Protein AF-A0A4R6CRA6-F1 (afdb_monomer_lite)

Secondary structure (DSSP, 8-state):
----EEEEEE-TTS-EEEEEE-S--SIIIIIHHHHHH--SHHHHHHHHTT-SEEE--SBSSPPHHHHHH-TTGGG-HHHHTS-HHHHHHHHHHHTTB-EEHHHHH------EEESSHHHHHHHHHHH--SEEEEEEE-TTS-EEEEEE-SS-EEEEE--GGGTT-STTSSEEGGGGG-HHHHHHHHHHHHHHHHHHHHHHHHHTT-SSTT-TT----EEETTTTEEEEEEEETTTTEEEEEEEEPPTT---S-HHHHHHHHHHHHHHHHHHTTS-SS-GGGHHHHHHHHHHHHHHHTTS-STT---GGGHHHHHHHHHHHHHHHHHHHHHHT----GGG-SHHHHHHHS-HHHHHHHHHHHHHHHTT-STT----HHHHHHHS----SS---TT-TTSHHHHHHHHHHTT--TT-GGGGS-TTTT-HHHHHHHHHHHHHHHHHHHHHHHHHHHHH---

Foldseek 3Di:
DWFKEKEWEQDPVLKIKMAIETHDLDCLFPVVLCQPQVFARVSSVLVSQLHYFPGAASAADAAPQCVPQAPPNVPGPVLVPDDPVVNVVRVVRRRRYIGGCCVRVVDDHDMDIGRAPVRVVVCCVPVGTPWYWYWFQFPVRGTFIFTQDLQATATEAADLVCQPPCQQNHDHSVVVVPPVSLVVVLVVLLVVLQVVQLCVQQVLQFDDDVRSNDWGWDADPVQQWIWTWGQFPLLRDIQIATGHDDSRDPHPPCLLVRLVRSLVSVCVVLVVLAQPDDLVLVLVLVLLVVVLQVLLCLDPDPVSHDVVSLLVLLLLLVLVQVVVVVVCVVVVHDDDPVVGCNVLSCVPDDPSSSVVSVVVSVCQCVVNDPPNPDHSVSSCQQVVDRPSDPPDPQPPPGSNSSVVVCVVVVHDSNDVVSNPRSCVSGPSSVVSVVSSVVSSVNSVVSHVVVSVNRSDSD

Radius of gyration: 30.3 Å; chains: 1; bounding box: 70×64×88 Å

Sequence (458 aa):
MTTGFTIATILKNGKIGMIYGYADGYLAYTGRILVNHYQTFDKARKLINLGELEVIGQSLDPSELVLRYGWNATLNDSFKKLPQDEQKRLYDDNRLHVSAYHRDRGEELRINTFKNIPQYLNFLKDNGSEFNYFQGYNSNNKPQWNLVLNDGFHPLIDDINSIGKFNGQALNLAELDNDEFWDKQFEQKKSLIIEFLKTLGQEYHLGDEGQTDEVEPFYDNTYGEVKVNFYDPVSFEEFPISIQMSSDDVTLNFVHSVLLQIRHSVSKQLSHKLPLYKHDDLPKLEQMNEIKDEISNFYRTKLKEDPRNVGFNYLVALCQDQKAQENADKNGLVLQDWELDAKNASQLVKPYIKKKVDKLYSDLKKQKLKNISLTINDISELNDEVSCGKTGYYDTHTKFSDYMSRLVRGQNPADPAQFADPYLNSKLYCIINKFYEQVVMKDAEHKLEQAVVLASDK

Organism: NCBI:txid47770

pLDDT: mean 88.83, std 10.83, range [34.22, 98.5]

Structure (mmCIF, N/CA/C/O backbone):
data_AF-A0A4R6CRA6-F1
#
_entry.id   AF-A0A4R6CRA6-F1
#
loop_
_atom_site.group_PDB
_atom_site.id
_atom_site.type_symbol
_atom_site.label_atom_id
_atom_site.label_alt_id
_atom_site.label_comp_id
_atom_site.label_asym_id
_atom_site.label_entity_id
_atom_site.label_seq_id
_atom_site.pdbx_PDB_ins_code
_atom_site.Cartn_x
_atom_site.Cartn_y
_atom_site.Cartn_z
_atom_site.occupancy
_atom_site.B_iso_or_equiv
_atom_site.auth_seq_id
_atom_site.auth_comp_id
_atom_site.auth_asym_id
_atom_site.auth_atom_id
_atom_site.pdbx_PDB_model_num
ATOM 1 N N . MET A 1 1 ? 16.721 -5.838 2.456 1.00 47.00 1 MET A N 1
ATOM 2 C CA . MET A 1 1 ? 15.336 -5.471 2.105 1.00 47.00 1 MET A CA 1
ATOM 3 C C . MET A 1 1 ? 15.110 -5.941 0.685 1.00 47.00 1 MET A C 1
ATOM 5 O O . MET A 1 1 ? 15.957 -5.665 -0.150 1.00 47.00 1 MET A O 1
ATOM 9 N N . THR A 1 2 ? 14.067 -6.727 0.444 1.00 79.94 2 THR A N 1
ATOM 10 C CA . THR A 1 2 ? 13.639 -7.130 -0.902 1.00 79.94 2 THR A CA 1
ATOM 11 C C . THR A 1 2 ? 12.593 -6.125 -1.352 1.00 79.94 2 THR A C 1
ATOM 13 O O . THR A 1 2 ? 11.550 -6.027 -0.713 1.00 79.94 2 THR A O 1
ATOM 16 N N . THR A 1 3 ? 12.900 -5.350 -2.385 1.00 88.12 3 THR A N 1
ATOM 17 C CA . THR A 1 3 ? 11.958 -4.392 -2.971 1.00 88.12 3 THR A CA 1
ATOM 18 C C . THR A 1 3 ? 11.503 -4.955 -4.293 1.00 88.12 3 THR A C 1
ATOM 20 O O . THR A 1 3 ? 12.304 -5.045 -5.230 1.00 88.12 3 THR A O 1
ATOM 23 N N . GLY A 1 4 ? 10.245 -5.379 -4.328 1.00 93.12 4 GLY A N 1
ATOM 24 C CA . GLY A 1 4 ? 9.664 -6.013 -5.492 1.00 93.12 4 GLY A CA 1
ATOM 25 C C . GLY A 1 4 ? 9.432 -5.026 -6.629 1.00 93.12 4 GLY A C 1
ATOM 26 O O . GLY A 1 4 ? 9.362 -3.804 -6.450 1.00 93.12 4 GLY A O 1
ATOM 27 N N . PHE A 1 5 ? 9.312 -5.569 -7.833 1.00 96.38 5 PHE A N 1
ATOM 28 C CA . PHE A 1 5 ? 8.954 -4.798 -9.010 1.00 96.38 5 PHE A CA 1
ATOM 29 C C . PHE A 1 5 ? 8.192 -5.638 -10.033 1.00 96.38 5 PHE A C 1
ATOM 31 O O . PHE A 1 5 ? 8.302 -6.861 -10.075 1.00 96.38 5 PHE A O 1
ATOM 38 N N . THR A 1 6 ? 7.447 -4.978 -10.916 1.00 98.19 6 THR A N 1
ATOM 39 C CA . THR A 1 6 ? 6.921 -5.604 -12.135 1.00 98.19 6 THR A CA 1
ATOM 40 C C . THR A 1 6 ? 7.560 -4.989 -13.370 1.00 98.19 6 THR A C 1
ATOM 42 O O . THR A 1 6 ? 7.850 -3.794 -13.408 1.00 98.19 6 THR A O 1
ATOM 45 N N . ILE A 1 7 ? 7.774 -5.806 -14.400 1.00 98.44 7 ILE A N 1
ATOM 46 C CA . ILE A 1 7 ? 8.179 -5.346 -15.733 1.00 98.44 7 ILE A CA 1
ATOM 47 C C . ILE A 1 7 ? 7.125 -5.817 -16.714 1.00 98.44 7 ILE A C 1
ATOM 49 O O . ILE A 1 7 ? 6.842 -7.012 -16.783 1.00 98.44 7 ILE A O 1
ATOM 53 N N . ALA A 1 8 ? 6.577 -4.893 -17.497 1.00 98.50 8 ALA A N 1
ATOM 54 C CA . ALA A 1 8 ? 5.604 -5.170 -18.539 1.00 98.50 8 ALA A CA 1
ATOM 55 C C . ALA A 1 8 ? 5.994 -4.530 -19.879 1.00 98.50 8 ALA A C 1
ATOM 57 O O . ALA A 1 8 ? 6.605 -3.463 -19.933 1.00 98.50 8 ALA A O 1
ATOM 58 N N . THR A 1 9 ? 5.623 -5.174 -20.986 1.00 98.12 9 THR A N 1
ATOM 59 C CA . THR A 1 9 ? 5.798 -4.624 -22.341 1.00 98.12 9 THR A CA 1
ATOM 60 C C . THR A 1 9 ? 4.756 -5.171 -23.317 1.00 98.12 9 THR A C 1
ATOM 62 O O . THR A 1 9 ? 4.098 -6.185 -23.060 1.00 98.12 9 THR A O 1
ATOM 65 N N . ILE A 1 10 ? 4.635 -4.516 -24.470 1.00 95.56 10 ILE A N 1
ATOM 66 C CA . ILE A 1 10 ? 3.779 -4.941 -25.578 1.00 95.56 10 ILE A CA 1
ATOM 67 C C . ILE A 1 10 ? 4.444 -6.098 -26.336 1.00 95.56 10 ILE A C 1
ATOM 69 O O . ILE A 1 10 ? 5.524 -5.978 -26.926 1.00 95.56 10 ILE A O 1
ATOM 73 N N . LEU A 1 11 ? 3.774 -7.246 -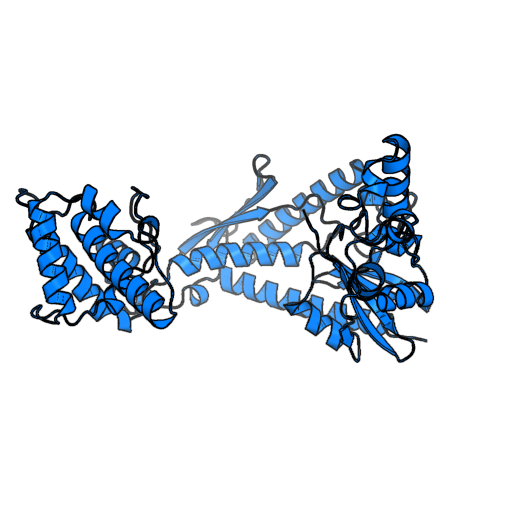26.362 1.00 94.69 11 LEU A N 1
ATOM 74 C CA . LEU A 1 11 ? 4.177 -8.440 -27.100 1.00 94.69 11 LEU A CA 1
ATOM 75 C C . LEU A 1 11 ? 3.903 -8.287 -28.602 1.00 94.69 11 LEU A C 1
ATOM 77 O O . LEU A 1 11 ? 3.107 -7.462 -29.037 1.00 94.69 11 LEU A O 1
ATOM 81 N N . LYS A 1 12 ? 4.530 -9.143 -29.420 1.00 91.75 12 LYS A N 1
ATOM 82 C CA . LYS A 1 12 ? 4.375 -9.130 -30.892 1.00 91.75 12 LYS A CA 1
ATOM 83 C C . LYS A 1 12 ? 2.930 -9.312 -31.375 1.00 91.75 12 LYS A C 1
ATOM 85 O O . LYS A 1 12 ? 2.617 -8.942 -32.496 1.00 91.75 12 LYS A O 1
ATOM 90 N N . ASN A 1 13 ? 2.069 -9.905 -30.553 1.00 90.38 13 ASN A N 1
ATOM 91 C CA . ASN A 1 13 ? 0.652 -10.120 -30.848 1.00 90.38 13 ASN A CA 1
ATOM 92 C C . ASN A 1 13 ? -0.257 -8.999 -30.301 1.00 90.38 13 ASN A C 1
ATOM 94 O O . ASN A 1 13 ? -1.468 -9.198 -30.223 1.00 90.38 13 ASN A O 1
ATOM 98 N N . GLY A 1 14 ? 0.312 -7.875 -29.852 1.00 90.38 14 GLY A N 1
ATOM 99 C CA . GLY A 1 14 ? -0.419 -6.743 -29.274 1.00 90.38 14 GLY A CA 1
ATOM 100 C C . GLY A 1 14 ? -0.912 -6.952 -27.836 1.00 90.38 14 GLY A C 1
ATOM 101 O O . GLY A 1 14 ? -1.465 -6.027 -27.247 1.00 90.38 14 GLY A O 1
ATOM 102 N N . LYS A 1 15 ? -0.715 -8.140 -27.245 1.00 95.94 15 LYS A N 1
ATOM 103 C CA . LYS A 1 15 ? -0.988 -8.386 -25.820 1.00 95.94 15 LYS A CA 1
ATOM 104 C C . LYS A 1 15 ? 0.087 -7.743 -24.945 1.00 95.94 15 LYS A C 1
ATOM 106 O O . LYS A 1 15 ? 1.180 -7.445 -25.417 1.00 95.94 15 LYS A O 1
ATOM 111 N N . ILE A 1 16 ? -0.192 -7.598 -23.656 1.00 98.06 16 ILE A N 1
ATOM 112 C CA . ILE A 1 16 ? 0.797 -7.173 -22.661 1.00 98.06 16 ILE A CA 1
ATOM 113 C C . ILE A 1 16 ? 1.357 -8.411 -21.970 1.00 98.06 16 ILE A C 1
ATOM 115 O O . ILE A 1 16 ? 0.579 -9.238 -21.498 1.00 98.06 16 ILE A O 1
ATOM 119 N N . GLY A 1 17 ? 2.679 -8.542 -21.922 1.00 98.19 17 GLY A N 1
ATOM 120 C CA . GLY A 1 17 ? 3.371 -9.553 -21.122 1.00 98.19 17 GLY A CA 1
ATOM 121 C C . GLY A 1 17 ? 4.018 -8.893 -19.914 1.00 98.19 17 GLY A C 1
ATOM 122 O O . GLY A 1 17 ? 4.599 -7.820 -20.064 1.00 98.19 17 GLY A O 1
ATOM 123 N N . MET A 1 18 ? 3.904 -9.520 -18.747 1.00 98.44 18 MET A N 1
ATOM 124 C CA . MET A 1 18 ? 4.420 -9.014 -17.479 1.00 98.44 18 MET A CA 1
ATOM 125 C C . MET A 1 18 ? 5.090 -10.125 -16.670 1.00 98.44 18 MET A C 1
ATOM 127 O O . MET A 1 18 ? 4.577 -11.243 -16.598 1.00 98.44 18 MET A O 1
ATOM 131 N N . ILE A 1 19 ? 6.193 -9.783 -16.013 1.00 98.25 19 ILE A N 1
ATOM 132 C CA . ILE A 1 19 ? 6.890 -10.623 -15.034 1.00 98.25 19 ILE A CA 1
ATOM 133 C C . ILE A 1 19 ? 7.039 -9.876 -13.709 1.00 98.25 19 ILE A C 1
ATOM 135 O O . ILE A 1 19 ? 7.018 -8.642 -13.680 1.00 98.25 19 ILE A O 1
ATOM 139 N N . TYR A 1 20 ? 7.194 -10.640 -12.630 1.00 97.69 20 TYR A N 1
ATOM 140 C CA . TYR A 1 20 ? 7.505 -10.127 -11.301 1.00 97.69 20 TYR A CA 1
ATOM 141 C C . TYR A 1 20 ? 8.999 -10.290 -10.998 1.00 97.69 20 TYR A C 1
ATOM 143 O O . TYR A 1 20 ? 9.626 -11.265 -11.423 1.00 97.69 20 TYR A O 1
ATOM 151 N N . GLY A 1 21 ? 9.558 -9.331 -10.269 1.00 96.69 21 GLY A N 1
ATOM 152 C CA . GLY A 1 21 ? 10.918 -9.341 -9.763 1.00 96.69 21 GLY A CA 1
ATOM 153 C C . GLY A 1 21 ? 10.960 -9.089 -8.258 1.00 96.69 21 GLY A C 1
ATOM 154 O O . GLY A 1 21 ? 10.151 -8.323 -7.742 1.00 96.69 21 GLY A O 1
ATOM 155 N N . TYR A 1 22 ? 11.883 -9.739 -7.546 1.00 94.44 22 TYR A N 1
ATOM 156 C CA . TYR A 1 22 ? 11.846 -9.805 -6.077 1.00 94.44 22 TYR A CA 1
ATOM 157 C C . TYR A 1 22 ? 12.773 -8.810 -5.358 1.00 94.44 22 TYR A C 1
ATOM 159 O O . TYR A 1 22 ? 12.532 -8.506 -4.188 1.00 94.44 22 TYR A O 1
ATOM 167 N N . ALA A 1 23 ? 13.837 -8.316 -5.998 1.00 93.38 23 ALA A N 1
ATOM 168 C CA . ALA A 1 23 ? 14.824 -7.450 -5.350 1.00 93.38 23 ALA A CA 1
ATOM 169 C C . ALA A 1 23 ? 15.277 -6.270 -6.223 1.00 93.38 23 ALA A C 1
ATOM 171 O O . ALA A 1 23 ? 15.275 -6.337 -7.446 1.00 93.38 23 ALA A O 1
ATOM 172 N N . ASP A 1 24 ? 15.720 -5.194 -5.571 1.00 92.56 24 ASP A N 1
ATOM 173 C CA . ASP A 1 24 ? 16.284 -3.994 -6.202 1.00 92.56 24 ASP A CA 1
ATOM 174 C C . ASP A 1 24 ? 15.360 -3.287 -7.214 1.00 92.56 24 ASP A C 1
ATOM 176 O O . ASP A 1 24 ? 15.805 -2.668 -8.184 1.00 92.56 24 ASP A O 1
ATOM 180 N N . GLY A 1 25 ? 14.049 -3.309 -6.958 1.00 92.75 25 GLY A N 1
ATOM 181 C CA . GLY A 1 25 ? 13.034 -2.674 -7.801 1.00 92.75 25 GLY A CA 1
ATOM 182 C C . GLY A 1 25 ? 13.142 -1.153 -7.974 1.00 92.75 25 GLY A C 1
ATOM 183 O O . GLY A 1 25 ? 12.481 -0.604 -8.849 1.00 92.75 25 GLY A O 1
ATOM 184 N N . TYR A 1 26 ? 13.975 -0.468 -7.188 1.00 92.31 26 TYR A N 1
ATOM 185 C CA . TYR A 1 26 ? 14.101 0.992 -7.149 1.00 92.31 26 TYR A CA 1
ATOM 186 C C . TYR A 1 26 ? 14.479 1.638 -8.493 1.00 92.31 26 TYR A C 1
ATOM 188 O O . TYR A 1 26 ? 15.151 1.036 -9.335 1.00 92.31 26 TYR A O 1
ATOM 196 N N . LEU A 1 27 ? 14.139 2.923 -8.647 1.00 92.75 27 LEU A N 1
ATOM 197 C CA . LEU A 1 27 ? 14.476 3.726 -9.829 1.00 92.75 27 LEU A CA 1
ATOM 198 C C . LEU A 1 27 ? 15.986 3.794 -10.106 1.00 92.75 27 LEU A C 1
ATOM 200 O O . LEU A 1 27 ? 16.404 3.620 -11.253 1.00 92.75 27 LEU A O 1
ATOM 204 N N . ALA A 1 28 ? 16.798 3.970 -9.058 1.00 90.88 28 ALA A N 1
ATOM 205 C CA . ALA A 1 28 ? 18.258 4.059 -9.156 1.00 90.88 28 ALA A CA 1
ATOM 206 C C . ALA A 1 28 ? 18.920 2.768 -9.674 1.00 90.88 28 ALA A C 1
ATOM 208 O O . ALA A 1 28 ? 20.056 2.810 -10.148 1.00 90.88 28 ALA A O 1
ATOM 209 N N . TYR A 1 29 ? 18.214 1.633 -9.605 1.00 92.94 29 TYR A N 1
ATOM 210 C CA . TYR A 1 29 ? 18.716 0.334 -10.040 1.00 92.94 29 TYR A CA 1
ATOM 211 C C . TYR A 1 29 ? 17.916 -0.219 -11.223 1.00 92.94 29 TYR A C 1
ATOM 213 O O . TYR A 1 29 ? 18.333 -0.059 -12.373 1.00 92.94 29 TYR A O 1
ATOM 221 N N . THR A 1 30 ? 16.749 -0.823 -10.975 1.00 96.06 30 THR A N 1
ATOM 222 C CA . THR A 1 30 ? 15.929 -1.444 -12.026 1.00 96.06 30 THR A CA 1
ATOM 223 C C . THR A 1 30 ? 15.512 -0.429 -13.087 1.00 96.06 30 THR A C 1
ATOM 225 O O . THR A 1 30 ? 15.688 -0.691 -14.278 1.00 96.06 30 THR A O 1
ATOM 228 N N . GLY A 1 31 ? 15.039 0.757 -12.684 1.00 95.94 31 GLY A N 1
ATOM 229 C CA . GLY A 1 31 ? 14.666 1.820 -13.625 1.00 95.94 31 GLY A CA 1
ATOM 230 C C . GLY A 1 31 ? 15.820 2.204 -14.558 1.00 95.94 31 GLY A C 1
ATOM 231 O O . GLY A 1 31 ? 15.660 2.219 -15.782 1.00 95.94 31 GLY A O 1
ATOM 232 N N . ARG A 1 32 ? 17.011 2.425 -13.990 1.00 95.81 32 ARG A N 1
ATOM 233 C CA . ARG A 1 32 ? 18.223 2.807 -14.732 1.00 95.81 32 ARG A CA 1
ATOM 234 C C . ARG A 1 32 ? 18.702 1.705 -15.674 1.00 95.81 32 ARG A C 1
ATOM 236 O O . ARG A 1 32 ? 19.035 1.977 -16.828 1.00 95.81 32 ARG A O 1
ATOM 243 N N . ILE A 1 33 ? 18.665 0.447 -15.231 1.00 97.88 33 ILE A N 1
ATOM 244 C CA . ILE A 1 33 ? 19.011 -0.707 -16.072 1.00 97.88 33 ILE A CA 1
ATOM 245 C C . ILE A 1 33 ? 18.056 -0.812 -17.269 1.00 97.88 33 ILE A C 1
ATOM 247 O O . ILE A 1 33 ? 18.509 -1.009 -18.400 1.00 97.88 33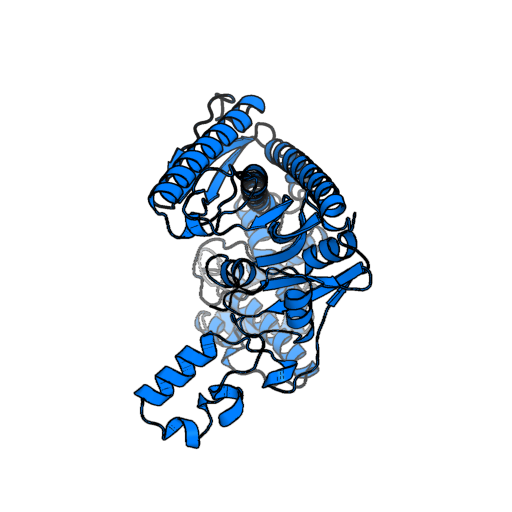 ILE A O 1
ATOM 251 N N . LEU A 1 34 ? 16.750 -0.645 -17.053 1.00 98.38 34 LEU A N 1
ATOM 252 C CA . LEU A 1 34 ? 15.748 -0.705 -18.119 1.00 98.38 34 LEU A CA 1
ATOM 253 C C . LEU A 1 34 ? 15.967 0.385 -19.173 1.00 98.38 34 LEU A C 1
ATOM 255 O O . LEU A 1 34 ? 16.040 0.074 -20.369 1.00 98.38 34 LEU A O 1
ATOM 259 N N . VAL A 1 35 ? 16.134 1.635 -18.732 1.00 97.50 35 VAL A N 1
ATOM 260 C CA . VAL A 1 35 ? 16.379 2.793 -19.607 1.00 97.50 35 VAL A CA 1
ATOM 261 C C . VAL A 1 35 ? 17.685 2.639 -20.388 1.00 97.50 35 VAL A C 1
ATOM 263 O O . VAL A 1 35 ? 17.708 2.890 -21.592 1.00 97.50 35 VAL A O 1
ATOM 266 N N . ASN A 1 36 ? 18.757 2.156 -19.759 1.00 97.19 36 ASN A N 1
ATOM 267 C CA . ASN A 1 36 ? 20.077 2.136 -20.392 1.00 97.19 36 ASN A CA 1
ATOM 268 C C . ASN A 1 36 ? 20.343 0.874 -21.225 1.00 97.19 36 ASN A C 1
ATOM 270 O O . ASN A 1 36 ? 21.028 0.950 -22.245 1.00 97.19 36 ASN A O 1
ATOM 274 N N . HIS A 1 37 ? 19.764 -0.276 -20.865 1.00 97.94 37 HIS A N 1
ATOM 275 C CA . HIS A 1 37 ? 20.121 -1.560 -21.482 1.00 97.94 37 HIS A CA 1
ATOM 276 C C . HIS A 1 37 ? 18.971 -2.240 -22.232 1.00 97.94 37 HIS A C 1
ATOM 278 O O . HIS A 1 37 ? 19.247 -2.996 -23.171 1.00 97.94 37 HIS A O 1
ATOM 284 N N . TYR A 1 38 ? 17.706 -1.917 -21.929 1.00 98.00 38 TYR A N 1
ATOM 285 C CA . TYR A 1 38 ? 16.505 -2.567 -22.484 1.00 98.00 38 TYR A CA 1
ATOM 286 C C . TYR A 1 38 ? 15.625 -1.618 -23.318 1.00 98.00 38 TYR A C 1
ATOM 288 O O . TYR A 1 38 ? 14.400 -1.692 -23.290 1.00 98.00 38 TYR A O 1
ATOM 296 N N . GLN A 1 39 ? 16.245 -0.742 -24.110 1.00 96.25 39 GLN A N 1
ATOM 297 C CA . GLN A 1 39 ? 15.580 0.338 -24.863 1.00 96.25 39 GLN A CA 1
ATOM 298 C C . GLN A 1 39 ? 14.638 -0.107 -25.992 1.00 96.25 39 GLN A C 1
ATOM 300 O O . GLN A 1 39 ? 13.907 0.711 -26.538 1.00 96.25 39 GLN A O 1
ATOM 305 N N . THR A 1 40 ? 14.673 -1.376 -26.403 1.00 97.25 40 THR A N 1
ATOM 306 C CA . THR A 1 40 ? 13.884 -1.869 -27.539 1.00 97.25 40 THR A CA 1
ATOM 307 C C . THR A 1 40 ? 12.873 -2.914 -27.096 1.00 97.25 40 THR A C 1
ATOM 309 O O . THR A 1 40 ? 13.158 -3.716 -26.202 1.00 97.25 40 THR A O 1
ATOM 312 N N . PHE A 1 41 ? 11.733 -2.982 -27.795 1.00 96.88 41 PHE A N 1
ATOM 313 C CA . PHE A 1 41 ? 10.729 -4.023 -27.559 1.00 96.88 41 PHE A CA 1
ATOM 314 C C . PHE A 1 41 ? 11.311 -5.433 -27.650 1.00 96.88 41 PHE A C 1
ATOM 316 O O . PHE A 1 41 ? 10.914 -6.307 -26.891 1.00 96.88 41 PHE A O 1
ATOM 323 N N . ASP A 1 42 ? 12.269 -5.686 -28.544 1.00 97.25 42 ASP A N 1
ATOM 324 C CA . ASP A 1 42 ? 12.878 -7.014 -28.653 1.00 97.25 42 ASP A CA 1
ATOM 325 C C . ASP A 1 42 ? 13.707 -7.384 -27.421 1.00 97.25 42 ASP A C 1
ATOM 327 O O . ASP A 1 42 ? 13.642 -8.529 -26.971 1.00 97.25 42 ASP A O 1
ATOM 331 N N . LYS A 1 43 ? 14.449 -6.436 -26.835 1.00 97.75 43 LYS A N 1
ATOM 332 C CA . LYS A 1 43 ? 15.168 -6.683 -25.578 1.00 97.75 43 LYS A CA 1
ATOM 333 C C . LYS A 1 43 ? 14.203 -6.856 -24.407 1.00 97.75 43 LYS A C 1
ATOM 335 O O . LYS A 1 43 ? 14.365 -7.804 -23.644 1.00 97.75 43 LYS A O 1
ATOM 340 N N . ALA A 1 44 ? 13.180 -6.008 -24.304 1.00 97.88 44 ALA A N 1
ATOM 341 C CA . ALA A 1 44 ? 12.166 -6.125 -23.259 1.00 97.88 44 ALA A CA 1
ATOM 342 C C . ALA A 1 44 ? 11.402 -7.455 -23.352 1.00 97.88 44 ALA A C 1
ATOM 344 O O . ALA A 1 44 ? 11.241 -8.146 -22.356 1.00 97.88 44 ALA A O 1
ATOM 345 N N . ARG A 1 45 ? 11.000 -7.885 -24.553 1.00 98.06 45 ARG A N 1
ATOM 346 C CA . ARG A 1 45 ? 10.331 -9.182 -24.762 1.00 98.06 45 ARG A CA 1
ATOM 347 C C . ARG A 1 45 ? 11.230 -10.362 -24.407 1.00 98.06 45 ARG A C 1
ATOM 349 O O . ARG A 1 45 ? 10.743 -11.330 -23.837 1.00 98.06 45 ARG A O 1
ATOM 356 N N . LYS A 1 46 ? 12.529 -10.300 -24.725 1.00 98.06 46 LYS A N 1
ATOM 357 C CA . LYS A 1 46 ? 13.483 -11.330 -24.285 1.00 98.06 46 LYS A CA 1
ATOM 358 C C . LYS A 1 46 ? 13.589 -11.382 -22.761 1.00 98.06 46 LYS A C 1
ATOM 360 O O . LYS A 1 46 ? 13.633 -12.482 -22.231 1.00 98.06 46 LYS A O 1
ATOM 365 N N . LEU A 1 47 ? 13.571 -10.229 -22.089 1.00 98.25 47 LEU A N 1
ATOM 366 C CA . LEU A 1 47 ? 13.539 -10.148 -20.628 1.00 98.25 47 LEU A CA 1
ATOM 367 C C . LEU A 1 47 ? 12.256 -10.774 -20.057 1.00 98.25 47 LEU A C 1
ATOM 369 O O . LEU A 1 47 ? 12.352 -11.655 -19.215 1.00 98.25 47 LEU A O 1
ATOM 373 N N . ILE A 1 48 ? 11.076 -10.413 -20.582 1.00 98.12 48 ILE A N 1
ATOM 374 C CA . ILE A 1 48 ? 9.785 -11.027 -20.206 1.00 98.12 48 ILE A CA 1
ATOM 375 C C . ILE A 1 48 ? 9.807 -12.552 -20.373 1.00 98.12 48 ILE A C 1
ATOM 377 O O . ILE A 1 48 ? 9.304 -13.280 -19.524 1.00 98.12 48 ILE A O 1
ATOM 381 N N . ASN A 1 49 ? 10.412 -13.055 -21.449 1.00 97.75 49 ASN A N 1
ATOM 382 C CA . ASN A 1 49 ? 10.463 -14.490 -21.728 1.00 97.75 49 ASN A CA 1
ATOM 383 C C . ASN A 1 49 ? 11.349 -15.289 -20.754 1.00 97.75 49 ASN A C 1
ATOM 385 O O . ASN A 1 49 ? 11.309 -16.517 -20.801 1.00 97.75 49 ASN A O 1
ATOM 389 N N . LEU A 1 50 ? 12.136 -14.631 -19.893 1.00 97.62 50 LEU A N 1
ATOM 390 C CA . LEU A 1 50 ? 12.881 -15.303 -18.824 1.00 97.62 50 LEU A CA 1
ATOM 391 C C . LEU A 1 50 ? 11.985 -15.709 -17.640 1.00 97.62 50 LEU A C 1
ATOM 393 O O . LEU A 1 50 ? 12.399 -16.552 -16.846 1.00 97.62 50 LEU A O 1
ATOM 397 N N . GLY A 1 51 ? 10.767 -15.165 -17.545 1.00 97.88 51 GLY A N 1
ATOM 398 C CA . GLY A 1 51 ? 9.865 -15.383 -16.415 1.00 97.88 51 GLY A CA 1
ATOM 399 C C . GLY A 1 51 ? 10.208 -14.508 -15.213 1.00 97.88 51 GLY A C 1
ATOM 400 O O . GLY A 1 51 ? 10.783 -13.433 -15.360 1.00 97.88 51 GLY A O 1
ATOM 401 N N . GLU A 1 52 ? 9.831 -14.961 -14.022 1.00 97.19 52 GLU A N 1
ATOM 402 C CA . GLU A 1 52 ? 10.118 -14.257 -12.771 1.00 97.19 52 GLU A CA 1
ATOM 403 C C . GLU A 1 52 ? 11.628 -14.100 -12.530 1.00 97.19 52 GLU A C 1
ATOM 405 O O . GLU A 1 52 ? 12.429 -14.998 -12.826 1.00 97.19 52 GLU A O 1
ATOM 410 N N . LEU A 1 53 ? 12.015 -12.952 -11.970 1.00 96.94 53 LEU A N 1
ATOM 411 C CA . LEU A 1 53 ? 13.413 -12.568 -11.757 1.00 96.94 53 LEU A CA 1
ATOM 412 C C . LEU A 1 53 ? 13.722 -12.432 -10.276 1.00 96.94 53 LEU A C 1
ATOM 414 O O . LEU A 1 53 ? 12.966 -11.821 -9.534 1.00 96.94 53 LEU A O 1
ATOM 418 N N . GLU A 1 54 ? 14.876 -12.903 -9.834 1.00 93.62 54 GLU A N 1
ATOM 419 C CA . GLU A 1 54 ? 15.371 -12.515 -8.514 1.00 93.62 54 GLU A CA 1
ATOM 420 C C . GLU A 1 54 ? 15.802 -11.045 -8.540 1.00 93.62 54 GLU A C 1
ATOM 422 O O . GLU A 1 54 ? 15.325 -10.240 -7.743 1.00 93.62 54 GLU A O 1
ATOM 427 N N . VAL A 1 55 ? 16.633 -10.692 -9.523 1.00 92.88 55 VAL A N 1
ATOM 428 C CA . VAL A 1 55 ? 17.157 -9.344 -9.754 1.00 92.88 55 VAL A CA 1
ATOM 429 C C . VAL A 1 55 ? 17.429 -9.146 -11.248 1.00 92.88 55 VAL A C 1
ATOM 431 O O . VAL A 1 55 ? 17.726 -10.100 -11.977 1.00 92.88 55 VAL A O 1
ATOM 434 N N . ILE A 1 56 ? 17.312 -7.908 -11.725 1.00 95.94 56 ILE A N 1
ATOM 435 C CA . ILE A 1 56 ? 17.634 -7.541 -13.107 1.00 95.94 56 ILE A CA 1
ATOM 436 C C . ILE A 1 56 ? 19.125 -7.205 -13.253 1.00 95.94 56 ILE A C 1
ATOM 438 O O . ILE A 1 56 ? 19.709 -6.546 -12.403 1.00 95.94 56 ILE A O 1
ATOM 442 N N . GLY A 1 57 ? 19.725 -7.607 -14.373 1.00 96.38 57 GLY A N 1
ATOM 443 C CA . GLY A 1 57 ? 21.061 -7.181 -14.784 1.00 96.38 57 GLY A CA 1
ATOM 444 C C . GLY A 1 57 ? 21.045 -6.549 -16.172 1.00 96.38 57 GLY A C 1
ATOM 445 O O . GLY A 1 57 ? 20.040 -6.577 -16.883 1.00 96.38 57 GLY A O 1
ATOM 446 N N . GLN A 1 58 ? 22.174 -5.988 -16.586 1.00 97.00 58 GLN A N 1
ATOM 447 C CA . GLN A 1 58 ? 22.357 -5.364 -17.899 1.00 97.00 58 GLN A CA 1
ATOM 448 C C . GLN A 1 58 ? 22.381 -6.388 -19.049 1.00 97.00 58 GLN A C 1
ATOM 450 O O . GLN A 1 58 ? 22.051 -6.046 -20.188 1.00 97.00 58 GLN A O 1
ATOM 455 N N . SER A 1 59 ? 22.771 -7.633 -18.754 1.00 96.56 59 SER A N 1
ATOM 456 C CA . SER A 1 59 ? 22.849 -8.746 -19.700 1.00 96.56 59 SER A CA 1
ATOM 457 C C . SER A 1 59 ? 21.755 -9.784 -19.455 1.00 96.56 59 SER A C 1
ATOM 459 O O . SER A 1 59 ? 21.471 -10.153 -18.318 1.00 96.56 59 SER A O 1
ATOM 461 N N . LEU A 1 60 ? 21.167 -10.286 -20.543 1.00 96.38 60 LEU A N 1
ATOM 462 C CA . LEU A 1 60 ? 20.139 -11.328 -20.507 1.00 96.38 60 LEU A CA 1
ATOM 463 C C . LEU A 1 60 ? 20.708 -12.727 -20.272 1.00 96.38 60 LEU A C 1
ATOM 465 O O . LEU A 1 60 ? 19.949 -13.606 -19.883 1.00 96.38 60 LEU A O 1
ATOM 469 N N . ASP A 1 61 ? 21.987 -12.955 -20.551 1.00 95.69 61 ASP A N 1
ATOM 470 C CA . ASP A 1 61 ? 22.609 -14.273 -20.418 1.00 95.69 61 ASP A CA 1
ATOM 471 C C . ASP A 1 61 ? 22.893 -14.595 -18.941 1.00 95.69 61 ASP A C 1
ATOM 473 O O . ASP A 1 61 ? 23.059 -13.666 -18.151 1.00 95.69 61 ASP A O 1
ATOM 477 N N . PRO A 1 62 ? 22.964 -15.873 -18.527 1.00 95.00 62 PRO A N 1
ATOM 478 C CA . PRO A 1 62 ? 23.442 -16.223 -17.190 1.00 95.00 62 PRO A CA 1
ATOM 479 C C . PRO A 1 62 ? 24.911 -15.808 -17.007 1.00 95.00 62 PRO A C 1
ATOM 481 O O . PRO A 1 62 ? 25.687 -15.799 -17.964 1.00 95.00 62 PRO A O 1
ATOM 484 N N . SER A 1 63 ? 25.290 -15.478 -15.773 1.00 95.88 63 SER A N 1
ATOM 485 C CA . SER A 1 63 ? 26.664 -15.096 -15.427 1.00 95.88 63 SER A CA 1
ATOM 486 C C . SER A 1 63 ? 27.634 -16.276 -15.472 1.00 95.88 63 SER A C 1
ATOM 488 O O . SER A 1 63 ? 27.234 -17.447 -15.430 1.00 95.88 63 SER A O 1
ATOM 490 N N . GLU A 1 64 ? 28.937 -15.979 -15.463 1.00 96.00 64 GLU A N 1
ATOM 491 C CA . GLU A 1 64 ? 29.969 -17.015 -15.357 1.00 96.00 64 GLU A CA 1
ATOM 492 C C . GLU A 1 64 ? 29.818 -17.829 -14.056 1.00 96.00 64 GLU A C 1
ATOM 494 O O . GLU A 1 64 ? 29.999 -19.051 -14.045 1.00 96.00 64 GLU A O 1
ATOM 499 N N . LEU A 1 65 ? 29.434 -17.157 -12.965 1.00 95.94 65 LEU A N 1
ATOM 500 C CA . LEU A 1 65 ? 29.188 -17.765 -11.658 1.00 95.94 65 LEU A CA 1
ATOM 501 C C . LEU A 1 65 ? 28.091 -18.834 -11.738 1.00 95.94 65 LEU A C 1
ATOM 503 O O . LEU A 1 65 ? 28.312 -19.972 -11.317 1.00 95.94 65 LEU A O 1
ATOM 507 N N . VAL A 1 66 ? 26.940 -18.483 -12.319 1.00 95.38 66 VAL A N 1
ATOM 508 C CA . VAL A 1 66 ? 25.785 -19.384 -12.449 1.00 95.38 66 VAL A CA 1
ATOM 509 C C . VAL A 1 66 ? 26.114 -20.555 -13.373 1.00 95.38 66 VAL A C 1
ATOM 511 O O . VAL A 1 66 ? 25.824 -21.702 -13.032 1.00 95.38 66 VAL A O 1
ATOM 514 N N . LEU A 1 67 ? 26.781 -20.302 -14.502 1.00 95.38 67 LEU A N 1
ATOM 515 C CA . LEU A 1 67 ? 27.160 -21.350 -15.455 1.00 95.38 67 LEU A CA 1
ATOM 516 C C . LEU A 1 67 ? 28.140 -22.372 -14.862 1.00 95.38 67 LEU A C 1
ATOM 518 O O . LEU A 1 67 ? 28.040 -23.563 -15.157 1.00 95.38 67 LEU A O 1
ATOM 522 N N . ARG A 1 68 ? 29.098 -21.926 -14.040 1.00 96.19 68 ARG A N 1
ATOM 523 C CA . ARG A 1 68 ? 30.140 -22.798 -13.469 1.00 96.19 68 ARG A CA 1
ATOM 524 C C . ARG A 1 68 ? 29.705 -23.496 -12.186 1.00 96.19 68 ARG A C 1
ATOM 526 O O . ARG A 1 68 ? 30.129 -24.625 -11.942 1.00 96.19 68 ARG A O 1
ATOM 533 N N . TYR A 1 69 ? 28.918 -22.822 -11.351 1.00 96.00 69 TYR A N 1
ATOM 534 C CA . TYR A 1 69 ? 28.681 -23.249 -9.969 1.00 96.00 69 TYR A CA 1
ATOM 535 C C . TYR A 1 69 ? 27.201 -23.401 -9.603 1.00 96.00 69 TYR A C 1
ATOM 537 O O . TYR A 1 69 ? 26.908 -23.886 -8.507 1.00 96.00 69 TYR A O 1
ATOM 545 N N . GLY A 1 70 ? 26.291 -23.070 -10.525 1.00 92.62 70 GLY A N 1
ATOM 546 C CA . GLY A 1 70 ? 24.844 -23.056 -10.317 1.00 92.62 70 GLY A CA 1
ATOM 547 C C . GLY A 1 70 ? 24.355 -21.768 -9.652 1.00 92.62 70 GLY A C 1
ATOM 548 O O . GLY A 1 70 ? 25.150 -20.968 -9.159 1.00 92.62 70 GLY A O 1
ATOM 549 N N . TRP A 1 71 ? 23.029 -21.583 -9.611 1.00 88.88 71 TRP A N 1
ATOM 550 C CA . TRP A 1 71 ? 22.392 -20.401 -9.011 1.00 88.88 71 TRP A CA 1
ATOM 551 C C . TRP A 1 71 ? 22.848 -20.152 -7.564 1.00 88.88 71 TRP A C 1
ATOM 553 O O . TRP A 1 71 ? 23.171 -19.025 -7.200 1.00 88.88 71 TRP A O 1
ATOM 563 N N . ASN A 1 72 ? 22.966 -21.208 -6.750 1.00 88.62 72 ASN A N 1
ATOM 564 C CA . ASN A 1 72 ? 23.450 -21.085 -5.376 1.00 88.62 72 ASN A CA 1
ATOM 565 C C . ASN A 1 72 ? 24.949 -21.392 -5.247 1.00 88.62 72 ASN A C 1
ATOM 567 O O . ASN A 1 72 ? 25.359 -22.339 -4.568 1.00 88.62 72 ASN A O 1
ATOM 571 N N . ALA A 1 73 ? 25.778 -20.570 -5.889 1.00 88.31 73 ALA A N 1
ATOM 572 C CA . ALA A 1 73 ? 27.228 -20.739 -5.862 1.00 88.31 73 ALA A CA 1
ATOM 573 C C . ALA A 1 73 ? 27.820 -20.698 -4.438 1.00 88.31 73 ALA A C 1
ATOM 575 O O . ALA A 1 73 ? 28.809 -21.380 -4.173 1.00 88.31 73 ALA A O 1
ATOM 576 N N . THR A 1 74 ? 27.189 -19.991 -3.487 1.00 86.12 74 THR A N 1
ATOM 577 C CA . THR A 1 74 ? 27.639 -19.959 -2.078 1.00 86.12 74 THR A CA 1
ATOM 578 C C . THR A 1 74 ? 27.635 -21.338 -1.415 1.00 86.12 74 THR A C 1
ATOM 580 O O . THR A 1 74 ? 28.429 -21.583 -0.507 1.00 86.12 74 THR A O 1
ATOM 583 N N . LEU A 1 75 ? 26.769 -22.255 -1.863 1.00 90.19 75 LEU A N 1
ATOM 584 C CA . LEU A 1 75 ? 26.695 -23.624 -1.353 1.00 90.19 75 LEU A CA 1
ATOM 585 C C . LEU A 1 75 ? 27.624 -24.587 -2.100 1.00 90.19 75 LEU A C 1
ATOM 587 O O . LEU A 1 75 ? 27.847 -25.696 -1.620 1.00 90.19 75 LEU A O 1
ATOM 591 N N . ASN A 1 76 ? 28.211 -24.165 -3.221 1.00 95.00 76 ASN A N 1
ATOM 592 C CA . ASN A 1 76 ? 29.081 -24.990 -4.046 1.00 95.00 76 ASN A CA 1
ATOM 593 C C . ASN A 1 76 ? 30.499 -25.088 -3.450 1.00 95.00 76 ASN A C 1
ATOM 595 O O . ASN A 1 76 ? 31.204 -24.091 -3.289 1.00 95.00 76 ASN A O 1
ATOM 599 N N . ASP A 1 77 ? 30.957 -26.305 -3.156 1.00 95.56 77 ASP A N 1
ATOM 600 C CA . ASP A 1 77 ? 32.262 -26.525 -2.519 1.00 95.56 77 ASP A CA 1
ATOM 601 C C . ASP A 1 77 ? 33.457 -26.163 -3.408 1.00 95.56 77 ASP A C 1
ATOM 603 O O . ASP A 1 77 ? 34.520 -25.814 -2.891 1.00 95.56 77 ASP A O 1
ATOM 607 N N . SER A 1 78 ? 33.305 -26.220 -4.732 1.00 95.38 78 SER A N 1
ATOM 608 C CA . SER A 1 78 ? 34.346 -25.776 -5.665 1.00 95.38 78 SER A CA 1
ATOM 609 C C . SER A 1 78 ? 34.465 -24.256 -5.677 1.00 95.38 78 SER A C 1
ATOM 611 O O . SER A 1 78 ? 35.580 -23.743 -5.706 1.00 95.38 78 SER A O 1
ATOM 613 N N . PHE A 1 79 ? 33.342 -23.539 -5.576 1.00 95.50 79 PHE A N 1
ATOM 614 C CA . PHE A 1 79 ? 33.342 -22.080 -5.466 1.00 95.50 79 PHE A CA 1
ATOM 615 C C . PHE A 1 79 ? 34.008 -21.610 -4.164 1.00 95.50 79 PHE A C 1
ATOM 617 O O . PHE A 1 79 ? 34.892 -20.758 -4.196 1.00 95.50 79 PHE A O 1
ATOM 624 N N . LYS A 1 80 ? 33.671 -22.229 -3.022 1.00 94.88 80 LYS A N 1
ATOM 625 C CA . LYS A 1 80 ? 34.242 -21.880 -1.702 1.00 94.88 80 LYS A CA 1
ATOM 626 C C . LYS A 1 80 ? 35.766 -22.024 -1.623 1.00 94.88 80 LYS A C 1
ATOM 628 O O . LYS A 1 80 ? 36.395 -21.388 -0.782 1.00 94.88 80 LYS A O 1
ATOM 633 N N . LYS A 1 81 ? 36.354 -22.885 -2.459 1.00 96.81 81 LYS A N 1
ATOM 634 C CA . LYS A 1 81 ? 37.806 -23.130 -2.518 1.00 96.81 81 LYS A CA 1
ATOM 635 C C . LYS A 1 81 ? 38.556 -22.117 -3.383 1.00 96.81 81 LYS A C 1
ATOM 637 O O . LYS A 1 81 ? 39.786 -22.144 -3.389 1.00 96.81 81 LYS A O 1
ATOM 642 N N . LEU A 1 82 ? 37.852 -21.260 -4.123 1.00 96.81 82 LEU A N 1
ATOM 643 C CA . LEU A 1 82 ? 38.488 -20.224 -4.928 1.00 96.81 82 LEU A CA 1
ATOM 644 C C . LEU A 1 82 ? 39.147 -19.157 -4.041 1.00 96.81 82 LEU A C 1
ATOM 646 O O . LEU A 1 82 ? 38.639 -18.864 -2.954 1.00 96.81 82 LEU A O 1
ATOM 650 N N . PRO A 1 83 ? 40.230 -18.521 -4.516 1.00 97.69 83 PRO A N 1
ATOM 651 C CA . PRO A 1 83 ? 40.749 -17.290 -3.926 1.00 97.69 83 PRO A CA 1
ATOM 652 C C . PRO A 1 83 ? 39.658 -16.214 -3.764 1.00 97.69 83 PRO A C 1
ATOM 654 O O . PRO A 1 83 ? 38.730 -16.132 -4.570 1.00 97.69 83 PRO A O 1
ATOM 657 N N . GLN A 1 84 ? 39.744 -15.392 -2.711 1.00 96.12 84 GLN A N 1
ATOM 658 C CA . GLN A 1 84 ? 38.705 -14.400 -2.378 1.00 96.12 84 GLN A CA 1
ATOM 659 C C . GLN A 1 84 ? 38.509 -13.336 -3.468 1.00 96.12 84 GLN A C 1
ATOM 661 O O . GLN A 1 84 ? 37.390 -12.883 -3.694 1.00 96.12 84 GLN A O 1
ATOM 666 N N . ASP A 1 85 ? 39.583 -12.944 -4.145 1.00 97.31 85 ASP A N 1
ATOM 667 C CA . ASP A 1 85 ? 39.577 -12.027 -5.285 1.00 97.31 85 ASP A CA 1
ATOM 668 C C . ASP A 1 85 ? 38.822 -12.609 -6.486 1.00 97.31 85 ASP A C 1
ATOM 670 O O . ASP A 1 85 ? 38.013 -11.908 -7.092 1.00 97.31 85 ASP A O 1
ATOM 674 N N . GLU A 1 86 ? 38.996 -13.901 -6.772 1.00 97.19 86 GLU A N 1
ATOM 675 C CA . GLU A 1 86 ? 38.249 -14.589 -7.830 1.00 97.19 86 GLU A CA 1
ATOM 676 C C . GLU A 1 86 ? 36.769 -14.766 -7.460 1.00 97.19 86 GLU A C 1
ATOM 678 O O . GLU A 1 86 ? 35.892 -14.549 -8.298 1.00 97.19 86 GLU A O 1
ATOM 683 N N . GLN A 1 87 ? 36.460 -15.087 -6.196 1.00 96.31 87 GLN A N 1
ATOM 684 C CA . GLN A 1 87 ? 35.071 -15.104 -5.716 1.00 96.31 87 GLN A CA 1
ATOM 685 C C . GLN A 1 87 ? 34.419 -13.728 -5.886 1.00 96.31 87 GLN A C 1
ATOM 687 O O . GLN A 1 87 ? 33.306 -13.631 -6.400 1.00 96.31 87 GLN A O 1
ATOM 692 N N . LYS A 1 88 ? 35.122 -12.658 -5.491 1.00 96.25 88 LYS A N 1
ATOM 693 C CA . LYS A 1 88 ? 34.638 -11.283 -5.635 1.00 96.25 88 LYS A CA 1
ATOM 694 C C . LYS A 1 88 ? 34.420 -10.916 -7.104 1.00 96.25 88 LYS A C 1
ATOM 696 O O . LYS A 1 88 ? 33.361 -10.387 -7.421 1.00 96.25 88 LYS A O 1
ATOM 701 N N . ARG A 1 89 ? 35.366 -11.236 -7.996 1.00 97.38 89 ARG A N 1
ATOM 702 C CA . ARG A 1 89 ? 35.233 -11.002 -9.444 1.00 97.38 89 ARG A CA 1
ATOM 703 C C . ARG A 1 89 ? 33.973 -11.663 -10.003 1.00 97.38 89 ARG A C 1
ATOM 705 O O . ARG A 1 89 ? 33.227 -11.015 -10.727 1.00 97.38 89 ARG A O 1
ATOM 712 N N . LEU A 1 90 ? 33.728 -12.927 -9.652 1.00 96.56 90 LEU A N 1
ATOM 713 C CA . LEU A 1 90 ? 32.549 -13.669 -10.105 1.00 96.56 90 LEU A CA 1
ATOM 714 C C . LEU A 1 90 ? 31.239 -13.102 -9.535 1.00 96.56 90 LEU A C 1
ATOM 716 O O . LEU A 1 90 ? 30.228 -13.104 -10.230 1.00 96.56 90 LEU A O 1
ATOM 720 N N . TYR A 1 91 ? 31.235 -12.601 -8.295 1.00 94.06 91 TYR A N 1
ATOM 721 C CA . TYR A 1 91 ? 30.069 -11.902 -7.740 1.00 94.06 91 TYR A CA 1
ATOM 722 C C . TYR A 1 91 ? 29.807 -10.557 -8.418 1.00 94.06 91 TYR A C 1
ATOM 724 O O . TYR A 1 91 ? 28.650 -10.223 -8.670 1.00 94.06 91 TYR A O 1
ATOM 732 N N . ASP A 1 92 ? 30.860 -9.790 -8.700 1.00 94.62 92 ASP A N 1
ATOM 733 C CA . ASP A 1 92 ? 30.746 -8.513 -9.401 1.00 94.62 92 ASP A CA 1
ATOM 734 C C . ASP A 1 92 ? 30.237 -8.729 -10.837 1.00 94.62 92 ASP A C 1
ATOM 736 O O . ASP A 1 92 ? 29.338 -8.010 -11.267 1.00 94.62 92 ASP A O 1
ATOM 740 N N . ASP A 1 93 ? 30.727 -9.764 -11.532 1.00 95.56 93 ASP A N 1
ATOM 741 C CA . ASP A 1 93 ? 30.191 -10.224 -12.823 1.00 95.56 93 ASP A CA 1
ATOM 742 C C . ASP A 1 93 ? 28.715 -10.617 -12.701 1.00 95.56 93 ASP A C 1
ATOM 744 O O . ASP A 1 93 ? 27.878 -10.110 -13.440 1.00 95.56 93 ASP A O 1
ATOM 748 N N . ASN A 1 94 ? 28.354 -11.433 -11.704 1.00 94.56 94 ASN A N 1
ATOM 749 C CA . ASN A 1 94 ? 26.981 -11.900 -11.516 1.00 94.56 94 ASN A CA 1
ATOM 750 C C . ASN A 1 94 ? 25.954 -10.762 -11.416 1.00 94.56 94 ASN A C 1
ATOM 752 O O . ASN A 1 94 ? 24.844 -10.901 -11.917 1.00 94.56 94 ASN A O 1
ATOM 756 N N . ARG A 1 95 ? 26.330 -9.619 -10.830 1.00 92.00 95 ARG A N 1
ATOM 757 C CA . ARG A 1 95 ? 25.469 -8.425 -10.720 1.00 92.00 95 ARG A CA 1
ATOM 758 C C . ARG A 1 95 ? 25.175 -7.740 -12.058 1.00 92.00 95 ARG A C 1
ATOM 760 O O . ARG A 1 95 ? 24.267 -6.917 -12.127 1.00 92.00 95 ARG A O 1
ATOM 767 N N . LEU A 1 96 ? 25.933 -8.039 -13.112 1.00 95.81 96 LEU A N 1
ATOM 768 C CA . LEU A 1 96 ? 25.704 -7.510 -14.460 1.00 95.81 96 LEU A CA 1
ATOM 769 C C . LEU A 1 96 ? 24.691 -8.345 -15.251 1.00 95.81 96 LEU A C 1
ATOM 771 O O . LEU A 1 96 ? 24.223 -7.896 -16.298 1.00 95.81 96 LEU A O 1
ATOM 775 N N . HIS A 1 97 ? 24.334 -9.533 -14.767 1.00 97.25 97 HIS A N 1
ATOM 776 C CA . HIS A 1 97 ? 23.488 -10.496 -15.460 1.00 97.25 97 HIS A CA 1
ATOM 777 C C . HIS A 1 97 ? 22.127 -10.632 -14.773 1.00 97.25 97 HIS A C 1
ATOM 779 O O . HIS A 1 97 ? 22.009 -10.527 -13.556 1.00 97.25 97 HIS A O 1
ATOM 785 N N . VAL A 1 98 ? 21.074 -10.850 -15.560 1.00 97.06 98 VAL A N 1
ATOM 786 C CA . VAL A 1 98 ? 19.737 -11.137 -15.026 1.00 97.06 98 VAL A CA 1
ATOM 787 C C . VAL A 1 98 ? 19.771 -12.474 -14.289 1.00 97.06 98 VAL A C 1
ATOM 789 O O . VAL A 1 98 ? 20.180 -13.465 -14.888 1.00 97.06 98 VAL A O 1
ATOM 792 N N . SER A 1 99 ? 19.283 -12.518 -13.046 1.00 95.50 99 SER A N 1
ATOM 793 C CA . SER A 1 99 ? 19.032 -13.768 -12.311 1.00 95.50 99 SER A CA 1
ATOM 794 C C . SER A 1 99 ? 17.564 -14.156 -12.488 1.00 95.50 99 SER A C 1
ATOM 796 O O . SER A 1 99 ? 16.673 -13.461 -11.993 1.00 95.50 99 SER A O 1
ATOM 798 N N . ALA A 1 100 ? 17.296 -15.227 -13.237 1.00 97.00 100 ALA A N 1
ATOM 799 C CA . ALA A 1 100 ? 15.945 -15.657 -13.600 1.00 97.00 100 ALA A CA 1
ATOM 800 C C . ALA A 1 100 ? 15.601 -17.002 -12.954 1.00 97.00 100 ALA A C 1
ATOM 802 O O . ALA A 1 100 ? 16.307 -17.992 -13.158 1.00 97.00 100 ALA A O 1
ATOM 803 N N . TYR A 1 101 ? 14.473 -17.074 -12.241 1.00 95.50 101 TYR A N 1
ATOM 804 C CA . TYR A 1 101 ? 14.073 -18.281 -11.509 1.00 95.50 101 TYR A CA 1
ATOM 805 C C . TYR A 1 101 ? 13.891 -19.485 -12.435 1.00 95.50 101 TYR A C 1
ATOM 807 O O . TYR A 1 101 ? 14.440 -20.560 -12.189 1.00 95.50 101 TYR A O 1
ATOM 815 N N . HIS A 1 102 ? 13.176 -19.304 -13.546 1.00 96.25 102 HIS A N 1
ATOM 816 C CA . HIS A 1 102 ? 12.938 -20.395 -14.485 1.00 96.25 102 HIS A CA 1
ATOM 817 C C . HIS A 1 102 ? 14.248 -20.926 -15.089 1.00 96.25 102 HIS A C 1
ATOM 819 O O . HIS A 1 102 ? 14.525 -22.122 -15.026 1.00 96.25 102 HIS A O 1
ATOM 825 N N . ARG A 1 103 ? 15.076 -20.033 -15.648 1.00 95.88 103 ARG A N 1
ATOM 826 C CA . ARG A 1 103 ? 16.304 -20.415 -16.360 1.00 95.88 103 ARG A CA 1
ATOM 827 C C . ARG A 1 103 ? 17.390 -20.947 -15.422 1.00 95.88 103 ARG A C 1
ATOM 829 O O . ARG A 1 103 ? 18.010 -21.956 -15.742 1.00 95.88 103 ARG A O 1
ATOM 836 N N . ASP A 1 104 ? 17.628 -20.274 -14.297 1.00 94.94 104 ASP A N 1
ATOM 837 C CA . ASP A 1 104 ? 18.808 -20.524 -13.457 1.00 94.94 104 ASP A CA 1
ATOM 838 C C . ASP A 1 104 ? 18.530 -21.527 -12.328 1.00 94.94 104 ASP A C 1
ATOM 840 O O . ASP A 1 104 ? 19.455 -22.191 -11.854 1.00 94.94 104 ASP A O 1
ATOM 844 N N . ARG A 1 105 ? 17.263 -21.667 -11.908 1.00 92.25 105 ARG A N 1
ATOM 845 C CA . ARG A 1 105 ? 16.836 -22.578 -10.827 1.00 92.25 105 ARG A CA 1
ATOM 846 C C . ARG A 1 105 ? 15.963 -23.737 -11.313 1.00 92.25 105 ARG A C 1
ATOM 848 O O . ARG A 1 105 ? 15.717 -24.661 -10.543 1.00 92.25 105 ARG A O 1
ATOM 855 N N . GLY A 1 106 ? 15.521 -23.719 -12.574 1.00 91.69 106 GLY A N 1
ATOM 856 C CA . GLY A 1 106 ? 14.651 -24.754 -13.142 1.00 91.69 106 GLY A CA 1
ATOM 857 C C . GLY A 1 106 ? 13.211 -24.698 -12.625 1.00 91.69 106 GLY A C 1
ATOM 858 O O . GLY A 1 106 ? 12.505 -25.705 -12.678 1.00 91.69 106 GLY A O 1
ATOM 859 N N . GLU A 1 107 ? 12.782 -23.551 -12.095 1.00 94.94 107 GLU A N 1
ATOM 860 C CA . GLU A 1 107 ? 11.414 -23.349 -11.604 1.00 94.94 107 GLU A CA 1
ATOM 861 C C . GLU A 1 107 ? 10.405 -23.226 -12.755 1.00 94.94 107 GLU A C 1
ATOM 863 O O . GLU A 1 107 ? 10.777 -23.186 -13.925 1.00 94.94 107 GLU A O 1
ATOM 868 N N . GLU A 1 108 ? 9.108 -23.192 -12.454 1.00 96.75 108 GLU A N 1
ATOM 869 C CA . GLU A 1 108 ? 8.072 -23.052 -13.481 1.00 96.75 108 GLU A CA 1
ATOM 870 C C . GLU A 1 108 ? 8.160 -21.687 -14.187 1.00 96.75 108 GLU A C 1
ATOM 872 O O . GLU A 1 108 ? 8.330 -20.649 -13.547 1.00 96.75 108 GLU A O 1
ATOM 877 N N . LEU A 1 109 ? 8.019 -21.671 -15.517 1.00 97.31 109 LEU A N 1
ATOM 878 C CA . LEU A 1 109 ? 7.979 -20.422 -16.273 1.00 97.31 109 LEU A CA 1
ATOM 879 C C . LEU A 1 109 ? 6.672 -19.675 -15.987 1.00 97.31 109 LEU A C 1
ATOM 881 O O . LEU A 1 109 ? 5.598 -20.103 -16.410 1.00 97.31 109 LEU A O 1
ATOM 885 N N . ARG A 1 110 ? 6.778 -18.520 -15.330 1.00 96.69 110 ARG A N 1
ATOM 886 C CA . ARG A 1 110 ? 5.636 -17.671 -14.973 1.00 96.69 110 ARG A CA 1
ATOM 887 C C . ARG A 1 110 ? 5.685 -16.341 -15.707 1.00 96.69 110 ARG A C 1
ATOM 889 O O . ARG A 1 110 ? 6.602 -15.547 -15.521 1.00 96.69 110 ARG A O 1
ATOM 896 N N . ILE A 1 111 ? 4.684 -16.116 -16.557 1.00 97.81 111 ILE A N 1
ATOM 897 C CA . ILE A 1 111 ? 4.489 -14.870 -17.305 1.00 97.81 111 ILE A CA 1
ATOM 898 C C . ILE A 1 111 ? 3.000 -14.534 -17.287 1.00 97.81 111 ILE A C 1
ATOM 900 O O . ILE A 1 111 ? 2.172 -15.286 -17.807 1.00 97.81 111 ILE A O 1
ATOM 904 N N . ASN A 1 112 ? 2.658 -13.369 -16.748 1.00 97.88 112 ASN A N 1
ATOM 905 C CA . ASN A 1 112 ? 1.296 -12.855 -16.794 1.00 97.88 112 ASN A CA 1
ATOM 906 C C . ASN A 1 112 ? 1.030 -12.217 -18.160 1.00 97.88 112 ASN A C 1
ATOM 908 O O . ASN A 1 112 ? 1.844 -11.446 -18.666 1.00 97.88 112 ASN A O 1
ATOM 912 N N . THR A 1 113 ? -0.108 -12.543 -18.778 1.00 97.94 113 THR A N 1
ATOM 913 C CA . THR A 1 113 ? -0.477 -12.014 -20.099 1.00 97.94 113 THR A CA 1
ATOM 914 C C . THR A 1 113 ? -1.855 -11.367 -20.068 1.00 97.94 113 THR A C 1
ATOM 916 O O . THR A 1 113 ? -2.828 -11.981 -19.635 1.00 97.94 113 THR A O 1
ATOM 919 N N . PHE A 1 114 ? -1.961 -10.162 -20.623 1.00 97.69 114 PHE A N 1
ATOM 920 C CA . PHE A 1 114 ? -3.197 -9.382 -20.671 1.00 97.69 114 PHE A CA 1
ATOM 921 C C . PHE A 1 114 ? -3.560 -9.016 -22.107 1.00 97.69 114 PHE A C 1
ATOM 923 O O . PHE A 1 114 ? -2.695 -8.805 -22.955 1.00 97.69 114 PHE A O 1
ATOM 930 N N . LYS A 1 115 ? -4.856 -8.924 -22.402 1.00 96.19 115 LYS A N 1
ATOM 931 C CA . LYS A 1 115 ? -5.364 -8.588 -23.737 1.00 96.19 115 LYS A CA 1
ATOM 932 C C . LYS A 1 115 ? -4.992 -7.165 -24.159 1.00 96.19 115 LYS A C 1
ATOM 934 O O . LYS A 1 115 ? -4.796 -6.931 -25.344 1.00 96.19 115 LYS A O 1
ATOM 939 N N . ASN A 1 116 ? -4.956 -6.230 -23.214 1.00 93.94 116 ASN A N 1
ATOM 940 C CA . ASN A 1 116 ? -4.716 -4.809 -23.448 1.00 93.94 116 ASN A CA 1
ATOM 941 C C . ASN A 1 116 ? -4.249 -4.115 -22.155 1.00 93.94 116 ASN A C 1
ATOM 943 O O . ASN A 1 116 ? -4.270 -4.715 -21.077 1.00 93.94 116 ASN A O 1
ATOM 947 N N . ILE A 1 117 ? -3.842 -2.847 -22.272 1.00 95.81 117 ILE A N 1
ATOM 948 C CA . ILE A 1 117 ? -3.373 -2.037 -21.137 1.00 95.81 117 ILE A CA 1
ATOM 949 C C . ILE A 1 117 ? -4.447 -1.885 -20.039 1.00 95.81 117 ILE A C 1
ATOM 951 O O . ILE A 1 117 ? -4.096 -2.083 -18.880 1.00 95.81 117 ILE A O 1
ATOM 955 N N . PRO A 1 118 ? -5.745 -1.637 -20.330 1.00 94.50 118 PRO A N 1
ATOM 956 C CA . PRO A 1 118 ? -6.771 -1.581 -19.282 1.00 94.50 118 PRO A CA 1
ATOM 957 C C . PRO A 1 118 ? -6.873 -2.849 -18.422 1.00 94.50 118 PRO A C 1
ATOM 959 O O . PRO A 1 118 ? -7.002 -2.755 -17.203 1.00 94.50 118 PRO A O 1
ATOM 962 N N . GLN A 1 119 ? -6.774 -4.041 -19.025 1.00 95.94 119 GLN A N 1
ATOM 963 C CA . GLN A 1 119 ? -6.785 -5.295 -18.265 1.00 95.94 119 GLN A CA 1
ATOM 964 C C . GLN A 1 119 ? -5.535 -5.436 -17.380 1.00 95.94 119 GLN A C 1
ATOM 966 O O . GLN A 1 119 ? -5.648 -5.883 -16.241 1.00 95.94 119 GLN A O 1
ATOM 971 N N . TYR A 1 120 ? -4.367 -5.029 -17.884 1.00 96.38 120 TYR A N 1
ATOM 972 C CA . TYR A 1 120 ? -3.126 -4.968 -17.108 1.00 96.38 120 TYR A CA 1
ATOM 973 C C . TYR A 1 120 ? -3.239 -3.998 -15.919 1.00 96.38 120 TYR A C 1
ATOM 975 O O . TYR A 1 120 ? -2.948 -4.377 -14.788 1.00 96.38 120 TYR A O 1
ATOM 983 N N . LEU A 1 121 ? -3.740 -2.780 -16.141 1.00 95.00 121 LEU A N 1
ATOM 984 C CA . LEU A 1 121 ? -3.936 -1.790 -15.078 1.00 95.00 121 LEU A CA 1
ATOM 985 C C . LEU A 1 121 ? -4.919 -2.275 -14.011 1.00 95.00 121 LEU A C 1
ATOM 987 O O . LEU A 1 121 ? -4.717 -2.015 -12.830 1.00 95.00 121 LEU A O 1
ATOM 991 N N . ASN A 1 122 ? -5.973 -2.994 -14.406 1.00 94.50 122 ASN A N 1
ATOM 992 C CA . ASN A 1 122 ? -6.895 -3.577 -13.438 1.00 94.50 122 ASN A CA 1
ATOM 993 C C . ASN A 1 122 ? -6.226 -4.665 -12.590 1.00 94.50 122 ASN A C 1
ATOM 995 O O . ASN A 1 122 ? -6.494 -4.740 -11.400 1.00 94.50 122 ASN A O 1
ATOM 999 N N . PHE A 1 123 ? -5.347 -5.477 -13.184 1.00 95.62 123 PHE A N 1
ATOM 1000 C CA . PHE A 1 123 ? -4.579 -6.485 -12.452 1.00 95.62 123 PHE A CA 1
ATOM 1001 C C . PHE A 1 123 ? -3.631 -5.855 -11.420 1.00 95.62 123 PHE A C 1
ATOM 1003 O O . PHE A 1 123 ? -3.547 -6.346 -10.294 1.00 95.62 123 PHE A O 1
ATOM 1010 N N . LEU A 1 124 ? -2.967 -4.747 -11.772 1.00 94.44 124 LEU A N 1
ATOM 1011 C CA . LEU A 1 124 ? -2.054 -4.037 -10.870 1.00 94.44 124 LEU A CA 1
ATOM 1012 C C . LEU A 1 124 ? -2.722 -3.483 -9.606 1.00 94.44 124 LEU A C 1
ATOM 1014 O O . LEU A 1 124 ? -2.024 -3.280 -8.619 1.00 94.44 124 LEU A O 1
ATOM 1018 N N . LYS A 1 125 ? -4.040 -3.244 -9.604 1.00 90.25 125 LYS A N 1
ATOM 1019 C CA . LYS A 1 125 ? -4.741 -2.739 -8.409 1.00 90.25 125 LYS A CA 1
ATOM 1020 C C . LYS A 1 125 ? -4.576 -3.663 -7.203 1.00 90.25 125 LYS A C 1
ATOM 1022 O O . LYS A 1 125 ? -4.407 -3.172 -6.096 1.00 90.25 125 LYS A O 1
ATOM 1027 N N . ASP A 1 126 ? -4.579 -4.972 -7.450 1.00 91.62 126 ASP A N 1
ATOM 1028 C CA . ASP A 1 126 ? -4.506 -5.994 -6.401 1.00 91.62 126 ASP A CA 1
ATOM 1029 C C . ASP A 1 126 ? -3.156 -6.733 -6.380 1.00 91.62 126 ASP A C 1
ATOM 1031 O O . ASP A 1 126 ? -2.859 -7.454 -5.434 1.00 91.62 126 ASP A O 1
ATOM 1035 N N . ASN A 1 127 ? -2.345 -6.590 -7.436 1.00 92.19 127 ASN A N 1
ATOM 1036 C CA . ASN A 1 127 ? -1.125 -7.382 -7.652 1.00 92.19 127 ASN A CA 1
ATOM 1037 C C . ASN A 1 127 ? 0.082 -6.532 -8.083 1.00 92.19 127 ASN A C 1
ATOM 1039 O O . ASN A 1 127 ? 1.059 -7.061 -8.618 1.00 92.19 127 ASN A O 1
ATOM 1043 N N . GLY A 1 128 ? -0.006 -5.209 -7.946 1.00 86.62 128 GLY A N 1
ATOM 1044 C CA . GLY A 1 128 ? 1.122 -4.318 -8.180 1.00 86.62 128 GLY A CA 1
ATOM 1045 C C . GLY A 1 128 ? 2.222 -4.534 -7.144 1.00 86.62 128 GLY A C 1
ATOM 1046 O O . GLY A 1 128 ? 1.965 -4.999 -6.035 1.00 86.62 128 GLY A O 1
ATOM 1047 N N . SER A 1 129 ? 3.449 -4.182 -7.516 1.00 91.12 129 SER A N 1
ATOM 1048 C CA . SER A 1 129 ? 4.562 -4.082 -6.568 1.00 91.12 129 SER A CA 1
ATOM 1049 C C . SER A 1 129 ? 4.828 -2.621 -6.213 1.00 91.12 129 SER A C 1
ATOM 1051 O O . SER A 1 129 ? 4.174 -1.712 -6.726 1.00 91.12 129 SER A O 1
ATOM 1053 N N . GLU A 1 130 ? 5.833 -2.396 -5.380 1.00 88.25 130 GLU A N 1
ATOM 1054 C CA . GLU A 1 130 ? 6.374 -1.089 -5.022 1.00 88.25 130 GLU A CA 1
ATOM 1055 C C . GLU A 1 130 ? 6.780 -0.283 -6.265 1.00 88.25 130 GLU A C 1
ATOM 1057 O O . GLU A 1 130 ? 6.512 0.914 -6.338 1.00 88.25 130 GLU A O 1
ATOM 1062 N N . PHE A 1 131 ? 7.360 -0.946 -7.273 1.00 93.94 131 PHE A N 1
ATOM 1063 C CA . PHE A 1 131 ? 7.706 -0.335 -8.556 1.00 93.94 131 PHE A CA 1
ATOM 1064 C C . PHE A 1 131 ? 7.095 -1.117 -9.717 1.00 93.94 131 PHE A C 1
ATOM 1066 O O . PHE A 1 131 ? 7.309 -2.318 -9.863 1.00 93.94 131 PHE A O 1
ATOM 1073 N N . ASN A 1 132 ? 6.348 -0.441 -10.586 1.00 96.50 132 ASN A N 1
ATOM 1074 C CA . ASN A 1 132 ? 5.719 -1.071 -11.745 1.00 96.50 132 ASN A CA 1
ATOM 1075 C C . ASN A 1 132 ? 6.221 -0.395 -13.016 1.00 96.50 132 ASN A C 1
ATOM 1077 O O . ASN A 1 132 ? 5.941 0.778 -13.249 1.00 96.50 132 ASN A O 1
ATOM 1081 N N . TYR A 1 133 ? 6.972 -1.126 -13.835 1.00 98.19 133 TYR A N 1
ATOM 1082 C CA . TYR A 1 133 ? 7.576 -0.613 -15.059 1.00 98.19 133 TYR A CA 1
ATOM 1083 C C . TYR A 1 133 ? 6.811 -1.093 -16.285 1.00 98.19 133 TYR A C 1
ATOM 1085 O O . TYR A 1 133 ? 6.531 -2.284 -16.435 1.00 98.19 133 TYR A O 1
ATOM 1093 N N . PHE A 1 134 ? 6.528 -0.179 -17.209 1.00 98.50 134 PHE A N 1
ATOM 1094 C CA . PHE A 1 134 ? 5.845 -0.491 -18.460 1.00 98.50 134 PHE A CA 1
ATOM 1095 C C . PHE A 1 134 ? 6.569 0.125 -19.658 1.00 98.50 134 PHE A C 1
ATOM 1097 O O . PHE A 1 134 ? 6.776 1.340 -19.714 1.00 98.50 134 PHE A O 1
ATOM 1104 N N . GLN A 1 135 ? 6.911 -0.701 -20.651 1.00 98.25 135 GLN A N 1
ATOM 1105 C CA . GLN A 1 135 ? 7.392 -0.228 -21.947 1.00 98.25 135 GLN A CA 1
ATOM 1106 C C . GLN A 1 135 ? 6.256 -0.197 -22.971 1.00 98.25 135 GLN A C 1
ATOM 1108 O O . GLN A 1 135 ? 5.709 -1.239 -23.342 1.00 98.25 135 GLN A O 1
ATOM 1113 N N . GLY A 1 136 ? 5.965 1.001 -23.472 1.00 96.25 136 GLY A N 1
ATOM 1114 C CA . GLY A 1 136 ? 5.021 1.246 -24.564 1.00 96.25 136 GLY A CA 1
ATOM 1115 C C . GLY A 1 136 ? 5.600 2.192 -25.611 1.00 96.25 136 GLY A C 1
ATOM 1116 O O . GLY A 1 136 ? 6.793 2.502 -25.587 1.00 96.25 136 GLY A O 1
ATOM 1117 N N . TYR A 1 137 ? 4.755 2.640 -26.535 1.00 94.88 137 TYR A N 1
ATOM 1118 C CA . TYR A 1 137 ? 5.121 3.623 -27.555 1.00 94.88 137 TYR A CA 1
ATOM 1119 C C . TYR A 1 137 ? 4.982 5.052 -27.017 1.00 94.88 137 TYR A C 1
ATOM 1121 O O . TYR A 1 137 ? 3.966 5.406 -26.428 1.00 94.88 137 TYR A O 1
ATOM 1129 N N . ASN A 1 138 ? 5.982 5.904 -27.236 1.00 92.38 138 ASN A N 1
ATOM 1130 C CA . ASN A 1 138 ? 5.824 7.341 -27.009 1.00 92.38 138 ASN A CA 1
ATOM 1131 C C . ASN A 1 138 ? 5.101 8.025 -28.185 1.00 92.38 138 ASN A C 1
ATOM 1133 O O . ASN A 1 138 ? 4.794 7.405 -29.202 1.00 92.38 138 ASN A O 1
ATOM 1137 N N . SER A 1 139 ? 4.883 9.337 -28.077 1.00 88.19 139 SER A N 1
ATOM 1138 C CA . SER A 1 139 ? 4.229 10.156 -29.111 1.00 88.19 139 SER A CA 1
ATOM 1139 C C . SER A 1 139 ? 4.929 10.152 -30.479 1.00 88.19 139 SER A C 1
ATOM 1141 O O . SER A 1 139 ? 4.309 10.516 -31.476 1.00 88.19 139 SER A O 1
ATOM 1143 N N . ASN A 1 140 ? 6.193 9.721 -30.537 1.00 90.44 140 ASN A N 1
ATOM 1144 C CA . ASN A 1 140 ? 6.992 9.579 -31.755 1.00 90.44 140 ASN A CA 1
ATOM 1145 C C . ASN A 1 140 ? 7.094 8.115 -32.233 1.00 90.44 140 ASN A C 1
ATOM 1147 O O . ASN A 1 140 ? 8.000 7.794 -33.003 1.00 90.44 140 ASN A O 1
ATOM 1151 N N . ASN A 1 141 ? 6.226 7.221 -31.746 1.00 90.38 141 ASN A N 1
ATOM 1152 C CA . ASN A 1 141 ? 6.216 5.777 -32.022 1.00 90.38 141 ASN A CA 1
ATOM 1153 C C . ASN A 1 141 ? 7.535 5.060 -31.681 1.00 90.38 141 ASN A C 1
ATOM 1155 O O . ASN A 1 141 ? 7.882 4.048 -32.293 1.00 90.38 141 ASN A O 1
ATOM 1159 N N . LYS A 1 142 ? 8.297 5.565 -30.706 1.00 93.44 142 LYS A N 1
ATOM 1160 C CA . LYS A 1 142 ? 9.509 4.896 -30.210 1.00 93.44 142 LYS A CA 1
ATOM 1161 C C . LYS A 1 142 ? 9.226 4.187 -28.884 1.00 93.44 142 LYS A C 1
ATOM 1163 O O . LYS A 1 142 ? 8.420 4.699 -28.106 1.00 93.44 142 LYS A O 1
ATOM 1168 N N . PRO A 1 143 ? 9.889 3.052 -28.593 1.00 95.69 143 PRO A N 1
ATOM 1169 C CA . PRO A 1 143 ? 9.764 2.407 -27.292 1.00 95.69 143 PRO A CA 1
ATOM 1170 C C . PRO A 1 143 ? 10.238 3.347 -26.176 1.00 95.69 143 PRO A C 1
ATOM 1172 O O . PRO A 1 143 ? 11.289 3.977 -26.296 1.00 95.69 143 PRO A O 1
ATOM 1175 N N . GLN A 1 144 ? 9.472 3.421 -25.093 1.00 96.44 144 GLN A N 1
ATOM 1176 C CA . GLN A 1 144 ? 9.752 4.252 -23.923 1.00 96.44 144 GLN A CA 1
ATOM 1177 C C . GLN A 1 144 ? 9.396 3.467 -22.664 1.00 96.44 144 GLN A C 1
ATOM 1179 O O . GLN A 1 144 ? 8.293 2.924 -22.566 1.00 96.44 144 GLN A O 1
ATOM 1184 N N . TRP A 1 145 ? 10.320 3.414 -21.706 1.00 98.19 145 TRP A N 1
ATOM 1185 C CA . TRP A 1 145 ? 10.029 2.921 -20.362 1.00 98.19 145 TRP A CA 1
ATOM 1186 C C . TRP A 1 145 ? 9.298 3.982 -19.556 1.00 98.19 145 TRP A C 1
ATOM 1188 O O . TRP A 1 145 ? 9.642 5.159 -19.632 1.00 98.19 145 TRP A O 1
ATOM 1198 N N . ASN A 1 146 ? 8.316 3.547 -18.777 1.00 97.00 146 ASN A N 1
ATOM 1199 C CA . ASN A 1 146 ? 7.543 4.389 -17.882 1.00 97.00 146 ASN A CA 1
ATOM 1200 C C . ASN A 1 146 ? 7.459 3.722 -16.510 1.00 97.00 146 ASN A C 1
ATOM 1202 O O . ASN A 1 146 ? 7.334 2.495 -16.434 1.00 97.00 146 ASN A O 1
ATOM 1206 N N . LEU A 1 147 ? 7.472 4.525 -15.451 1.00 95.12 147 LEU A N 1
ATOM 1207 C CA . LEU A 1 147 ? 6.991 4.109 -14.140 1.00 95.12 147 LEU A CA 1
ATOM 1208 C C . LEU A 1 147 ? 5.470 4.291 -14.102 1.00 95.12 147 LEU A C 1
ATOM 1210 O O . LEU A 1 147 ? 4.957 5.345 -14.472 1.00 95.12 147 LEU A O 1
ATOM 1214 N N . VAL A 1 148 ? 4.745 3.265 -13.672 1.00 94.12 148 VAL A N 1
ATOM 1215 C CA . VAL A 1 148 ? 3.289 3.308 -13.513 1.00 94.12 148 VAL A CA 1
ATOM 1216 C C . VAL A 1 148 ? 2.971 3.720 -12.079 1.00 94.12 148 VAL A C 1
ATOM 1218 O O . VAL A 1 148 ? 3.219 2.958 -11.145 1.00 94.12 148 VAL A O 1
ATOM 1221 N N . LEU A 1 149 ? 2.417 4.919 -11.917 1.00 89.62 149 LEU A N 1
ATOM 1222 C CA . LEU A 1 149 ? 1.986 5.494 -10.640 1.00 89.62 149 LEU A CA 1
ATOM 1223 C C . LEU A 1 149 ? 0.462 5.582 -10.564 1.00 89.62 149 LEU A C 1
ATOM 1225 O O . LEU A 1 149 ? -0.240 5.115 -11.460 1.00 89.62 149 LEU A O 1
ATOM 1229 N N . ASN A 1 150 ? -0.079 6.140 -9.478 1.00 84.81 150 ASN A N 1
ATOM 1230 C CA . ASN A 1 150 ? -1.524 6.278 -9.267 1.00 84.81 150 ASN A CA 1
ATOM 1231 C C . ASN A 1 150 ? -2.204 7.250 -10.231 1.00 84.81 150 ASN A C 1
ATOM 1233 O O . ASN A 1 150 ? -3.375 7.043 -10.543 1.00 84.81 150 ASN A O 1
ATOM 1237 N N . ASP A 1 151 ? -1.456 8.196 -10.773 1.00 85.56 151 ASP A N 1
ATOM 1238 C CA . ASP A 1 151 ? -1.922 9.260 -11.654 1.00 85.56 151 ASP A CA 1
ATOM 1239 C C . ASP A 1 151 ? -1.558 9.047 -13.127 1.00 85.56 151 ASP A C 1
ATOM 1241 O O . ASP A 1 151 ? -2.140 9.688 -13.993 1.00 85.56 151 ASP A O 1
ATOM 1245 N N . GLY A 1 152 ? -0.640 8.131 -13.448 1.00 91.06 152 GLY A N 1
ATOM 1246 C CA . GLY A 1 152 ? -0.213 7.980 -14.834 1.00 91.06 152 GLY A CA 1
ATOM 1247 C C . GLY A 1 152 ? 0.931 7.008 -15.080 1.00 91.06 152 GLY A C 1
ATOM 1248 O O . GLY A 1 152 ? 1.466 6.363 -14.180 1.00 91.06 152 GLY A O 1
ATOM 1249 N N . PHE A 1 153 ? 1.303 6.936 -16.350 1.00 93.81 153 PHE A N 1
ATOM 1250 C CA . PHE A 1 153 ? 2.568 6.429 -16.849 1.00 93.81 153 PHE A CA 1
ATOM 1251 C C . PHE A 1 153 ? 3.534 7.603 -16.956 1.00 93.81 153 PHE A C 1
ATOM 1253 O O . PHE A 1 153 ? 3.320 8.517 -17.751 1.00 93.81 153 PHE A O 1
ATOM 1260 N N . HIS A 1 154 ? 4.603 7.558 -16.174 1.00 93.38 154 HIS A N 1
ATOM 1261 C CA . HIS A 1 154 ? 5.626 8.592 -16.145 1.00 93.38 154 HIS A CA 1
ATOM 1262 C C . HIS A 1 154 ? 6.857 8.127 -16.922 1.00 93.38 154 HIS A C 1
ATOM 1264 O O . HIS A 1 154 ? 7.528 7.192 -16.472 1.00 93.38 154 HIS A O 1
ATOM 1270 N N . PRO A 1 155 ? 7.168 8.730 -18.083 1.00 95.12 155 PRO A N 1
ATOM 1271 C CA . PRO A 1 155 ? 8.341 8.389 -18.877 1.00 95.12 155 PRO A CA 1
ATOM 1272 C C . PRO A 1 155 ? 9.625 8.454 -18.057 1.00 95.12 155 PRO A C 1
ATOM 1274 O O . PRO A 1 155 ? 9.867 9.431 -17.358 1.00 95.12 155 PRO A O 1
ATOM 1277 N N . LEU A 1 156 ? 10.463 7.429 -18.181 1.00 95.25 156 LEU A N 1
ATOM 1278 C CA . LEU A 1 156 ? 11.784 7.378 -17.564 1.00 95.25 156 LEU A CA 1
ATOM 1279 C C . LEU A 1 156 ? 12.851 7.844 -18.553 1.00 95.25 156 LEU A C 1
ATOM 1281 O O . LEU A 1 156 ? 12.893 7.386 -19.699 1.00 95.25 156 LEU A O 1
ATOM 1285 N N . ILE A 1 157 ? 13.718 8.739 -18.094 1.00 93.94 157 ILE A N 1
ATOM 1286 C CA . ILE A 1 157 ? 14.846 9.314 -18.839 1.00 93.94 157 ILE A CA 1
ATOM 1287 C C . ILE A 1 157 ? 16.081 9.241 -17.932 1.00 93.94 157 ILE A C 1
ATOM 1289 O O . ILE A 1 157 ? 15.931 9.270 -16.724 1.00 93.94 157 ILE A O 1
ATOM 1293 N N . ASP A 1 158 ? 17.292 9.136 -18.473 1.00 94.06 158 ASP A N 1
ATOM 1294 C CA . ASP A 1 158 ? 18.542 9.238 -17.698 1.00 94.06 158 ASP A CA 1
ATOM 1295 C C . ASP A 1 158 ? 19.477 10.205 -18.439 1.00 94.06 158 ASP A C 1
ATOM 1297 O O . ASP A 1 158 ? 20.241 9.804 -19.317 1.00 94.06 158 ASP A O 1
ATOM 1301 N N . ASP A 1 159 ? 19.320 11.509 -18.183 1.00 93.62 159 ASP A N 1
ATOM 1302 C CA . ASP A 1 159 ? 20.104 12.573 -18.825 1.00 93.62 159 ASP A CA 1
ATOM 1303 C C . ASP A 1 159 ? 20.501 13.665 -17.826 1.00 93.62 159 ASP A C 1
ATOM 1305 O O . ASP A 1 159 ? 19.701 14.523 -17.437 1.00 93.62 159 ASP A O 1
ATOM 1309 N N . ILE A 1 160 ? 21.788 13.682 -17.478 1.00 92.12 160 ILE A N 1
ATOM 1310 C CA . ILE A 1 160 ? 22.387 14.657 -16.561 1.00 92.12 160 ILE A CA 1
ATOM 1311 C C . ILE A 1 160 ? 22.224 16.109 -17.032 1.00 92.12 160 ILE A C 1
ATOM 1313 O O . ILE A 1 160 ? 22.150 17.025 -16.218 1.00 92.12 160 ILE A O 1
ATOM 1317 N N . ASN A 1 161 ? 22.102 16.346 -18.342 1.00 93.75 161 ASN A N 1
ATOM 1318 C CA . ASN A 1 161 ? 21.948 17.697 -18.886 1.00 93.75 161 ASN A CA 1
ATOM 1319 C C . ASN A 1 161 ? 20.511 18.218 -18.785 1.00 93.75 161 ASN A C 1
ATOM 1321 O O . ASN A 1 161 ? 20.251 19.370 -19.149 1.00 93.75 161 ASN A O 1
ATOM 1325 N N . SER A 1 162 ? 19.572 17.385 -18.336 1.00 90.56 162 SER A N 1
ATOM 1326 C CA . SER A 1 162 ? 18.141 17.690 -18.296 1.00 90.56 162 SER A CA 1
ATOM 1327 C C . SER A 1 162 ? 17.533 17.654 -16.893 1.00 90.56 162 SER A C 1
ATOM 1329 O O . SER A 1 162 ? 16.311 17.630 -16.756 1.00 90.56 162 SER A O 1
ATOM 1331 N N . ILE A 1 163 ? 18.370 17.704 -15.853 1.00 89.12 163 ILE A N 1
ATOM 1332 C CA . ILE A 1 163 ? 17.943 17.854 -14.454 1.00 89.12 163 ILE A CA 1
ATOM 1333 C C . ILE A 1 163 ? 17.046 19.093 -14.304 1.00 89.12 163 ILE A C 1
ATOM 1335 O O . ILE A 1 163 ? 17.391 20.186 -14.765 1.00 89.12 163 ILE A O 1
ATOM 1339 N N . GLY A 1 164 ? 15.876 18.915 -13.688 1.00 83.44 164 GLY A N 1
ATOM 1340 C CA . GLY A 1 164 ? 14.909 19.974 -13.403 1.00 83.44 164 GLY A CA 1
ATOM 1341 C C . GLY A 1 164 ? 14.123 20.494 -14.607 1.00 83.44 164 GLY A C 1
ATOM 1342 O O . GLY A 1 164 ? 13.467 21.527 -14.489 1.00 83.44 164 GLY A O 1
ATOM 1343 N N . LYS A 1 165 ? 14.180 19.826 -15.769 1.00 85.12 165 LYS A N 1
ATOM 1344 C CA . LYS A 1 165 ? 13.502 20.297 -16.995 1.00 85.12 165 LYS A CA 1
ATOM 1345 C C . LYS A 1 165 ? 12.111 19.714 -17.224 1.00 85.12 165 LYS A C 1
ATOM 1347 O O . LYS A 1 165 ? 11.354 20.288 -18.003 1.00 85.12 165 LYS A O 1
ATOM 1352 N N . PHE A 1 166 ? 11.777 18.588 -16.595 1.00 76.62 166 PHE A N 1
ATOM 1353 C CA . PHE A 1 166 ? 10.576 17.825 -16.948 1.00 76.62 166 PHE A CA 1
ATOM 1354 C C . PHE A 1 166 ? 9.347 18.111 -16.072 1.00 76.62 166 PHE A C 1
ATOM 1356 O O . PHE A 1 166 ? 8.267 17.660 -16.434 1.00 76.62 166 PHE A O 1
ATOM 1363 N N . ASN A 1 167 ? 9.463 18.886 -14.981 1.00 69.25 167 ASN A N 1
ATOM 1364 C CA . ASN A 1 167 ? 8.346 19.365 -14.138 1.00 69.25 167 ASN A CA 1
ATOM 1365 C C . ASN A 1 167 ? 7.240 18.313 -13.863 1.00 69.25 167 ASN A C 1
ATOM 1367 O O . ASN A 1 167 ? 6.053 18.626 -13.940 1.00 69.25 167 ASN A O 1
ATOM 1371 N N . GLY A 1 168 ? 7.612 17.056 -13.592 1.00 68.00 168 GLY A N 1
ATOM 1372 C CA . GLY A 1 168 ? 6.666 15.965 -13.314 1.00 68.00 168 GLY A CA 1
ATOM 1373 C C . GLY A 1 168 ? 5.994 15.319 -14.536 1.00 68.00 168 GLY A C 1
ATOM 1374 O O . GLY A 1 168 ? 5.156 14.445 -14.358 1.00 68.00 168 GLY A O 1
ATOM 1375 N N . GLN A 1 169 ? 6.345 15.706 -15.768 1.00 76.12 169 GLN A N 1
ATOM 1376 C CA . GLN A 1 169 ? 5.884 15.043 -17.002 1.00 76.12 169 GLN A CA 1
ATOM 1377 C C . GLN A 1 169 ? 6.697 13.793 -17.353 1.00 76.12 169 GLN A C 1
ATOM 1379 O O . GLN A 1 169 ? 6.216 12.943 -18.095 1.00 76.12 169 GLN A O 1
ATOM 1384 N N . ALA A 1 170 ? 7.940 13.719 -16.880 1.00 88.69 170 ALA A N 1
ATOM 1385 C CA . ALA A 1 170 ? 8.851 12.589 -17.007 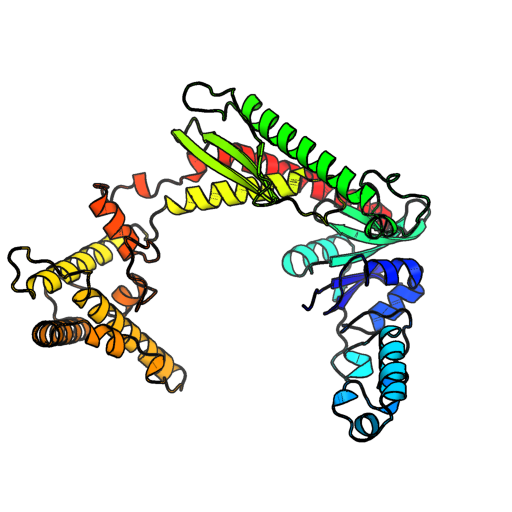1.00 88.69 170 ALA A CA 1
ATOM 1386 C C . ALA A 1 170 ? 9.756 12.556 -15.770 1.00 88.69 170 ALA A C 1
ATOM 1388 O O . ALA A 1 170 ? 10.038 13.605 -15.188 1.00 88.69 170 ALA A O 1
ATOM 1389 N N . LEU A 1 171 ? 10.217 11.365 -15.392 1.00 90.38 171 LEU A N 1
ATOM 1390 C CA . LEU A 1 171 ? 11.147 11.154 -14.285 1.00 90.38 171 LEU A CA 1
ATOM 1391 C C . LEU A 1 171 ? 12.548 10.993 -14.861 1.00 90.38 171 LEU A C 1
ATOM 1393 O O . LEU A 1 171 ? 12.830 10.026 -15.579 1.00 90.38 171 LEU A O 1
ATOM 1397 N N . ASN A 1 172 ? 13.425 11.944 -14.557 1.00 92.12 172 ASN A N 1
ATOM 1398 C CA . ASN A 1 172 ? 14.810 11.875 -14.983 1.00 92.12 172 ASN A CA 1
ATOM 1399 C C . ASN A 1 172 ? 15.651 11.223 -13.882 1.00 92.12 172 ASN A C 1
ATOM 1401 O O . ASN A 1 172 ? 15.912 11.807 -12.842 1.00 92.12 172 ASN A O 1
ATOM 1405 N N . LEU A 1 173 ? 16.109 10.003 -14.123 1.00 92.25 173 LEU A N 1
ATOM 1406 C CA . LEU A 1 173 ? 16.887 9.194 -13.193 1.00 92.25 173 LEU A CA 1
ATOM 1407 C C . LEU A 1 173 ? 18.230 9.836 -12.817 1.00 92.25 173 LEU A C 1
ATOM 1409 O O . LEU A 1 173 ? 18.755 9.532 -11.752 1.00 92.25 173 LEU A O 1
ATOM 1413 N N . ALA A 1 174 ? 18.759 10.753 -13.634 1.00 91.94 174 ALA A N 1
ATOM 1414 C CA . ALA A 1 174 ? 19.945 11.533 -13.279 1.00 91.94 174 ALA A CA 1
ATOM 1415 C C . ALA A 1 174 ? 19.688 12.528 -12.129 1.00 91.94 174 ALA A C 1
ATOM 1417 O O . ALA A 1 174 ? 20.633 13.005 -11.507 1.00 91.94 174 ALA A O 1
ATOM 1418 N N . GLU A 1 175 ? 18.423 12.843 -11.835 1.00 89.62 175 GLU A N 1
ATOM 1419 C CA . GLU A 1 175 ? 18.029 13.677 -10.694 1.00 89.62 175 GLU A CA 1
ATOM 1420 C C . GLU A 1 175 ? 18.199 12.937 -9.364 1.00 89.62 175 GLU A C 1
ATOM 1422 O O . GLU A 1 175 ? 18.442 13.575 -8.346 1.00 89.62 175 GLU A O 1
ATOM 1427 N N . LEU A 1 176 ? 18.161 11.596 -9.371 1.00 88.19 176 LEU A N 1
ATOM 1428 C CA . LEU A 1 176 ? 18.389 10.771 -8.177 1.00 88.19 176 LEU A CA 1
ATOM 1429 C C . LEU A 1 176 ? 19.788 10.981 -7.582 1.00 88.19 176 LEU A C 1
ATOM 1431 O O . LEU A 1 176 ? 19.973 10.784 -6.388 1.00 88.19 176 LEU A O 1
ATOM 1435 N N . ASP A 1 177 ? 20.748 11.387 -8.415 1.00 89.00 177 ASP A N 1
ATOM 1436 C CA . ASP A 1 177 ? 22.145 11.606 -8.040 1.00 89.00 177 ASP A CA 1
ATOM 1437 C C . ASP A 1 177 ? 22.433 13.086 -7.670 1.00 89.00 177 ASP A C 1
ATOM 1439 O O . ASP A 1 177 ? 23.597 13.468 -7.535 1.00 89.00 177 ASP A O 1
ATOM 1443 N N . ASN A 1 178 ? 21.408 13.950 -7.571 1.00 89.38 178 ASN A N 1
ATOM 1444 C CA . ASN A 1 178 ? 21.566 15.397 -7.380 1.00 89.38 178 ASN A CA 1
ATOM 1445 C C . ASN A 1 178 ? 20.865 15.910 -6.108 1.00 89.38 178 ASN A C 1
ATOM 1447 O O . ASN A 1 178 ? 19.673 16.214 -6.119 1.00 89.38 178 ASN A O 1
ATOM 1451 N N . ASP A 1 179 ? 21.637 16.080 -5.033 1.00 87.56 179 ASP A N 1
ATOM 1452 C CA . ASP A 1 179 ? 21.135 16.559 -3.737 1.00 87.56 179 ASP A CA 1
ATOM 1453 C C . ASP A 1 179 ? 20.481 17.955 -3.821 1.00 87.56 179 ASP A C 1
ATOM 1455 O O . ASP A 1 179 ? 19.421 18.178 -3.244 1.00 87.56 179 ASP A O 1
ATOM 1459 N N . GLU A 1 180 ? 21.047 18.889 -4.598 1.00 88.69 180 GLU A N 1
ATOM 1460 C CA . GLU A 1 180 ? 20.502 20.253 -4.743 1.00 88.69 180 GLU A CA 1
ATOM 1461 C C . GLU A 1 180 ? 19.109 20.246 -5.395 1.00 88.69 180 GLU A C 1
ATOM 1463 O O . GLU A 1 180 ? 18.220 21.025 -5.030 1.00 88.69 180 GLU A O 1
ATOM 1468 N N . PHE A 1 181 ? 18.898 19.354 -6.365 1.00 86.56 181 PHE A N 1
ATOM 1469 C CA . PHE A 1 181 ? 17.592 19.149 -6.974 1.00 86.56 181 PHE A CA 1
ATOM 1470 C C . PHE A 1 181 ? 16.582 18.661 -5.932 1.00 86.56 181 PHE A C 1
ATOM 1472 O O . PHE A 1 181 ? 15.485 19.222 -5.853 1.00 86.56 181 PHE A O 1
ATOM 1479 N N . TRP A 1 182 ? 16.958 17.673 -5.120 1.00 84.75 182 TRP A N 1
ATOM 1480 C CA . TRP A 1 182 ? 16.093 17.111 -4.086 1.00 84.75 182 TRP A CA 1
ATOM 1481 C C . TRP A 1 182 ? 15.753 18.106 -2.987 1.00 84.75 182 TRP A C 1
ATOM 1483 O O . TRP A 1 182 ? 14.576 18.241 -2.658 1.00 84.75 182 TRP A O 1
ATOM 1493 N N . ASP A 1 183 ? 16.725 18.878 -2.503 1.00 86.00 183 ASP A N 1
ATOM 1494 C CA . ASP A 1 183 ? 16.490 19.948 -1.529 1.00 86.00 183 ASP A CA 1
ATOM 1495 C C . ASP A 1 183 ? 15.466 20.958 -2.066 1.00 86.00 183 ASP A C 1
ATOM 1497 O O . ASP A 1 183 ? 14.511 21.345 -1.384 1.00 86.00 183 ASP A O 1
ATOM 1501 N N . LYS A 1 184 ? 15.599 21.344 -3.340 1.00 87.00 184 LYS A N 1
ATOM 1502 C CA . LYS A 1 184 ? 14.655 22.259 -3.987 1.00 87.00 184 LYS A CA 1
ATOM 1503 C C . LYS A 1 184 ? 13.267 21.639 -4.159 1.00 87.00 184 LYS A C 1
ATOM 1505 O O . LYS A 1 184 ? 12.275 22.331 -3.921 1.00 87.00 184 LYS A O 1
ATOM 1510 N N . GLN A 1 185 ? 13.176 20.378 -4.587 1.00 84.25 185 GLN A N 1
ATOM 1511 C CA . GLN A 1 185 ? 11.893 19.679 -4.724 1.00 84.25 185 GLN A CA 1
ATOM 1512 C C . GLN A 1 185 ? 11.199 19.525 -3.372 1.00 84.25 185 GLN A C 1
ATOM 1514 O O . GLN A 1 185 ? 9.997 19.772 -3.267 1.00 84.25 185 GLN A O 1
ATOM 1519 N N . PHE A 1 186 ? 11.958 19.195 -2.330 1.00 86.06 186 PHE A N 1
ATOM 1520 C CA . PHE A 1 186 ? 11.464 19.077 -0.969 1.00 86.06 186 PHE A CA 1
ATOM 1521 C C . PHE A 1 186 ? 10.846 20.394 -0.481 1.00 86.06 186 PHE A C 1
ATOM 1523 O O . PHE A 1 186 ? 9.688 20.417 -0.061 1.00 86.06 186 PHE A O 1
ATOM 1530 N N . GLU A 1 187 ? 11.564 21.512 -0.617 1.00 88.25 187 GLU A N 1
ATOM 1531 C CA . GLU A 1 187 ? 11.074 22.836 -0.209 1.00 88.25 187 GLU A CA 1
ATOM 1532 C C . GLU A 1 187 ? 9.839 23.287 -1.007 1.00 88.25 187 GLU A C 1
ATOM 1534 O O . GLU A 1 187 ? 8.893 23.855 -0.444 1.00 88.25 187 GLU A O 1
ATOM 1539 N N . GLN A 1 188 ? 9.807 23.002 -2.313 1.00 87.56 188 GLN A N 1
ATOM 1540 C CA . GLN A 1 188 ? 8.648 23.281 -3.165 1.00 87.56 188 GLN A CA 1
ATOM 1541 C C . GLN A 1 188 ? 7.429 22.459 -2.740 1.00 87.56 188 GLN A C 1
ATOM 1543 O O . GLN A 1 188 ? 6.352 23.020 -2.533 1.00 87.56 188 GLN A O 1
ATOM 1548 N N . LYS A 1 189 ? 7.597 21.148 -2.546 1.00 87.62 189 LYS A N 1
ATOM 1549 C CA . LYS A 1 189 ? 6.528 20.244 -2.110 1.00 87.62 189 LYS A CA 1
ATOM 1550 C C . LYS A 1 189 ? 6.002 20.631 -0.732 1.00 87.62 189 LYS A C 1
ATOM 1552 O O . LYS A 1 189 ? 4.791 20.712 -0.558 1.00 87.62 189 LYS A O 1
ATOM 1557 N N . LYS A 1 190 ? 6.887 20.960 0.214 1.00 91.06 190 LYS A N 1
ATOM 1558 C CA . LYS A 1 190 ? 6.515 21.472 1.543 1.00 91.06 190 LYS A CA 1
ATOM 1559 C C . LYS A 1 190 ? 5.602 22.691 1.430 1.00 91.06 190 LYS A C 1
ATOM 1561 O O . LYS A 1 190 ? 4.534 22.720 2.036 1.00 91.06 190 LYS A O 1
ATOM 1566 N N . SER A 1 191 ? 6.012 23.672 0.624 1.00 92.31 191 SER A N 1
ATOM 1567 C CA . SER A 1 191 ? 5.266 24.920 0.428 1.00 92.31 191 SER A CA 1
ATOM 1568 C C . SER A 1 191 ? 3.893 24.667 -0.196 1.00 92.31 191 SER A C 1
ATOM 1570 O O . SER A 1 191 ? 2.896 25.193 0.291 1.00 92.31 191 SER A O 1
ATOM 1572 N N . LEU A 1 192 ? 3.827 23.802 -1.213 1.00 92.06 192 LEU A N 1
ATOM 1573 C CA . LEU A 1 192 ? 2.577 23.439 -1.880 1.00 92.06 192 LEU A CA 1
ATOM 1574 C C . LEU A 1 192 ? 1.617 22.670 -0.962 1.00 92.06 192 LEU A C 1
ATOM 1576 O O . LEU A 1 192 ? 0.414 22.908 -1.013 1.00 92.06 192 LEU A O 1
ATOM 1580 N N . ILE A 1 193 ? 2.122 21.774 -0.107 1.00 93.69 193 ILE A N 1
ATOM 1581 C CA . ILE A 1 193 ? 1.296 21.057 0.877 1.00 93.69 193 ILE A CA 1
ATOM 1582 C C . ILE A 1 193 ? 0.729 22.038 1.908 1.00 93.69 193 ILE A C 1
ATOM 1584 O O . ILE A 1 193 ? -0.465 21.987 2.196 1.00 93.69 193 ILE A O 1
ATOM 1588 N N . ILE A 1 194 ? 1.557 22.942 2.443 1.00 95.38 194 ILE A N 1
ATOM 1589 C CA . ILE A 1 194 ? 1.114 23.969 3.399 1.00 95.38 194 ILE A CA 1
ATOM 1590 C C . ILE A 1 194 ? 0.031 24.852 2.771 1.00 95.38 194 ILE A C 1
ATOM 1592 O O . ILE A 1 194 ? -1.018 25.057 3.380 1.00 95.38 194 ILE A O 1
ATOM 1596 N N . GLU A 1 195 ? 0.258 25.343 1.551 1.00 95.81 195 GLU A N 1
ATOM 1597 C CA . GLU A 1 195 ? -0.715 26.165 0.830 1.00 95.81 195 GLU A CA 1
ATOM 1598 C C . GLU A 1 195 ? -2.014 25.393 0.571 1.00 95.81 195 GLU A C 1
ATOM 1600 O O . GLU A 1 195 ? -3.090 25.892 0.886 1.00 95.81 195 GLU A O 1
ATOM 1605 N N . PHE A 1 196 ? -1.921 24.144 0.105 1.00 95.19 196 PHE A N 1
ATOM 1606 C CA . PHE A 1 196 ? -3.080 23.286 -0.132 1.00 95.19 196 PHE A CA 1
ATOM 1607 C C . PHE A 1 196 ? -3.928 23.086 1.130 1.00 95.19 196 PHE A C 1
ATOM 1609 O O . PHE A 1 196 ? -5.140 23.291 1.087 1.00 95.19 196 PHE A O 1
ATOM 1616 N N . LEU A 1 197 ? -3.310 22.713 2.257 1.00 95.81 197 LEU A N 1
ATOM 1617 C CA . LEU A 1 197 ? -4.019 22.497 3.523 1.00 95.81 197 LEU A CA 1
ATOM 1618 C C . LEU A 1 197 ? -4.662 23.788 4.035 1.00 95.81 197 LEU A C 1
ATOM 1620 O O . LEU A 1 197 ? -5.787 23.757 4.535 1.00 95.81 197 LEU A O 1
ATOM 1624 N N . LYS A 1 198 ? -3.972 24.922 3.876 1.00 96.00 198 LYS A N 1
ATOM 1625 C CA . LYS A 1 198 ? -4.488 26.235 4.261 1.00 96.00 198 LYS A CA 1
ATOM 1626 C C . LYS A 1 198 ? -5.703 26.619 3.422 1.00 96.00 198 LYS A C 1
ATOM 1628 O O . LYS A 1 198 ? -6.741 26.945 3.987 1.00 96.00 198 LYS A O 1
ATOM 1633 N N . THR A 1 199 ? -5.603 26.536 2.095 1.00 95.31 199 THR A N 1
ATOM 1634 C CA . THR A 1 199 ? -6.715 26.842 1.183 1.00 95.31 199 THR A CA 1
ATOM 1635 C C . THR A 1 199 ? -7.906 25.926 1.434 1.00 95.31 199 THR A C 1
ATOM 1637 O O . THR A 1 199 ? -9.026 26.414 1.550 1.00 95.31 199 THR A O 1
ATOM 1640 N N . LEU A 1 200 ? -7.667 24.622 1.591 1.00 94.31 200 LEU A N 1
ATOM 1641 C CA . LEU A 1 200 ? -8.704 23.648 1.921 1.00 94.31 200 LEU A CA 1
ATOM 1642 C C . LEU A 1 200 ? -9.414 24.009 3.231 1.00 94.31 200 LEU A C 1
ATOM 1644 O O . LEU A 1 200 ? -10.639 24.004 3.297 1.00 94.31 200 LEU A O 1
ATOM 1648 N N . GLY A 1 201 ? -8.658 24.343 4.274 1.00 94.19 201 GLY A N 1
ATOM 1649 C CA . GLY A 1 201 ? -9.245 24.708 5.554 1.00 94.19 201 GLY A CA 1
ATOM 1650 C C . GLY A 1 201 ? -10.073 25.995 5.488 1.00 94.19 201 GLY A C 1
ATOM 1651 O O . GLY A 1 201 ? -11.188 26.035 6.003 1.00 94.19 201 GLY A O 1
ATOM 1652 N N . GLN A 1 202 ? -9.566 27.016 4.795 1.00 93.88 202 GLN A N 1
ATOM 1653 C CA . GLN A 1 202 ? -10.234 28.311 4.633 1.00 93.88 202 GLN A CA 1
ATOM 1654 C C . GLN A 1 202 ? -11.505 28.224 3.782 1.00 93.88 202 GLN A C 1
ATOM 1656 O O . GLN A 1 202 ? -12.542 28.754 4.167 1.00 93.88 202 GLN A O 1
ATOM 1661 N N . GLU A 1 203 ? -11.451 27.539 2.638 1.00 94.25 203 GLU A N 1
ATOM 1662 C CA . GLU A 1 203 ? -12.592 27.414 1.720 1.00 94.25 203 GLU A CA 1
ATOM 1663 C C . GLU A 1 203 ? -13.772 26.678 2.369 1.00 94.25 203 GLU A C 1
ATOM 1665 O O . GLU A 1 203 ? -14.935 26.973 2.087 1.00 94.25 203 GLU A O 1
ATOM 1670 N N . TYR A 1 204 ? -13.478 25.727 3.258 1.00 93.44 204 TYR A N 1
ATOM 1671 C CA . TYR A 1 204 ? -14.485 24.878 3.885 1.00 93.44 204 TYR A CA 1
ATOM 1672 C C . TYR A 1 204 ? -14.788 25.227 5.344 1.00 93.44 204 TYR A C 1
ATOM 1674 O O . TYR A 1 204 ? -15.604 24.529 5.964 1.00 93.44 204 TYR A O 1
ATOM 1682 N N . HIS A 1 205 ? -14.227 26.326 5.855 1.00 93.56 205 HIS A N 1
ATOM 1683 C CA . HIS A 1 205 ? -14.423 26.818 7.218 1.00 93.56 205 HIS A CA 1
ATOM 1684 C C . HIS A 1 205 ? -14.060 25.760 8.280 1.00 93.56 205 HIS A C 1
ATOM 1686 O O . HIS A 1 205 ? -14.908 25.373 9.088 1.00 93.56 205 HIS A O 1
ATOM 1692 N N . LEU A 1 206 ? -12.835 25.228 8.200 1.00 93.56 206 LEU A N 1
ATOM 1693 C CA . LEU A 1 206 ? -12.301 24.147 9.046 1.00 93.56 206 LEU A CA 1
ATOM 1694 C C . LEU A 1 206 ? -11.234 24.632 10.054 1.00 93.56 206 LEU A C 1
ATOM 1696 O O . LEU A 1 206 ? -10.453 23.820 10.548 1.00 93.56 206 LEU A O 1
ATOM 1700 N N . GLY A 1 207 ? -11.144 25.941 10.298 1.00 89.06 207 GLY A N 1
ATOM 1701 C CA . GLY A 1 207 ? -10.298 26.548 11.337 1.00 89.06 207 GLY A CA 1
ATOM 1702 C C . GLY A 1 207 ? -10.896 26.445 12.737 1.00 89.06 207 GLY A C 1
ATOM 1703 O O . GLY A 1 207 ? -11.980 25.897 12.895 1.00 89.06 207 GLY A O 1
ATOM 1704 N N . ASP A 1 208 ? -10.207 26.981 13.739 1.00 85.12 208 ASP A N 1
ATOM 1705 C CA . ASP A 1 208 ? -10.484 26.746 15.164 1.00 85.12 208 ASP A CA 1
ATOM 1706 C C . ASP A 1 208 ? -11.908 27.107 15.645 1.00 85.12 208 ASP A C 1
ATOM 1708 O O . ASP A 1 208 ? -12.669 27.846 15.005 1.00 85.12 208 ASP A O 1
ATOM 1712 N N . GLU A 1 209 ? -12.265 26.610 16.838 1.00 76.81 209 GLU A N 1
ATOM 1713 C CA . GLU A 1 209 ? -13.537 26.911 17.504 1.00 76.81 209 GLU A CA 1
ATOM 1714 C C . GLU A 1 209 ? -13.708 28.433 17.692 1.00 76.81 209 GLU A C 1
ATOM 1716 O O . GLU A 1 209 ? -13.063 29.071 18.522 1.00 76.81 209 GLU A O 1
ATOM 1721 N N . GLY A 1 210 ? -14.603 29.031 16.899 1.00 77.56 210 GLY A N 1
ATOM 1722 C CA . GLY A 1 210 ? -14.866 30.476 16.896 1.00 77.56 210 GLY A CA 1
ATOM 1723 C C . GLY A 1 210 ? -14.052 31.292 15.881 1.00 77.56 210 GLY A C 1
ATOM 1724 O O . GLY A 1 210 ? -14.384 32.457 15.662 1.00 77.56 210 GLY A O 1
ATOM 1725 N N . GLN A 1 211 ? -13.062 30.692 15.214 1.00 83.50 211 GLN A N 1
ATOM 1726 C CA . GLN A 1 211 ? -12.254 31.294 14.144 1.00 83.50 211 GLN A CA 1
ATOM 1727 C C . GLN A 1 211 ? -12.144 30.332 12.950 1.00 83.50 211 GLN A C 1
ATOM 1729 O O . GLN A 1 211 ? -11.064 29.918 12.542 1.00 83.50 211 GLN A O 1
ATOM 1734 N N . THR A 1 212 ? -13.287 30.003 12.343 1.00 78.19 212 THR A N 1
ATOM 1735 C CA . THR A 1 212 ? -13.397 28.944 11.322 1.00 78.19 212 THR A CA 1
ATOM 1736 C C . THR A 1 212 ? -12.577 29.172 10.046 1.00 78.19 212 THR A C 1
ATOM 1738 O O . THR A 1 212 ? -12.432 28.248 9.252 1.00 78.19 212 THR A O 1
ATOM 1741 N N . ASP A 1 213 ? -12.044 30.378 9.839 1.00 84.38 213 ASP A N 1
ATOM 1742 C CA . ASP A 1 213 ? -11.230 30.753 8.672 1.00 84.38 213 ASP A CA 1
ATOM 1743 C C . ASP A 1 213 ? -9.723 30.825 8.993 1.00 84.38 213 ASP A C 1
ATOM 1745 O O . ASP A 1 213 ? -8.894 31.009 8.096 1.00 84.38 213 ASP A O 1
ATOM 1749 N N . GLU A 1 214 ? -9.345 30.695 10.266 1.00 88.81 214 GLU A N 1
ATOM 1750 C CA . GLU A 1 214 ? -7.952 30.705 10.707 1.00 88.81 214 GLU A CA 1
ATOM 1751 C C . GLU A 1 214 ? -7.421 29.271 10.725 1.00 88.81 214 GLU A C 1
ATOM 1753 O O . GLU A 1 214 ? -7.754 28.460 11.582 1.00 88.81 214 GLU A O 1
ATOM 1758 N N . VAL A 1 215 ? -6.620 28.949 9.707 1.00 92.12 215 VAL A N 1
ATOM 1759 C CA . VAL A 1 215 ? -5.991 27.638 9.531 1.00 92.12 215 VAL A CA 1
ATOM 1760 C C . VAL A 1 215 ? -4.504 27.860 9.308 1.00 92.12 215 VAL A C 1
ATOM 1762 O O . VAL A 1 215 ? -4.100 28.507 8.334 1.00 92.12 215 VAL A O 1
ATOM 1765 N N . GLU A 1 216 ? -3.689 27.305 10.203 1.00 93.94 216 GLU A N 1
ATOM 1766 C CA . GLU A 1 216 ? -2.235 27.481 10.204 1.00 93.94 216 GLU A CA 1
ATOM 1767 C C . GLU A 1 216 ? -1.499 26.136 10.101 1.00 93.94 216 GLU A C 1
ATOM 1769 O O . GLU A 1 216 ? -1.057 25.574 11.105 1.00 93.94 216 GLU A O 1
ATOM 1774 N N . PRO A 1 217 ? -1.335 25.589 8.882 1.00 96.50 217 PRO A N 1
ATOM 1775 C CA . PRO A 1 217 ? -0.464 24.446 8.679 1.00 96.50 217 PRO A CA 1
ATOM 1776 C C . PRO A 1 217 ? 0.998 24.851 8.884 1.00 96.50 217 PRO A C 1
ATOM 1778 O O . PRO A 1 217 ? 1.426 25.917 8.433 1.00 96.50 217 PRO A O 1
ATOM 1781 N N . PHE A 1 218 ? 1.791 23.978 9.495 1.00 95.94 218 PHE A N 1
ATOM 1782 C CA . PHE A 1 218 ? 3.219 24.209 9.714 1.00 95.94 218 PHE A CA 1
ATOM 1783 C C . PHE A 1 218 ? 4.035 22.942 9.477 1.00 95.94 218 PHE A C 1
ATOM 1785 O O . PHE A 1 218 ? 3.518 21.830 9.526 1.00 95.94 218 PHE A O 1
ATOM 1792 N N . TYR A 1 219 ? 5.331 23.105 9.225 1.00 95.69 219 TYR A N 1
ATOM 1793 C CA . TYR A 1 219 ? 6.252 21.983 9.073 1.00 95.69 219 TYR A CA 1
ATOM 1794 C C . TYR A 1 219 ? 6.961 21.671 10.395 1.00 95.69 219 TYR A C 1
ATOM 1796 O O . TYR A 1 219 ? 7.585 22.548 10.996 1.00 95.69 219 TYR A O 1
ATOM 1804 N N . ASP A 1 220 ? 6.882 20.418 10.835 1.00 94.19 220 ASP A N 1
ATOM 1805 C CA . ASP A 1 220 ? 7.570 19.903 12.013 1.00 94.19 220 ASP A CA 1
ATOM 1806 C C . ASP A 1 220 ? 8.883 19.221 11.607 1.00 94.19 220 ASP A C 1
ATOM 1808 O O . ASP A 1 220 ? 8.907 18.078 11.145 1.00 94.19 220 ASP A O 1
ATOM 1812 N N . ASN A 1 221 ? 9.996 19.926 11.831 1.00 88.94 221 ASN A N 1
ATOM 1813 C CA . ASN A 1 221 ? 11.343 19.430 11.533 1.00 88.94 221 ASN A CA 1
ATOM 1814 C C . ASN A 1 221 ? 11.710 18.151 12.306 1.00 88.94 221 ASN A C 1
ATOM 1816 O O . ASN A 1 221 ? 12.605 17.428 11.879 1.00 88.94 221 ASN A O 1
ATOM 1820 N N . THR A 1 222 ? 11.070 17.882 13.447 1.00 89.00 222 THR A N 1
ATOM 1821 C CA . THR A 1 222 ? 11.400 16.726 14.299 1.00 89.00 222 THR A CA 1
ATOM 1822 C C . THR A 1 222 ? 10.976 15.420 13.642 1.00 89.00 222 THR A C 1
ATOM 1824 O O . THR A 1 222 ? 11.675 14.416 13.748 1.00 89.00 222 THR A O 1
ATOM 1827 N N . TYR A 1 223 ? 9.824 15.445 12.973 1.00 85.50 223 TYR A N 1
ATOM 1828 C CA . TYR A 1 223 ? 9.186 14.261 12.400 1.00 85.50 223 TYR A CA 1
ATOM 1829 C C . TYR A 1 223 ? 9.120 14.290 10.871 1.00 85.50 223 TYR A C 1
ATOM 1831 O O . TYR A 1 223 ? 8.653 13.325 10.276 1.00 85.50 223 TYR A O 1
ATOM 1839 N N . GLY A 1 224 ? 9.588 15.368 10.234 1.00 89.25 224 GLY A N 1
ATOM 1840 C CA . GLY A 1 224 ? 9.615 15.477 8.777 1.00 89.25 224 GLY A CA 1
ATOM 1841 C C . GLY A 1 224 ? 8.224 15.582 8.148 1.00 89.25 224 GLY A C 1
ATOM 1842 O O . GLY A 1 224 ? 7.987 15.046 7.067 1.00 89.25 224 GLY A O 1
ATOM 1843 N N . GLU A 1 225 ? 7.279 16.229 8.834 1.00 93.62 225 GLU A N 1
ATOM 1844 C CA . GLU A 1 225 ? 5.862 16.220 8.458 1.00 93.62 225 GLU A CA 1
ATOM 1845 C C . GLU A 1 225 ? 5.237 17.616 8.460 1.00 93.62 225 GLU A C 1
ATOM 1847 O O . GLU A 1 225 ? 5.613 18.486 9.245 1.00 93.62 225 GLU A O 1
ATOM 1852 N N . VAL A 1 226 ? 4.249 17.828 7.589 1.00 95.75 226 VAL A N 1
ATOM 1853 C CA . VAL A 1 226 ? 3.387 19.015 7.643 1.00 95.75 226 VAL A CA 1
ATOM 1854 C C . VAL A 1 226 ? 2.186 18.700 8.529 1.00 95.75 226 VAL A C 1
ATOM 1856 O O . VAL A 1 226 ? 1.471 17.729 8.285 1.00 95.75 226 VAL A O 1
ATOM 1859 N N . LYS A 1 227 ? 1.959 19.523 9.550 1.00 96.81 227 LYS A N 1
ATOM 1860 C CA . LYS A 1 227 ? 0.859 19.394 10.507 1.00 96.81 227 LYS A CA 1
ATOM 1861 C C . LYS A 1 227 ? -0.188 20.465 10.284 1.00 96.81 227 LYS A C 1
ATOM 1863 O O . LYS A 1 227 ? 0.149 21.601 9.962 1.00 96.81 227 LYS A O 1
ATOM 1868 N N . VAL A 1 228 ? -1.446 20.109 10.506 1.00 96.19 228 VAL A N 1
ATOM 1869 C CA . VAL A 1 228 ? -2.574 21.043 10.589 1.00 96.19 228 VAL A CA 1
ATOM 1870 C C . VAL A 1 228 ? -3.613 20.472 11.547 1.00 96.19 228 VAL A C 1
ATOM 1872 O O . VAL A 1 228 ? -3.779 19.256 11.615 1.00 96.19 228 VAL A O 1
ATOM 1875 N N . ASN A 1 229 ? -4.304 21.331 12.289 1.00 95.19 229 ASN A N 1
ATOM 1876 C CA . ASN A 1 229 ? -5.496 20.941 13.032 1.00 95.19 229 ASN A CA 1
ATOM 1877 C C . ASN A 1 229 ? -6.720 21.430 12.259 1.00 95.19 229 ASN A C 1
ATOM 1879 O O . ASN A 1 229 ? -6.787 22.610 11.921 1.00 95.19 229 ASN A O 1
ATOM 1883 N N . PHE A 1 230 ? -7.648 20.532 11.939 1.00 95.50 230 PHE A N 1
ATOM 1884 C CA . PHE A 1 230 ? -8.931 20.919 11.356 1.00 95.50 230 PHE A CA 1
ATOM 1885 C C . PHE A 1 230 ? -10.031 20.770 12.391 1.00 95.50 230 PHE A C 1
ATOM 1887 O O . PHE A 1 230 ? -10.170 19.708 12.987 1.00 95.50 230 PHE A O 1
ATOM 1894 N N . TYR A 1 231 ? -10.862 21.788 12.543 1.00 93.94 231 TYR A N 1
ATOM 1895 C CA . TYR A 1 231 ? -12.091 21.688 13.311 1.00 93.94 231 TYR A CA 1
ATOM 1896 C C . TYR A 1 231 ? -13.258 21.366 12.377 1.00 93.94 231 TYR A C 1
ATOM 1898 O O . TYR A 1 231 ? -13.483 22.031 11.364 1.00 93.94 231 TYR A O 1
ATOM 1906 N N . ASP A 1 232 ? -14.020 20.332 12.704 1.00 91.00 232 ASP A N 1
ATOM 1907 C CA . ASP A 1 232 ? -15.239 19.982 11.991 1.00 91.00 232 ASP A CA 1
ATOM 1908 C C . ASP A 1 232 ? -16.440 20.679 12.652 1.00 91.00 232 ASP A C 1
ATOM 1910 O O . ASP A 1 232 ? -16.835 20.299 13.759 1.00 91.00 232 ASP A O 1
ATOM 1914 N N . PRO A 1 233 ? -17.074 21.661 11.985 1.00 86.19 233 PRO A N 1
ATOM 1915 C CA . PRO A 1 233 ? -18.157 22.445 12.575 1.00 86.19 233 PRO A CA 1
ATOM 1916 C C . PRO A 1 233 ? -19.479 21.673 12.709 1.00 86.19 233 PRO A C 1
ATOM 1918 O O . PRO A 1 233 ? -20.439 22.212 13.254 1.00 86.19 233 PRO A O 1
ATOM 1921 N N . VAL A 1 234 ? -19.574 20.450 12.172 1.00 87.12 234 VAL A N 1
ATOM 1922 C CA . VAL A 1 234 ? -20.769 19.600 12.306 1.00 87.12 234 VAL A CA 1
ATOM 1923 C C . VAL A 1 234 ? -20.613 18.636 13.473 1.00 87.12 234 VAL A C 1
ATOM 1925 O O . VAL A 1 234 ? -21.542 18.499 14.269 1.00 87.12 234 VAL A O 1
ATOM 1928 N N . SER A 1 235 ? -19.449 17.995 13.607 1.00 85.38 235 SER A N 1
ATOM 1929 C CA . SER A 1 235 ? -19.185 17.126 14.758 1.00 85.38 235 SER A CA 1
ATOM 1930 C C . SER A 1 235 ? -18.683 17.877 15.992 1.00 85.38 235 SER A C 1
ATOM 1932 O O . SER A 1 235 ? -18.650 17.275 17.059 1.00 85.38 235 SER A O 1
ATOM 1934 N N . PHE A 1 236 ? -18.323 19.160 15.862 1.00 86.44 236 PHE A N 1
ATOM 1935 C CA . PHE A 1 236 ? -17.697 19.987 16.904 1.00 86.44 236 PHE A CA 1
ATOM 1936 C C . PHE A 1 236 ? -16.404 19.361 17.446 1.00 86.44 236 PHE A C 1
ATOM 1938 O O . PHE A 1 236 ? -16.187 19.292 18.654 1.00 86.44 236 PHE A O 1
ATOM 1945 N N . GLU A 1 237 ? -15.558 18.853 16.547 1.00 87.88 237 GLU A N 1
ATOM 1946 C CA . GLU A 1 237 ? -14.346 18.116 16.917 1.00 87.88 237 GLU A CA 1
ATOM 1947 C C . GLU A 1 237 ? -13.117 18.571 16.148 1.00 87.88 237 GLU A C 1
ATOM 1949 O O . GLU A 1 237 ? -13.200 18.926 14.977 1.00 87.88 237 GLU A O 1
ATOM 1954 N N . GLU A 1 238 ? -11.969 18.465 16.807 1.00 92.31 238 GLU A N 1
ATOM 1955 C CA . GLU A 1 238 ? -10.658 18.706 16.220 1.00 92.31 238 GLU A CA 1
ATOM 1956 C C . GLU A 1 238 ? -10.047 17.424 15.645 1.00 92.31 238 GLU A C 1
ATOM 1958 O O . GLU A 1 238 ? -10.100 16.348 16.249 1.00 92.31 238 GLU A O 1
ATOM 1963 N N . PHE A 1 239 ? -9.420 17.559 14.485 1.00 94.19 239 PHE A N 1
ATOM 1964 C CA . PHE A 1 239 ? -8.747 16.510 13.737 1.00 94.19 239 PHE A CA 1
ATOM 1965 C C . PHE A 1 239 ? -7.291 16.921 13.507 1.00 94.19 239 PHE A C 1
ATOM 1967 O O . PHE A 1 239 ? -7.004 17.641 12.543 1.00 94.19 239 PHE A O 1
ATOM 1974 N N . PRO A 1 240 ? -6.352 16.451 14.349 1.00 94.69 240 PRO A N 1
ATOM 1975 C CA . PRO A 1 240 ? -4.935 16.656 14.112 1.00 94.69 240 PRO A CA 1
ATOM 1976 C C . PRO A 1 240 ? -4.494 15.804 12.919 1.00 94.69 240 PRO A C 1
ATOM 1978 O O . PRO A 1 240 ? -4.544 14.572 12.946 1.00 94.69 240 PRO A O 1
ATOM 1981 N N . ILE A 1 241 ? -4.049 16.470 11.861 1.00 96.06 241 ILE A N 1
ATOM 1982 C CA . ILE A 1 241 ? -3.575 15.846 10.632 1.00 96.06 241 ILE A CA 1
ATOM 1983 C C . ILE A 1 241 ? -2.059 15.986 10.546 1.00 96.06 241 ILE A C 1
ATOM 1985 O O . ILE A 1 241 ? -1.511 17.082 10.659 1.00 96.06 241 ILE A O 1
ATOM 1989 N N . SER A 1 242 ? -1.408 14.861 10.265 1.00 95.56 242 SER A N 1
ATOM 1990 C CA . SER A 1 242 ? 0.017 14.757 9.970 1.00 95.56 242 SER A CA 1
ATOM 1991 C C . SER A 1 242 ? 0.204 14.262 8.541 1.00 95.56 242 SER A C 1
ATOM 1993 O O . SER A 1 242 ? -0.258 13.172 8.198 1.00 95.56 242 SER A O 1
ATOM 1995 N N . ILE A 1 243 ? 0.884 15.052 7.716 1.00 94.62 243 ILE A N 1
ATOM 1996 C CA . ILE A 1 243 ? 1.242 14.703 6.343 1.00 94.62 243 ILE A CA 1
ATOM 1997 C C . ILE A 1 243 ? 2.732 14.402 6.288 1.00 94.62 243 ILE A C 1
ATOM 1999 O O . ILE A 1 243 ? 3.574 15.301 6.335 1.00 94.62 243 ILE A O 1
ATOM 2003 N N . GLN A 1 244 ? 3.044 13.121 6.159 1.00 90.62 244 GLN A N 1
ATOM 2004 C CA . GLN A 1 244 ? 4.399 12.633 5.974 1.00 90.62 244 GLN A CA 1
ATOM 2005 C C . GLN A 1 244 ? 4.898 13.023 4.584 1.00 90.62 244 GLN A C 1
ATOM 2007 O O . GLN A 1 244 ? 4.228 12.794 3.568 1.00 90.62 244 GLN A O 1
ATOM 2012 N N . MET A 1 245 ? 6.088 13.616 4.550 1.00 84.00 245 MET A N 1
ATOM 2013 C CA . MET A 1 245 ? 6.769 13.967 3.316 1.00 84.00 245 MET A CA 1
ATOM 2014 C C . MET A 1 245 ? 7.762 12.865 2.955 1.00 84.00 245 MET A C 1
ATOM 2016 O O . MET A 1 245 ? 8.658 12.550 3.730 1.00 84.00 245 MET A O 1
ATOM 2020 N N . SER A 1 246 ? 7.623 12.281 1.765 1.00 67.75 246 SER A N 1
ATOM 2021 C CA . SER A 1 246 ? 8.674 11.422 1.214 1.00 67.75 246 SER A CA 1
ATOM 2022 C C . SER A 1 246 ? 9.750 12.299 0.579 1.00 67.75 246 SER A C 1
ATOM 2024 O O . SER A 1 246 ? 9.426 13.140 -0.264 1.00 67.75 246 SER A O 1
ATOM 2026 N N . SER A 1 247 ? 11.006 12.088 0.976 1.00 57.22 247 SER A N 1
ATOM 2027 C CA . SER A 1 247 ? 12.183 12.709 0.359 1.00 57.22 247 SER A CA 1
ATOM 2028 C C . SER A 1 247 ? 12.455 12.197 -1.055 1.00 57.22 247 SER A C 1
ATOM 2030 O O . SER A 1 247 ? 13.088 12.902 -1.826 1.00 57.22 247 SER A O 1
ATOM 2032 N N . ASP A 1 248 ? 11.942 11.012 -1.403 1.00 54.91 248 ASP A N 1
ATOM 2033 C CA . ASP A 1 248 ? 12.346 10.267 -2.605 1.00 54.91 248 ASP A CA 1
ATOM 2034 C C . ASP A 1 248 ? 11.253 10.259 -3.691 1.00 54.91 248 ASP A C 1
ATOM 2036 O O . ASP A 1 248 ? 11.373 9.606 -4.731 1.00 54.91 248 ASP A O 1
ATOM 2040 N N . ASP A 1 249 ? 10.147 10.965 -3.452 1.00 61.50 249 ASP A N 1
ATOM 2041 C CA . ASP A 1 249 ? 9.031 11.060 -4.387 1.00 61.50 249 ASP A CA 1
ATOM 2042 C C . ASP A 1 249 ? 9.251 12.220 -5.362 1.00 61.50 249 ASP A C 1
ATOM 2044 O O . ASP A 1 249 ? 8.975 13.385 -5.066 1.00 61.50 249 ASP A O 1
ATOM 2048 N N . VAL A 1 250 ? 9.731 11.844 -6.546 1.00 52.81 250 VAL A N 1
ATOM 2049 C CA . VAL A 1 250 ? 9.983 12.687 -7.723 1.00 52.81 250 VAL A CA 1
ATOM 2050 C C . VAL A 1 250 ? 8.731 13.368 -8.302 1.00 52.81 250 VAL A C 1
ATOM 2052 O O . VAL A 1 250 ? 8.857 14.212 -9.191 1.00 52.81 250 VAL A O 1
ATOM 2055 N N . THR A 1 251 ? 7.516 13.020 -7.859 1.00 61.81 251 THR A N 1
ATOM 2056 C CA . THR A 1 251 ? 6.289 13.596 -8.426 1.00 61.81 251 THR A CA 1
ATOM 2057 C C . THR A 1 251 ? 5.784 14.820 -7.661 1.00 61.81 251 THR A C 1
ATOM 2059 O O . THR A 1 251 ? 5.632 14.829 -6.437 1.00 61.81 251 THR A O 1
ATOM 2062 N N . LEU A 1 252 ? 5.451 15.870 -8.423 1.00 56.97 252 LEU A N 1
ATOM 2063 C CA . LEU A 1 252 ? 4.752 17.061 -7.925 1.00 56.97 252 LEU A CA 1
ATOM 2064 C C . LEU A 1 252 ? 3.232 16.852 -7.802 1.00 56.97 252 LEU A C 1
ATOM 2066 O O . LEU A 1 252 ? 2.536 17.737 -7.309 1.00 56.97 252 LEU A O 1
ATOM 2070 N N . ASN A 1 253 ? 2.692 15.698 -8.210 1.00 68.38 253 ASN A N 1
ATOM 2071 C CA . ASN A 1 253 ? 1.272 15.377 -8.042 1.00 68.38 253 ASN A CA 1
ATOM 2072 C C . ASN A 1 253 ? 0.978 14.870 -6.616 1.00 68.38 253 ASN A C 1
ATOM 2074 O O . ASN A 1 253 ? 0.554 13.739 -6.384 1.00 68.38 253 ASN A O 1
ATOM 2078 N N . PHE A 1 254 ? 1.234 15.734 -5.632 1.00 79.62 254 PHE A N 1
ATOM 2079 C CA . PHE A 1 254 ? 1.123 15.401 -4.212 1.00 79.62 254 PHE A CA 1
ATOM 2080 C C . PHE A 1 254 ? -0.332 15.306 -3.726 1.00 79.62 254 PHE A C 1
ATOM 2082 O O . PHE A 1 254 ? -0.580 14.719 -2.675 1.00 79.62 254 PHE A O 1
ATOM 2089 N N . VAL A 1 255 ? -1.294 15.876 -4.463 1.00 87.81 255 VAL A N 1
ATOM 2090 C CA . VAL A 1 255 ? -2.681 16.065 -4.002 1.00 87.81 255 VAL A CA 1
ATOM 2091 C C . VAL A 1 255 ? -3.350 14.736 -3.663 1.00 87.81 255 VAL A C 1
ATOM 2093 O O . VAL A 1 255 ? -3.950 14.619 -2.596 1.00 87.81 255 VAL A O 1
ATOM 2096 N N . HIS A 1 256 ? -3.205 13.716 -4.518 1.00 88.19 256 HIS A N 1
ATOM 2097 C CA . HIS A 1 256 ? -3.730 12.376 -4.241 1.00 88.19 256 HIS A CA 1
ATOM 2098 C C . HIS A 1 256 ? -3.160 11.831 -2.924 1.00 88.19 256 HIS A C 1
ATOM 2100 O O . HIS A 1 256 ? -3.917 11.425 -2.042 1.00 88.19 256 HIS A O 1
ATOM 2106 N N . SER A 1 257 ? -1.831 11.858 -2.773 1.00 87.12 257 SER A N 1
ATOM 2107 C CA . SER A 1 257 ? -1.136 11.343 -1.585 1.00 87.12 257 SER A CA 1
ATOM 2108 C C . SER A 1 257 ? -1.553 12.082 -0.312 1.00 87.12 257 SER A C 1
ATOM 2110 O O . SER A 1 257 ? -1.868 11.453 0.699 1.00 87.12 257 SER A O 1
ATOM 2112 N N . VAL A 1 258 ? -1.643 13.412 -0.365 1.00 92.12 258 VAL A N 1
ATOM 2113 C CA . VAL A 1 258 ? -2.074 14.226 0.775 1.00 92.12 258 VAL A CA 1
ATOM 2114 C C . VAL A 1 258 ? -3.521 13.933 1.145 1.00 92.12 258 VAL A C 1
ATOM 2116 O O . VAL A 1 258 ? -3.793 13.642 2.306 1.00 92.12 258 VAL A O 1
ATOM 2119 N N . LEU A 1 259 ? -4.447 13.920 0.181 1.00 94.06 259 LEU A N 1
ATOM 2120 C CA . LEU A 1 259 ? -5.849 13.580 0.445 1.00 94.06 259 LEU A CA 1
ATOM 2121 C C . LEU A 1 259 ? -5.997 12.175 1.032 1.00 94.06 259 LEU A C 1
ATOM 2123 O O . LEU A 1 259 ? -6.803 11.986 1.941 1.00 94.06 259 LEU A O 1
ATOM 2127 N N . LEU A 1 260 ? -5.208 11.203 0.565 1.00 91.88 260 LEU A N 1
ATOM 2128 C CA . LEU A 1 260 ? -5.197 9.850 1.118 1.00 91.88 260 LEU A CA 1
ATOM 2129 C C . LEU A 1 260 ? -4.759 9.842 2.590 1.00 91.88 260 LEU A C 1
ATOM 2131 O O . LEU A 1 260 ? -5.407 9.194 3.412 1.00 91.88 260 LEU A O 1
ATOM 2135 N N . GLN A 1 261 ? -3.703 10.585 2.934 1.00 94.19 261 GLN A N 1
ATOM 2136 C CA . GLN A 1 261 ? -3.214 10.706 4.312 1.00 94.19 261 GLN A CA 1
ATOM 2137 C C . GLN A 1 261 ? -4.215 11.431 5.226 1.00 94.19 261 GLN A C 1
ATOM 2139 O O . GLN A 1 261 ? -4.467 10.963 6.342 1.00 94.19 261 GLN A O 1
ATOM 2144 N N . ILE A 1 262 ? -4.853 12.510 4.750 1.00 95.56 262 ILE A N 1
ATOM 2145 C CA . ILE A 1 262 ? -5.935 13.186 5.488 1.00 95.56 262 ILE A CA 1
ATOM 2146 C C . ILE A 1 262 ? -7.089 12.206 5.712 1.00 95.56 262 ILE A C 1
ATOM 2148 O O . ILE A 1 262 ? -7.530 12.005 6.843 1.00 95.56 262 ILE A O 1
ATOM 2152 N N . ARG A 1 263 ? -7.554 11.547 4.643 1.00 95.12 263 ARG A N 1
ATOM 2153 C CA . ARG A 1 263 ? -8.666 10.591 4.689 1.00 95.12 263 ARG A CA 1
ATOM 2154 C C . ARG A 1 263 ? -8.386 9.463 5.673 1.00 95.12 263 ARG A C 1
ATOM 2156 O O . ARG A 1 263 ? -9.280 9.109 6.437 1.00 95.12 263 ARG A O 1
ATOM 2163 N N . HIS A 1 264 ? -7.170 8.918 5.676 1.00 94.50 264 HIS A N 1
ATOM 2164 C CA . HIS A 1 264 ? -6.761 7.884 6.623 1.00 94.50 264 HIS A CA 1
ATOM 2165 C C . HIS A 1 264 ? -6.802 8.393 8.069 1.00 94.50 264 HIS A C 1
ATOM 2167 O O . HIS A 1 264 ? -7.417 7.745 8.915 1.00 94.50 264 HIS A O 1
ATOM 2173 N N . SER A 1 265 ? -6.219 9.564 8.339 1.00 93.94 265 SER A N 1
ATOM 2174 C CA . SER A 1 265 ? -6.193 10.174 9.676 1.00 93.94 265 SER A CA 1
ATOM 2175 C C . SER A 1 265 ? -7.603 10.433 10.217 1.00 93.94 265 SER A C 1
ATOM 2177 O O . SER A 1 265 ? -7.945 9.961 11.303 1.00 93.94 265 SER A O 1
ATOM 2179 N N . VAL A 1 266 ? -8.463 11.074 9.417 1.00 94.06 266 VAL A N 1
ATOM 2180 C CA . VAL A 1 266 ? -9.868 11.332 9.774 1.00 94.06 266 VAL A CA 1
ATOM 2181 C C . VAL A 1 266 ? -10.617 10.017 9.981 1.00 94.06 266 VAL A C 1
ATOM 2183 O O . VAL A 1 266 ? -11.300 9.841 10.988 1.00 94.06 266 VAL A O 1
ATOM 2186 N N . SER A 1 267 ? -10.451 9.048 9.074 1.00 92.50 267 SER A N 1
ATOM 2187 C CA . SER A 1 267 ? -11.157 7.767 9.176 1.00 92.50 267 SER A CA 1
ATOM 2188 C C . SER A 1 267 ? -10.766 6.979 10.414 1.00 92.50 267 SER A C 1
ATOM 2190 O O . SER A 1 267 ? -11.633 6.376 11.043 1.00 92.50 267 SER A O 1
ATOM 2192 N N . LYS A 1 268 ? -9.479 6.994 10.771 1.00 90.69 268 LYS A N 1
ATOM 2193 C CA . LYS A 1 268 ? -8.958 6.348 11.974 1.00 90.69 268 LYS A CA 1
ATOM 2194 C C . LYS A 1 268 ? -9.580 6.963 13.225 1.00 90.69 268 LYS A C 1
ATOM 2196 O O . LYS A 1 268 ? -10.104 6.228 14.058 1.00 90.69 268 LYS A O 1
ATOM 2201 N N . GLN A 1 269 ? -9.603 8.291 13.325 1.00 89.56 269 GLN A N 1
ATOM 2202 C CA . GLN A 1 269 ? -10.206 8.979 14.466 1.00 89.56 269 GLN A CA 1
ATOM 2203 C C . GLN A 1 269 ? -11.716 8.718 14.578 1.00 89.56 269 GLN A C 1
ATOM 2205 O O . GLN A 1 269 ? -12.199 8.398 15.662 1.00 89.56 269 GLN A O 1
ATOM 2210 N N . LEU A 1 270 ? -12.454 8.781 13.465 1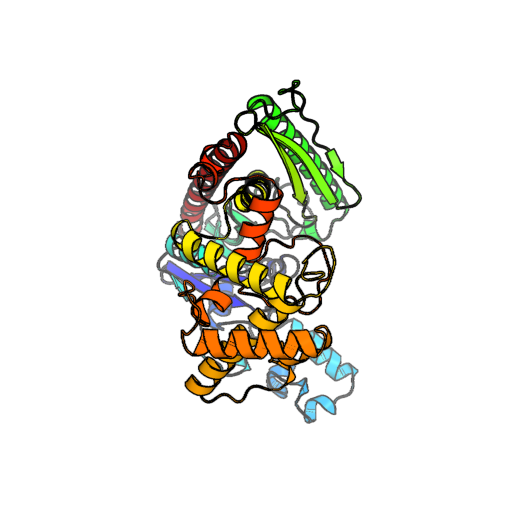.00 89.25 270 LEU A N 1
ATOM 2211 C CA . LEU A 1 270 ? -13.891 8.487 13.450 1.00 89.25 270 LEU A CA 1
ATOM 2212 C C . LEU A 1 270 ? -14.189 7.022 13.800 1.00 89.25 270 LEU A C 1
ATOM 2214 O O . LEU A 1 270 ? -15.143 6.755 14.528 1.00 89.25 270 LEU A O 1
ATOM 2218 N N . SER A 1 271 ? -13.357 6.077 13.346 1.00 84.50 271 SER A N 1
ATOM 2219 C CA . SER A 1 271 ? -13.555 4.646 13.617 1.00 84.50 271 SER A CA 1
ATOM 2220 C C . SER A 1 271 ? -13.507 4.308 15.109 1.00 84.50 271 SER A C 1
ATOM 2222 O O . SER A 1 271 ? -14.253 3.445 15.560 1.00 84.50 271 SER A O 1
ATOM 2224 N N . HIS A 1 272 ? -12.712 5.039 15.900 1.00 81.31 272 HIS A N 1
ATOM 2225 C CA . HIS A 1 272 ? -12.635 4.851 17.352 1.00 81.31 272 HIS A CA 1
ATOM 2226 C C . HIS A 1 272 ? -13.906 5.291 18.102 1.00 81.31 272 HIS A C 1
ATOM 2228 O O . HIS A 1 272 ? -14.036 5.009 19.293 1.00 81.31 272 HIS A O 1
ATOM 2234 N N . LYS A 1 273 ? -14.842 5.995 17.448 1.00 78.69 273 LYS A N 1
ATOM 2235 C CA . LYS A 1 273 ? -16.121 6.376 18.067 1.00 78.69 273 LYS A CA 1
ATOM 2236 C C . LYS A 1 273 ? -17.134 5.243 18.055 1.00 78.69 273 LYS A C 1
ATOM 2238 O O . LYS A 1 273 ? -17.957 5.150 18.972 1.00 78.69 273 LYS A O 1
ATOM 2243 N N . LEU A 1 274 ? -17.081 4.401 17.025 1.00 83.38 274 LEU A N 1
ATOM 2244 C CA . LEU A 1 274 ? -17.996 3.280 16.891 1.00 83.38 274 LEU A CA 1
ATOM 2245 C C . LEU A 1 274 ? -17.726 2.255 17.997 1.00 83.38 274 LEU A C 1
ATOM 2247 O O . LEU A 1 274 ? -16.564 1.975 18.302 1.00 83.38 274 LEU A O 1
ATOM 2251 N N . PRO A 1 275 ? -18.779 1.694 18.612 1.00 86.94 275 PRO A N 1
ATOM 2252 C CA . PRO A 1 275 ? -18.625 0.563 19.502 1.00 86.94 275 PRO A CA 1
ATOM 2253 C C . PRO A 1 275 ? -17.900 -0.584 18.799 1.00 86.94 275 PRO A C 1
ATOM 2255 O O . PRO A 1 275 ? -18.211 -0.916 17.655 1.00 86.94 275 PRO A O 1
ATOM 2258 N N . LEU A 1 276 ? -16.961 -1.228 19.495 1.00 87.25 276 LEU A N 1
ATOM 2259 C CA . LEU A 1 276 ? -16.320 -2.451 18.984 1.00 87.25 276 LEU A CA 1
ATOM 2260 C C . LEU A 1 276 ? -17.301 -3.634 18.948 1.00 87.25 276 LEU A C 1
ATOM 2262 O O . LEU A 1 276 ? -17.071 -4.643 18.277 1.00 87.25 276 LEU A O 1
ATOM 2266 N N . TYR A 1 277 ? -18.404 -3.516 19.684 1.00 87.81 277 TYR A N 1
ATOM 2267 C CA . TYR A 1 277 ? -19.479 -4.492 19.767 1.00 87.81 277 TYR A CA 1
ATOM 2268 C C . TYR A 1 277 ? -20.696 -4.069 18.942 1.00 87.81 277 TYR A C 1
ATOM 2270 O O . TYR A 1 277 ? -20.907 -2.895 18.658 1.00 87.81 277 TYR A O 1
ATOM 2278 N N . LYS A 1 278 ? -21.528 -5.038 18.560 1.00 90.00 278 LYS A N 1
ATOM 2279 C CA . LYS A 1 278 ? -22.823 -4.779 17.912 1.00 90.00 278 LYS A CA 1
ATOM 2280 C C . LYS A 1 278 ? -23.923 -4.674 18.961 1.00 90.00 278 LYS A C 1
ATOM 2282 O O . LYS A 1 278 ? -23.786 -5.204 20.058 1.00 90.00 278 LYS A O 1
ATOM 2287 N N . HIS A 1 279 ? -25.057 -4.078 18.600 1.00 88.06 279 HIS A N 1
ATOM 2288 C CA . HIS A 1 279 ? -26.229 -4.043 19.479 1.00 88.06 279 HIS A CA 1
ATOM 2289 C C . HIS A 1 279 ? -26.658 -5.456 19.938 1.00 88.06 279 HIS A C 1
ATOM 2291 O O . HIS A 1 279 ? -27.026 -5.651 21.091 1.00 88.06 279 HIS A O 1
ATOM 2297 N N . ASP A 1 280 ? -26.529 -6.467 19.075 1.00 90.62 280 ASP A N 1
ATOM 2298 C CA . ASP A 1 280 ? -26.843 -7.866 19.411 1.00 90.62 280 ASP A CA 1
ATOM 2299 C C . ASP A 1 280 ? -25.889 -8.490 20.449 1.00 90.62 280 ASP A C 1
ATOM 2301 O O . ASP A 1 280 ? -26.226 -9.498 21.073 1.00 90.62 280 ASP A O 1
ATOM 2305 N N . ASP A 1 281 ? -24.710 -7.898 20.665 1.00 92.69 281 ASP A N 1
ATOM 2306 C CA . ASP A 1 281 ? -23.765 -8.332 21.697 1.00 92.69 281 ASP A CA 1
ATOM 2307 C C . ASP A 1 281 ? -24.169 -7.815 23.095 1.00 92.69 281 ASP A C 1
ATOM 2309 O O . ASP A 1 281 ? -23.690 -8.351 24.096 1.00 92.69 281 ASP A O 1
ATOM 2313 N N . LEU A 1 282 ? -25.058 -6.810 23.197 1.00 92.69 282 LEU A N 1
ATOM 2314 C CA . LEU A 1 282 ? -25.411 -6.141 24.462 1.00 92.69 282 LEU A CA 1
ATOM 2315 C C . LEU A 1 282 ? -25.878 -7.103 25.563 1.00 92.69 282 LEU A C 1
ATOM 2317 O O . LEU A 1 282 ? -25.295 -7.050 26.646 1.00 92.69 282 LEU A O 1
ATOM 2321 N N . PRO A 1 283 ? -26.824 -8.037 25.323 1.00 94.19 283 PRO A N 1
ATOM 2322 C CA . PRO A 1 283 ? -27.256 -8.957 26.375 1.00 94.19 283 PRO A CA 1
ATOM 2323 C C . PRO A 1 283 ? -26.111 -9.832 26.901 1.00 94.19 283 PRO A C 1
ATOM 2325 O O . PRO A 1 283 ? -26.076 -10.191 28.076 1.00 94.19 283 PRO A O 1
ATOM 2328 N N . LYS A 1 284 ? -25.150 -10.179 26.035 1.00 95.06 284 LYS A N 1
ATOM 2329 C CA . LYS A 1 284 ? -23.979 -10.973 26.417 1.00 95.06 284 LYS A CA 1
ATOM 2330 C C . LYS A 1 284 ? -22.970 -10.132 27.205 1.00 95.06 284 LYS A C 1
ATOM 2332 O O . LYS A 1 284 ? -22.406 -10.615 28.183 1.00 95.06 284 LYS A O 1
ATOM 2337 N N . LEU A 1 285 ? -22.760 -8.878 26.811 1.00 94.38 285 LEU A N 1
ATOM 2338 C CA . LEU A 1 285 ? -21.883 -7.932 27.507 1.00 94.38 285 LEU A CA 1
ATOM 2339 C C . LEU A 1 285 ? -22.403 -7.587 28.907 1.00 94.38 285 LEU A C 1
ATOM 2341 O O . LEU A 1 285 ? -21.616 -7.559 29.853 1.00 94.38 285 LEU A O 1
ATOM 2345 N N . GLU A 1 286 ? -23.717 -7.406 29.054 1.00 94.19 286 GLU A N 1
ATOM 2346 C CA . GLU A 1 286 ? -24.385 -7.216 30.348 1.00 94.19 286 GLU A CA 1
ATOM 2347 C C . GLU A 1 286 ? -24.155 -8.419 31.269 1.00 94.19 286 GLU A C 1
ATOM 2349 O O . GLU A 1 286 ? -23.653 -8.254 32.380 1.00 94.19 286 GLU A O 1
ATOM 2354 N N . GLN A 1 287 ? -24.395 -9.640 30.776 1.00 95.06 287 GLN A N 1
ATOM 2355 C CA . GLN A 1 287 ? -24.100 -10.869 31.525 1.00 95.06 287 GLN A CA 1
ATOM 2356 C C . GLN A 1 287 ? -22.611 -10.998 31.874 1.00 95.06 287 GLN A C 1
ATOM 2358 O O . GLN A 1 287 ? -22.252 -11.505 32.937 1.00 95.06 287 GLN A O 1
ATOM 2363 N N . MET A 1 288 ? -21.712 -10.533 31.006 1.00 93.31 288 MET A N 1
ATOM 2364 C CA . MET A 1 288 ? -20.280 -10.594 31.284 1.00 93.31 288 MET A CA 1
ATOM 2365 C C . MET A 1 288 ? -19.863 -9.584 32.358 1.00 93.31 288 MET A C 1
ATOM 2367 O O . MET A 1 288 ? -18.978 -9.872 33.169 1.00 93.31 288 MET A O 1
ATOM 2371 N N . ASN A 1 289 ? -20.541 -8.436 32.424 1.00 92.19 289 ASN A N 1
ATOM 2372 C CA . ASN A 1 289 ? -20.399 -7.496 33.528 1.00 92.19 289 ASN A CA 1
ATOM 2373 C C . ASN A 1 289 ? -20.962 -8.076 34.840 1.00 92.19 289 ASN A C 1
ATOM 2375 O O . ASN A 1 289 ? -20.317 -7.947 35.877 1.00 92.19 289 ASN A O 1
ATOM 2379 N N . GLU A 1 290 ? -22.076 -8.817 34.799 1.00 92.75 290 GLU A N 1
ATOM 2380 C CA . GLU A 1 290 ? -22.586 -9.550 35.972 1.00 92.75 290 GLU A CA 1
ATOM 2381 C C . GLU A 1 290 ? -21.572 -10.583 36.499 1.00 92.75 290 GLU A C 1
ATOM 2383 O O . GLU A 1 290 ? -21.334 -10.655 37.706 1.00 92.75 290 GLU A O 1
ATOM 2388 N N . ILE A 1 291 ? -20.910 -11.338 35.611 1.00 92.62 291 ILE A N 1
ATOM 2389 C CA . ILE A 1 291 ? -19.818 -12.260 35.980 1.00 92.62 291 ILE A CA 1
ATOM 2390 C C . ILE A 1 291 ? -18.671 -11.500 36.660 1.00 92.62 291 ILE A C 1
ATOM 2392 O O . ILE A 1 291 ? -18.135 -11.942 37.682 1.00 92.62 291 ILE A O 1
ATOM 2396 N N . LYS A 1 292 ? -18.271 -10.352 36.106 1.00 90.62 292 LYS A N 1
ATOM 2397 C CA . LYS A 1 292 ? -17.213 -9.507 36.676 1.00 90.62 292 LYS A CA 1
ATOM 2398 C C . LYS A 1 292 ? -17.589 -8.995 38.076 1.00 90.62 292 LYS A C 1
ATOM 2400 O O . LYS A 1 292 ? -16.750 -9.008 38.987 1.00 90.62 292 LYS A O 1
ATOM 2405 N N . ASP A 1 293 ? -18.843 -8.606 38.279 1.00 89.56 293 ASP A N 1
ATOM 2406 C CA . ASP A 1 293 ? -19.370 -8.189 39.581 1.00 89.56 293 ASP A CA 1
ATOM 2407 C C . ASP A 1 293 ? -19.444 -9.366 40.572 1.00 89.56 293 ASP A C 1
ATOM 2409 O O . ASP A 1 293 ? -19.115 -9.219 41.758 1.00 89.56 293 ASP A O 1
ATOM 2413 N N . GLU A 1 294 ? -19.798 -10.570 40.111 1.00 91.25 294 GLU A N 1
ATOM 2414 C CA . GLU A 1 294 ? -19.758 -11.791 40.924 1.00 91.25 294 GLU A CA 1
ATOM 2415 C C . GLU A 1 294 ? -18.333 -12.080 41.424 1.00 91.25 294 GLU A C 1
ATOM 2417 O O . GLU A 1 294 ? -18.128 -12.314 42.622 1.00 91.25 294 GLU A O 1
ATOM 2422 N N . ILE A 1 295 ? -17.330 -11.979 40.546 1.00 91.56 295 ILE A N 1
ATOM 2423 C CA . ILE A 1 295 ? -15.918 -12.159 40.916 1.00 91.56 295 ILE A CA 1
ATOM 2424 C C . ILE A 1 295 ? -15.474 -11.094 41.922 1.00 91.56 295 ILE A C 1
ATOM 2426 O O . ILE A 1 295 ? -14.796 -11.418 42.902 1.00 91.56 295 ILE A O 1
ATOM 2430 N N . SER A 1 296 ? -15.896 -9.842 41.747 1.00 88.81 296 SER A N 1
ATOM 2431 C CA . SER A 1 296 ? -15.588 -8.755 42.688 1.00 88.81 296 SER A CA 1
ATOM 2432 C C . SER A 1 296 ? -16.120 -9.051 44.101 1.00 88.81 296 SER A C 1
ATOM 2434 O O . SER A 1 296 ? -15.433 -8.805 45.096 1.00 88.81 296 SER A O 1
ATOM 2436 N N . ASN A 1 297 ? -17.276 -9.718 44.219 1.00 89.44 297 ASN A N 1
ATOM 2437 C CA . ASN A 1 297 ? -17.828 -10.173 45.504 1.00 89.44 297 ASN A CA 1
ATOM 2438 C C . ASN A 1 297 ? -17.023 -11.305 46.173 1.00 89.44 297 ASN A C 1
ATOM 2440 O O . ASN A 1 297 ? -17.234 -11.615 47.353 1.00 89.44 297 ASN A O 1
ATOM 2444 N N . PHE A 1 298 ? -16.087 -11.947 45.470 1.00 91.12 298 PHE A N 1
ATOM 2445 C CA . PHE A 1 298 ? -15.224 -12.958 46.079 1.00 91.12 298 PHE A CA 1
ATOM 2446 C C . PHE A 1 298 ? -14.206 -12.352 47.042 1.00 91.12 298 PHE A C 1
ATOM 2448 O O . PHE A 1 298 ? -13.781 -13.054 47.977 1.00 91.12 298 PHE A O 1
ATOM 2455 N N . TYR A 1 299 ? -13.853 -11.083 46.832 1.00 86.06 299 TYR A N 1
ATOM 2456 C CA . TYR A 1 299 ? -12.895 -10.328 47.623 1.00 86.06 299 TYR A CA 1
ATOM 2457 C C . TYR A 1 299 ? -13.512 -9.833 48.932 1.00 86.06 299 TYR A C 1
ATOM 2459 O O . TYR A 1 299 ? -14.635 -9.343 48.996 1.00 86.06 299 TYR A O 1
ATOM 2467 N N . ARG A 1 300 ? -12.747 -9.960 50.020 1.00 75.62 300 ARG A N 1
ATOM 2468 C CA . ARG A 1 300 ? -13.160 -9.558 51.378 1.00 75.62 300 ARG A CA 1
ATOM 2469 C C . ARG A 1 300 ? -12.717 -8.130 51.726 1.00 75.62 300 ARG A C 1
ATOM 2471 O O . ARG A 1 300 ? -12.298 -7.875 52.852 1.00 75.62 300 ARG A O 1
ATOM 2478 N N . THR A 1 301 ? -12.720 -7.221 50.756 1.00 68.19 301 THR A N 1
ATOM 2479 C CA . THR A 1 301 ? -12.311 -5.821 50.950 1.00 68.19 301 THR A CA 1
ATOM 2480 C C . THR A 1 301 ? -13.525 -4.948 51.273 1.00 68.19 301 THR A C 1
ATOM 2482 O O . THR A 1 301 ? -14.646 -5.266 50.882 1.00 68.19 301 THR A O 1
ATOM 2485 N N . LYS A 1 302 ? -13.317 -3.825 51.983 1.00 62.97 302 LYS A N 1
ATOM 2486 C CA . LYS A 1 302 ? -14.390 -2.842 52.246 1.00 62.97 302 LYS A CA 1
ATOM 2487 C C . LYS A 1 302 ? -14.988 -2.261 50.956 1.00 62.97 302 LYS A C 1
ATOM 2489 O O . LYS A 1 302 ? -16.136 -1.845 50.974 1.00 62.97 302 LYS A O 1
ATOM 2494 N N . LEU A 1 303 ? -14.210 -2.254 49.873 1.00 60.88 303 LEU A N 1
ATOM 2495 C CA . LEU A 1 303 ? -14.575 -1.686 48.577 1.00 60.88 303 LEU A CA 1
ATOM 2496 C C . LEU A 1 303 ? -15.198 -2.702 47.598 1.00 60.88 303 LEU A C 1
ATOM 2498 O O . LEU A 1 303 ? -15.617 -2.281 46.532 1.00 60.88 303 LEU A O 1
ATOM 2502 N N . LYS A 1 304 ? -15.301 -4.002 47.946 1.00 68.81 304 LYS A N 1
ATOM 2503 C CA . LYS A 1 304 ? -15.845 -5.077 47.077 1.00 68.81 304 LYS A CA 1
ATOM 2504 C C . LYS A 1 304 ? -15.430 -4.948 45.598 1.00 68.81 304 LYS A C 1
ATOM 2506 O O . LYS A 1 304 ? -16.261 -4.968 44.699 1.00 68.81 304 LYS A O 1
ATOM 2511 N N . GLU A 1 305 ? -14.133 -4.820 45.363 1.00 72.38 305 GLU A N 1
ATOM 2512 C CA . GLU A 1 305 ? -13.548 -4.633 44.032 1.00 72.38 305 GLU A CA 1
ATOM 2513 C C . GLU A 1 305 ? -12.597 -5.792 43.696 1.00 72.38 305 GLU A C 1
ATOM 2515 O O . GLU A 1 305 ? -11.903 -6.289 44.590 1.00 72.38 305 GLU A O 1
ATOM 2520 N N . ASP A 1 306 ? -12.551 -6.214 42.427 1.00 76.62 306 ASP A N 1
ATOM 2521 C CA . ASP A 1 306 ? -11.482 -7.060 41.876 1.00 76.62 306 ASP A CA 1
ATOM 2522 C C . ASP A 1 306 ? -10.289 -6.170 41.485 1.00 76.62 306 ASP A C 1
ATOM 2524 O O . ASP A 1 306 ? -10.355 -5.464 40.471 1.00 76.62 306 ASP A O 1
ATOM 2528 N N . PRO A 1 307 ? -9.192 -6.139 42.269 1.00 76.88 307 PRO A N 1
ATOM 2529 C CA . PRO A 1 307 ? -8.106 -5.202 42.024 1.00 76.88 307 PRO A CA 1
ATOM 2530 C C . PRO A 1 307 ? -7.502 -5.444 40.643 1.00 76.88 307 PRO A C 1
ATOM 2532 O O . PRO A 1 307 ? -6.954 -6.514 40.389 1.00 76.88 307 PRO A O 1
ATOM 2535 N N . ARG A 1 308 ? -7.581 -4.439 39.763 1.00 74.69 308 ARG A N 1
ATOM 2536 C CA . ARG A 1 308 ? -7.094 -4.509 38.373 1.00 74.69 308 ARG A CA 1
ATOM 2537 C C . ARG A 1 308 ? -7.696 -5.671 37.557 1.00 74.69 308 ARG A C 1
ATOM 2539 O O . ARG A 1 308 ? -7.025 -6.172 36.661 1.00 74.69 308 ARG A O 1
ATOM 2546 N N . ASN A 1 309 ? -8.929 -6.096 37.855 1.00 83.00 309 ASN A N 1
ATOM 2547 C CA . ASN A 1 309 ? -9.638 -7.178 37.149 1.00 83.00 309 ASN A CA 1
ATOM 2548 C C . ASN A 1 309 ? -8.876 -8.521 37.124 1.00 83.00 309 ASN A C 1
ATOM 2550 O O . ASN A 1 309 ? -9.011 -9.305 36.187 1.00 83.00 309 ASN A O 1
ATOM 2554 N N . VAL A 1 310 ? -8.029 -8.789 38.122 1.00 86.50 310 VAL A N 1
ATOM 2555 C CA . VAL A 1 310 ? -7.115 -9.943 38.107 1.00 86.50 310 VAL A CA 1
ATOM 2556 C C . VAL A 1 310 ? -7.868 -11.277 38.143 1.00 86.50 310 VAL A C 1
ATOM 2558 O O . VAL A 1 310 ? -7.468 -12.228 37.471 1.00 86.50 310 VAL A O 1
ATOM 2561 N N . GLY A 1 311 ? -8.968 -11.363 38.896 1.00 89.19 311 GLY A N 1
ATOM 2562 C CA . GLY A 1 311 ? -9.814 -12.556 38.929 1.00 89.19 311 GLY A CA 1
ATOM 2563 C C . GLY A 1 311 ? -10.593 -12.753 37.627 1.00 89.19 311 GLY A C 1
ATOM 2564 O O . GLY A 1 311 ? -10.673 -13.876 37.130 1.00 89.19 311 GLY A O 1
ATOM 2565 N N . PHE A 1 312 ? -11.126 -11.667 37.063 1.00 90.38 312 PHE A N 1
ATOM 2566 C CA . PHE A 1 312 ? -11.841 -11.691 35.786 1.00 90.38 312 PHE A CA 1
ATOM 2567 C C . PHE A 1 312 ? -10.929 -12.091 34.618 1.00 90.38 312 PHE A C 1
ATOM 2569 O O . PHE A 1 312 ? -11.269 -12.995 33.859 1.00 90.38 312 PHE A O 1
ATOM 2576 N N . ASN A 1 313 ? -9.729 -11.512 34.528 1.00 87.75 313 ASN A N 1
ATOM 2577 C CA . ASN A 1 313 ? -8.755 -11.849 33.485 1.00 87.75 313 ASN A CA 1
ATOM 2578 C C . ASN A 1 313 ? -8.337 -13.325 33.547 1.00 87.75 313 ASN A C 1
ATOM 2580 O O . ASN A 1 313 ? -8.145 -13.957 32.512 1.00 87.75 313 ASN A O 1
ATOM 2584 N N . TYR A 1 314 ? -8.249 -13.904 34.749 1.00 91.38 314 TYR A N 1
ATOM 2585 C CA . TYR A 1 314 ? -7.999 -15.337 34.901 1.00 91.38 314 TYR A CA 1
ATOM 2586 C C . TYR A 1 314 ? -9.153 -16.201 34.365 1.00 91.38 314 TYR A C 1
ATOM 2588 O O . TYR A 1 314 ? -8.895 -17.213 33.716 1.00 91.38 314 TYR A O 1
ATOM 2596 N N . LEU A 1 315 ? -10.414 -15.801 34.571 1.00 92.94 315 LEU A N 1
ATOM 2597 C CA . LEU A 1 315 ? -11.563 -16.494 33.974 1.00 92.94 315 LEU A CA 1
ATOM 2598 C C . LEU A 1 315 ? -11.540 -16.425 32.439 1.00 92.94 315 LEU A C 1
ATOM 2600 O O . LEU A 1 315 ? -11.787 -17.438 31.785 1.00 92.94 315 LEU A O 1
ATOM 2604 N N . VAL A 1 316 ? -11.242 -15.251 31.873 1.00 90.50 316 VAL A N 1
ATOM 2605 C CA . VAL A 1 316 ? -11.126 -15.064 30.416 1.00 90.50 316 VAL A CA 1
ATOM 2606 C C . VAL A 1 316 ? -10.036 -15.973 29.848 1.00 90.50 316 VAL A C 1
ATOM 2608 O O . VAL A 1 316 ? -10.302 -16.709 28.900 1.00 90.50 316 VAL A O 1
ATOM 2611 N N . ALA A 1 317 ? -8.859 -16.008 30.481 1.00 88.75 317 ALA A N 1
ATOM 2612 C CA . ALA A 1 317 ? -7.760 -16.880 30.072 1.00 88.75 317 ALA A CA 1
ATOM 2613 C C . ALA A 1 317 ? -8.148 -18.371 30.115 1.00 88.75 317 ALA A C 1
ATOM 2615 O O . ALA A 1 317 ? -7.870 -19.102 29.173 1.00 88.75 317 ALA A O 1
ATOM 2616 N N . LEU A 1 318 ? -8.876 -18.824 31.148 1.00 92.25 318 LEU A N 1
ATOM 2617 C CA . LEU A 1 318 ? -9.403 -20.200 31.202 1.00 92.25 318 LEU A CA 1
ATOM 2618 C C . LEU A 1 318 ? -10.338 -20.524 30.025 1.00 92.25 318 LEU A C 1
ATOM 2620 O O . LEU A 1 318 ? -10.320 -21.645 29.515 1.00 92.25 318 LEU A O 1
ATOM 2624 N N . CYS A 1 319 ? -11.166 -19.564 29.604 1.00 91.31 319 CYS A N 1
ATOM 2625 C CA . CYS A 1 319 ? -12.081 -19.746 28.479 1.00 91.31 319 CYS A CA 1
ATOM 2626 C C . CYS A 1 319 ? -11.332 -19.801 27.140 1.00 91.31 319 CYS A C 1
ATOM 2628 O O . CYS A 1 319 ? -11.620 -20.660 26.307 1.00 91.31 319 CYS A O 1
ATOM 2630 N N . GLN A 1 320 ? -10.348 -18.922 26.945 1.00 86.44 320 GLN A N 1
ATOM 2631 C CA . GLN A 1 320 ? -9.541 -18.904 25.726 1.00 86.44 320 GLN A CA 1
ATOM 2632 C C . GLN A 1 320 ? -8.649 -20.143 25.592 1.00 86.44 320 GLN A C 1
ATOM 2634 O O . GLN A 1 320 ? -8.640 -20.756 24.526 1.00 86.44 320 GLN A O 1
ATOM 2639 N N . ASP A 1 321 ? -8.001 -20.580 26.675 1.00 89.12 321 ASP A N 1
ATOM 2640 C CA . ASP A 1 321 ? -7.209 -21.815 26.705 1.00 89.12 321 ASP A CA 1
ATOM 2641 C C . ASP A 1 321 ? -8.059 -23.034 26.311 1.00 89.12 321 ASP A C 1
ATOM 2643 O O . ASP A 1 321 ? -7.615 -23.894 25.551 1.00 89.12 321 ASP A O 1
ATOM 2647 N N . GLN A 1 322 ? -9.313 -23.096 26.775 1.00 90.19 322 GLN A N 1
ATOM 2648 C CA . GLN A 1 322 ? -10.251 -24.153 26.388 1.00 90.19 322 GLN A CA 1
ATOM 2649 C C . GLN A 1 322 ? -10.564 -24.117 24.886 1.00 90.19 322 GLN A C 1
ATOM 2651 O O . GLN A 1 322 ? -10.576 -25.165 24.243 1.00 90.19 322 GLN A O 1
ATOM 2656 N N . LYS A 1 323 ? -10.801 -22.930 24.316 1.00 85.94 323 LYS A N 1
ATOM 2657 C CA . LYS A 1 323 ? -11.051 -22.759 22.876 1.00 85.94 323 LYS A CA 1
ATOM 2658 C C . LYS A 1 323 ? -9.820 -23.131 22.043 1.00 85.94 323 LYS A C 1
ATOM 2660 O O . LYS A 1 323 ? -9.958 -23.786 21.010 1.00 85.94 323 LYS A O 1
ATOM 2665 N N . ALA A 1 324 ? -8.624 -22.751 22.495 1.00 84.56 324 ALA A N 1
ATOM 2666 C CA . ALA A 1 324 ? -7.364 -23.125 21.862 1.00 84.56 324 ALA A CA 1
ATOM 2667 C C . ALA A 1 324 ? -7.194 -24.651 21.847 1.00 84.56 324 ALA A C 1
ATOM 2669 O O . ALA A 1 324 ? -6.940 -25.221 20.787 1.00 84.56 324 ALA A O 1
ATOM 2670 N N . GLN A 1 325 ? -7.426 -25.316 22.984 1.00 87.38 325 GLN A N 1
ATOM 2671 C CA . GLN A 1 325 ? -7.375 -26.779 23.099 1.00 87.38 325 GLN A CA 1
ATOM 2672 C C . GLN A 1 325 ? -8.377 -27.463 22.163 1.00 87.38 325 GLN A C 1
ATOM 2674 O O . GLN A 1 325 ? -7.994 -28.342 21.399 1.00 87.38 325 GLN A O 1
ATOM 2679 N N . GLU A 1 326 ? -9.633 -27.012 22.134 1.00 88.12 326 GLU A N 1
ATOM 2680 C CA . GLU A 1 326 ? -10.654 -27.575 21.238 1.00 88.12 326 GLU A CA 1
ATOM 2681 C C . GLU A 1 326 ? -10.307 -27.401 19.750 1.00 88.12 326 GLU A C 1
ATOM 2683 O O . GLU A 1 326 ? -10.613 -28.272 18.933 1.00 88.12 326 GLU A O 1
ATOM 2688 N N . ASN A 1 327 ? -9.673 -26.287 19.377 1.00 84.50 327 ASN A N 1
ATOM 2689 C CA . ASN A 1 327 ? -9.206 -26.055 18.010 1.00 84.50 327 ASN A CA 1
ATOM 2690 C C . ASN A 1 327 ? -7.974 -26.900 17.665 1.00 84.50 327 ASN A C 1
ATOM 2692 O O . ASN A 1 327 ? -7.883 -27.406 16.546 1.00 84.50 327 ASN A O 1
ATOM 2696 N N . ALA A 1 328 ? -7.040 -27.069 18.600 1.00 84.69 328 ALA A N 1
ATOM 2697 C CA . ALA A 1 328 ? -5.876 -27.927 18.420 1.00 84.69 328 ALA A CA 1
ATOM 2698 C C . ALA A 1 328 ? -6.293 -29.395 18.255 1.00 84.69 328 ALA A C 1
ATOM 2700 O O . ALA A 1 328 ? -5.874 -30.033 17.290 1.00 84.69 328 ALA A O 1
ATOM 2701 N N . ASP A 1 329 ? -7.211 -29.881 19.097 1.00 87.88 329 ASP A N 1
ATOM 2702 C CA . ASP A 1 329 ? -7.774 -31.233 19.019 1.00 87.88 329 ASP A CA 1
ATOM 2703 C C . ASP A 1 329 ? -8.444 -31.493 17.661 1.00 87.88 329 ASP A C 1
ATOM 2705 O O . ASP A 1 329 ? -8.204 -32.523 17.029 1.00 87.88 329 ASP A O 1
ATOM 2709 N N . LYS A 1 330 ? -9.244 -30.537 17.162 1.00 88.56 330 LYS A N 1
ATOM 2710 C CA . LYS A 1 330 ? -9.883 -30.628 15.833 1.00 88.56 330 LYS A CA 1
ATOM 2711 C C . LYS A 1 330 ? -8.876 -30.697 14.684 1.00 88.56 330 LYS A C 1
ATOM 2713 O O . LYS A 1 330 ? -9.177 -31.310 13.663 1.00 88.56 330 LYS A O 1
ATOM 2718 N N . ASN A 1 331 ? -7.711 -30.074 14.846 1.00 85.44 331 ASN A N 1
ATOM 2719 C CA . ASN A 1 331 ? -6.675 -29.976 13.819 1.00 85.44 331 ASN A CA 1
ATOM 2720 C C . ASN A 1 331 ? -5.517 -30.971 14.021 1.00 85.44 331 ASN A C 1
ATOM 2722 O O . ASN A 1 331 ? -4.558 -30.946 13.252 1.00 85.44 331 ASN A O 1
ATOM 2726 N N . GLY A 1 332 ? -5.586 -31.844 15.033 1.00 88.12 332 GLY A N 1
ATOM 2727 C CA . GLY A 1 332 ? -4.524 -32.804 15.352 1.00 88.12 332 GLY A CA 1
ATOM 2728 C C . GLY A 1 332 ? -3.215 -32.157 15.822 1.00 88.12 332 GLY A C 1
ATOM 2729 O O . GLY A 1 332 ? -2.143 -32.720 15.603 1.00 88.12 332 GLY A O 1
ATOM 2730 N N . LEU A 1 333 ? -3.288 -30.972 16.429 1.00 83.94 333 LEU A N 1
ATOM 2731 C CA . LEU A 1 333 ? -2.140 -30.213 16.928 1.00 83.94 333 LEU A CA 1
ATOM 2732 C C . LEU A 1 333 ? -1.937 -30.447 18.430 1.00 83.94 333 LEU A C 1
ATOM 2734 O O . LEU A 1 333 ? -2.890 -30.675 19.169 1.00 83.94 333 LEU A O 1
ATOM 2738 N N . VAL A 1 334 ? -0.687 -30.345 18.887 1.00 84.12 334 VAL A N 1
ATOM 2739 C CA . VAL A 1 334 ? -0.328 -30.414 20.311 1.00 84.12 334 VAL A CA 1
ATOM 2740 C C . VAL A 1 334 ? 0.146 -29.037 20.760 1.00 84.12 334 VAL A C 1
ATOM 2742 O O . VAL A 1 334 ? 1.233 -28.609 20.370 1.00 84.12 334 VAL A O 1
ATOM 2745 N N . LEU A 1 335 ? -0.665 -28.368 21.580 1.00 78.75 335 LEU A N 1
ATOM 2746 C CA . LEU A 1 335 ? -0.314 -27.074 22.166 1.00 78.75 335 LEU A CA 1
ATOM 2747 C C . LEU A 1 335 ? 0.787 -27.225 23.216 1.00 78.75 335 LEU A C 1
ATOM 2749 O O . LEU A 1 335 ? 0.811 -28.181 23.995 1.00 78.75 335 LEU A O 1
ATOM 2753 N N . GLN A 1 336 ? 1.686 -26.254 23.242 1.00 81.25 336 GLN A N 1
ATOM 2754 C CA . GLN A 1 336 ? 2.735 -26.112 24.237 1.00 81.25 336 GLN A CA 1
ATOM 2755 C C . GLN A 1 336 ? 2.242 -25.296 25.437 1.00 81.25 336 GLN A C 1
ATOM 2757 O O . GLN A 1 336 ? 1.406 -24.406 25.317 1.00 81.25 336 GLN A O 1
ATOM 2762 N N . ASP A 1 337 ? 2.834 -25.543 26.607 1.00 73.69 337 ASP A N 1
ATOM 2763 C CA . ASP A 1 337 ? 2.502 -24.865 27.871 1.00 73.69 337 ASP A CA 1
ATOM 2764 C C . ASP A 1 337 ? 2.575 -23.325 27.809 1.00 73.69 337 ASP A C 1
ATOM 2766 O O . ASP A 1 337 ? 1.932 -22.653 28.611 1.00 73.69 337 ASP A O 1
ATOM 2770 N N . TRP A 1 338 ? 3.399 -22.768 26.915 1.00 72.25 338 TRP A N 1
ATOM 2771 C CA . TRP A 1 338 ? 3.573 -21.321 26.746 1.00 72.25 338 TRP A CA 1
ATOM 2772 C C . TRP A 1 338 ? 2.517 -20.682 25.833 1.00 72.25 338 TRP A C 1
ATOM 2774 O O . TRP A 1 338 ? 2.420 -19.460 25.814 1.00 72.25 338 TRP A O 1
ATOM 2784 N N . GLU A 1 339 ? 1.726 -21.487 25.116 1.00 71.00 339 GLU A N 1
ATOM 2785 C CA . GLU A 1 339 ? 0.589 -21.043 24.293 1.00 71.00 339 GLU A CA 1
ATOM 2786 C C . GLU A 1 339 ? -0.708 -20.911 25.115 1.00 71.00 339 GLU A C 1
ATOM 2788 O O . GLU A 1 339 ? -1.754 -20.581 24.565 1.00 71.00 339 GLU A O 1
ATOM 2793 N N . LEU A 1 340 ? -0.652 -21.198 26.424 1.00 80.06 340 LEU A N 1
ATOM 2794 C CA . LEU A 1 340 ? -1.785 -21.176 27.348 1.00 80.06 340 LEU A CA 1
ATOM 2795 C C . LEU A 1 340 ? -1.597 -20.093 28.419 1.00 80.06 340 LEU A C 1
ATOM 2797 O O . LEU A 1 340 ? -0.625 -20.092 29.184 1.00 80.06 340 LEU A O 1
ATOM 2801 N N . ASP A 1 341 ? -2.564 -19.190 28.523 1.00 81.44 341 ASP A N 1
ATOM 2802 C CA . ASP A 1 341 ? -2.464 -17.972 29.325 1.00 81.44 341 ASP A CA 1
ATOM 2803 C C . ASP A 1 341 ? -2.976 -18.140 30.760 1.00 81.44 341 ASP A C 1
ATOM 2805 O O . ASP A 1 341 ? -2.544 -17.421 31.675 1.00 81.44 341 ASP A O 1
ATOM 2809 N N . ALA A 1 342 ? -3.855 -19.116 31.022 1.00 86.12 342 ALA A N 1
ATOM 2810 C CA . ALA A 1 342 ? -4.495 -19.253 32.331 1.00 86.12 342 ALA A CA 1
ATOM 2811 C C . ALA A 1 342 ? -3.482 -19.543 33.443 1.00 86.12 342 ALA A C 1
ATOM 2813 O O . ALA A 1 342 ? -3.637 -19.071 34.574 1.00 86.12 342 ALA A O 1
ATOM 2814 N N . LYS A 1 343 ? -2.407 -20.280 33.136 1.00 85.31 343 LYS A N 1
ATOM 2815 C CA . LYS A 1 343 ? -1.333 -20.580 34.094 1.00 85.31 343 LYS A CA 1
ATOM 2816 C C . LYS A 1 343 ? -0.674 -19.297 34.594 1.00 85.31 343 LYS A C 1
ATOM 2818 O O . LYS A 1 343 ? -0.564 -19.128 35.812 1.00 85.31 343 LYS A O 1
ATOM 2823 N N . ASN A 1 344 ? -0.302 -18.404 33.676 1.00 81.88 344 ASN A N 1
ATOM 2824 C CA . ASN A 1 344 ? 0.329 -17.117 33.970 1.00 81.88 344 ASN A CA 1
ATOM 2825 C C . ASN A 1 344 ? -0.639 -16.187 34.707 1.00 81.88 344 ASN A C 1
ATOM 2827 O O . ASN A 1 344 ? -0.306 -15.691 35.786 1.00 81.88 344 ASN A O 1
ATOM 2831 N N . ALA A 1 345 ? -1.868 -16.038 34.204 1.00 83.75 345 ALA A N 1
ATOM 2832 C CA . ALA A 1 345 ? -2.899 -15.224 34.848 1.00 83.75 345 ALA A CA 1
ATOM 2833 C C . ALA A 1 345 ? -3.180 -15.683 36.293 1.00 83.75 345 ALA A C 1
ATOM 2835 O O . ALA A 1 345 ? -3.302 -14.861 37.205 1.00 83.75 345 ALA A O 1
ATOM 2836 N N . SER A 1 346 ? -3.186 -16.999 36.546 1.00 88.44 346 SER A N 1
ATOM 2837 C CA . SER A 1 346 ? -3.464 -17.553 37.877 1.00 88.44 346 SER A CA 1
ATOM 2838 C C . SER A 1 346 ? -2.426 -17.195 38.946 1.00 88.44 346 SER A C 1
ATOM 2840 O O . SER A 1 346 ? -2.751 -17.252 40.132 1.00 88.44 346 SER A O 1
ATOM 2842 N N . GLN A 1 347 ? -1.198 -16.820 38.561 1.00 87.81 347 GLN A N 1
ATOM 2843 C CA . GLN A 1 347 ? -0.133 -16.448 39.504 1.00 87.81 347 GLN A CA 1
ATOM 2844 C C . GLN A 1 347 ? -0.428 -15.123 40.217 1.00 87.81 347 GLN A C 1
ATOM 2846 O O . GLN A 1 347 ? 0.019 -14.911 41.345 1.00 87.81 347 GLN A O 1
ATOM 2851 N N . LEU A 1 348 ? -1.210 -14.247 39.581 1.00 85.12 348 LEU A N 1
ATOM 2852 C CA . LEU A 1 348 ? -1.621 -12.957 40.136 1.00 85.12 348 LEU A CA 1
ATOM 2853 C C . LEU A 1 348 ? -2.846 -13.088 41.062 1.00 85.12 348 LEU A C 1
ATOM 2855 O O . LEU A 1 348 ? -3.116 -12.202 41.877 1.00 85.12 348 LEU A O 1
ATOM 2859 N N . VAL A 1 349 ? -3.583 -14.200 40.975 1.00 88.38 349 VAL A N 1
ATOM 2860 C CA . VAL A 1 349 ? -4.835 -14.428 41.705 1.00 88.38 349 VAL A CA 1
ATOM 2861 C C . VAL A 1 349 ? -4.562 -15.047 43.078 1.00 88.38 349 VAL A C 1
ATOM 2863 O O . VAL A 1 349 ? -3.907 -16.081 43.212 1.00 88.38 349 VAL A O 1
ATOM 2866 N N . LYS A 1 350 ? -5.143 -14.473 44.141 1.00 90.38 350 LYS A N 1
ATOM 2867 C CA . LYS A 1 350 ? -5.023 -15.042 45.497 1.00 90.38 350 LYS A CA 1
ATOM 2868 C C . LYS A 1 350 ? -5.609 -16.465 45.551 1.00 90.38 350 LYS A C 1
ATOM 2870 O O . LYS A 1 350 ? -6.704 -16.674 45.027 1.00 90.38 350 LYS A O 1
ATOM 2875 N N . PRO A 1 351 ? -5.007 -17.421 46.290 1.00 92.12 351 PRO A N 1
ATOM 2876 C CA . PRO A 1 351 ? -5.434 -18.827 46.272 1.00 92.12 351 PRO A CA 1
ATOM 2877 C C . PRO A 1 351 ? -6.920 -19.072 46.578 1.00 92.12 351 PRO A C 1
ATOM 2879 O O . PRO A 1 351 ? -7.538 -19.971 46.014 1.00 92.12 351 PRO A O 1
ATOM 2882 N N . TYR A 1 352 ? -7.520 -18.276 47.468 1.00 90.50 352 TYR A N 1
ATOM 2883 C CA . TYR A 1 352 ? -8.940 -18.412 47.811 1.00 90.50 352 TYR A CA 1
ATOM 2884 C C . TYR A 1 352 ? -9.884 -17.821 46.750 1.00 90.50 352 TYR A C 1
ATOM 2886 O O . TYR A 1 352 ? -11.022 -18.273 46.652 1.00 90.50 352 TYR A O 1
ATOM 2894 N N . ILE A 1 353 ? -9.429 -16.824 45.982 1.00 92.00 353 ILE A N 1
ATOM 2895 C CA . ILE A 1 353 ? -10.157 -16.274 44.831 1.00 92.00 353 ILE A CA 1
ATOM 2896 C C . ILE A 1 353 ? -10.064 -17.266 43.680 1.00 92.00 353 ILE A C 1
ATOM 2898 O O . ILE A 1 353 ? -11.093 -17.628 43.125 1.00 92.00 353 ILE A O 1
ATOM 2902 N N . LYS A 1 354 ? -8.860 -17.793 43.415 1.00 94.06 354 LYS A N 1
ATOM 2903 C CA . LYS A 1 354 ? -8.608 -18.808 42.387 1.00 94.06 354 LYS A CA 1
ATOM 2904 C C . LYS A 1 354 ? -9.587 -19.976 42.502 1.00 94.06 354 LYS A C 1
ATOM 2906 O O . LYS A 1 354 ? -10.318 -20.237 41.562 1.00 94.06 354 LYS A O 1
ATOM 2911 N N . LYS A 1 355 ? -9.733 -20.566 43.696 1.00 95.06 355 LYS A N 1
ATOM 2912 C CA . LYS A 1 355 ? -10.709 -21.649 43.945 1.00 95.06 355 LYS A CA 1
ATOM 2913 C C . LYS A 1 355 ? -12.156 -21.284 43.597 1.00 95.06 355 LYS A C 1
ATOM 2915 O O . LYS A 1 355 ? -12.925 -22.153 43.197 1.00 95.06 355 LYS A O 1
ATOM 2920 N N . LYS A 1 356 ? -12.555 -20.028 43.810 1.00 95.69 356 LYS A N 1
ATOM 2921 C CA . LYS A 1 356 ? -13.907 -19.556 43.487 1.00 95.69 356 LYS A CA 1
ATOM 2922 C C . LYS A 1 356 ? -14.066 -19.302 41.989 1.00 95.69 356 LYS A C 1
ATOM 2924 O O . LYS A 1 356 ? -15.088 -19.696 41.445 1.00 95.69 356 LYS A O 1
ATOM 2929 N N . VAL A 1 357 ? -13.055 -18.729 41.333 1.00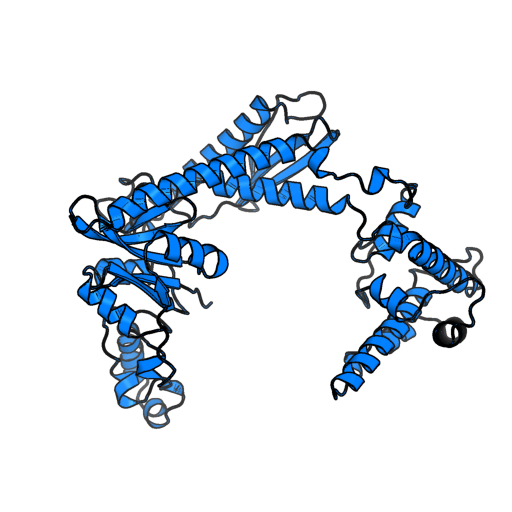 95.31 357 VAL A N 1
ATOM 2930 C CA . VAL A 1 357 ? -13.033 -18.537 39.873 1.00 95.31 357 VAL A CA 1
ATOM 2931 C C . VAL A 1 357 ? -12.996 -19.882 39.141 1.00 95.31 357 VAL A C 1
ATOM 2933 O O . VAL A 1 357 ? -13.766 -20.075 38.213 1.00 95.31 357 VAL A O 1
ATOM 2936 N N . ASP A 1 358 ? -12.212 -20.857 39.610 1.00 96.25 358 ASP A N 1
ATOM 2937 C CA . ASP A 1 358 ? -12.186 -22.219 39.053 1.00 96.25 358 ASP A CA 1
ATOM 2938 C C . ASP A 1 358 ? -13.567 -22.890 39.148 1.00 96.25 358 ASP A C 1
ATOM 2940 O O . ASP A 1 358 ? -14.015 -23.575 38.226 1.00 96.25 358 ASP A O 1
ATOM 2944 N N . LYS A 1 359 ? -14.271 -22.679 40.271 1.00 95.81 359 LYS A N 1
ATOM 2945 C CA . LYS A 1 359 ? -15.646 -23.156 40.438 1.00 95.81 359 LYS A CA 1
ATOM 2946 C C . LYS A 1 359 ? -16.598 -22.445 39.473 1.00 95.81 359 LYS A C 1
ATOM 2948 O O . LYS A 1 359 ? -17.361 -23.129 38.800 1.00 95.81 359 LYS A O 1
ATOM 2953 N N . LEU A 1 360 ? -16.519 -21.115 39.386 1.00 94.81 360 LEU A N 1
ATOM 2954 C CA . LEU A 1 360 ? -17.319 -20.296 38.473 1.00 94.81 360 LEU A CA 1
ATOM 2955 C C . LEU A 1 360 ? -17.128 -20.747 37.018 1.00 94.81 360 LEU A C 1
ATOM 2957 O O . LEU A 1 360 ? -18.107 -20.990 36.324 1.00 94.81 360 LEU A O 1
ATOM 2961 N N . TYR A 1 361 ? -15.882 -20.972 36.595 1.00 95.88 361 TYR A N 1
ATOM 2962 C CA . TYR A 1 361 ? -15.542 -21.541 35.291 1.00 95.88 361 TYR A CA 1
ATOM 2963 C C . TYR A 1 361 ? -16.154 -22.936 35.084 1.00 95.88 361 TYR A C 1
ATOM 2965 O O . TYR A 1 361 ? -16.739 -23.214 34.038 1.00 95.88 361 TYR A O 1
ATOM 2973 N N . SER A 1 362 ? -16.077 -23.824 36.084 1.00 95.50 362 SER A N 1
ATOM 2974 C CA . SER A 1 362 ? -16.693 -25.159 36.003 1.00 95.50 362 SER A CA 1
ATOM 2975 C C . SER A 1 362 ? -18.215 -25.097 35.859 1.00 95.50 362 SER A C 1
ATOM 2977 O O . SER A 1 362 ? -18.795 -25.891 35.115 1.00 95.50 362 SER A O 1
ATOM 2979 N N . ASP A 1 363 ? -18.856 -24.179 36.580 1.00 94.25 363 ASP A N 1
ATOM 2980 C CA . ASP A 1 363 ? -20.303 -23.984 36.553 1.00 94.25 363 ASP A CA 1
ATOM 2981 C C . ASP A 1 363 ? -20.743 -23.324 35.233 1.00 9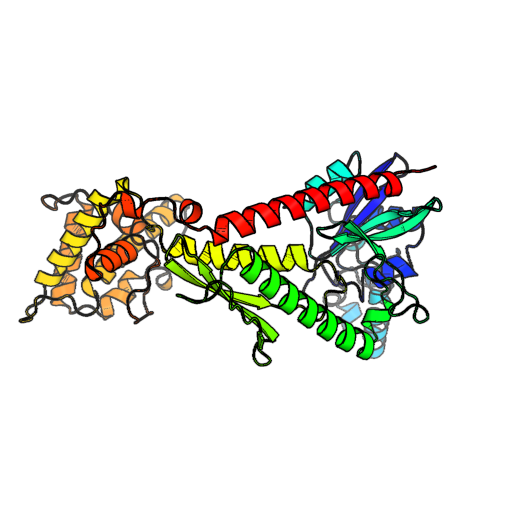4.25 363 ASP A C 1
ATOM 2983 O O . ASP A 1 363 ? -21.721 -23.781 34.640 1.00 94.25 363 ASP A O 1
ATOM 2987 N N . LEU A 1 364 ? -19.973 -22.362 34.708 1.00 93.69 364 LEU A N 1
ATOM 2988 C CA . LEU A 1 364 ? -20.144 -21.774 33.372 1.00 93.69 364 LEU A CA 1
ATOM 2989 C C . LEU A 1 364 ? -20.051 -22.848 32.278 1.00 93.69 364 LEU A C 1
ATOM 2991 O O . LEU A 1 364 ? -20.967 -23.001 31.472 1.00 93.69 364 LEU A O 1
ATOM 2995 N N . LYS A 1 365 ? -18.989 -23.664 32.293 1.00 92.31 365 LYS A N 1
ATOM 2996 C CA . LYS A 1 365 ? -18.781 -24.760 31.329 1.00 92.31 365 LYS A CA 1
ATOM 2997 C C . LYS A 1 365 ? -19.940 -25.762 31.326 1.00 92.31 365 LYS A C 1
ATOM 2999 O O . LYS A 1 365 ? -20.246 -26.356 30.297 1.00 92.31 365 LYS A O 1
ATOM 3004 N N . LYS A 1 366 ? -20.586 -25.959 32.477 1.00 92.88 366 LYS A N 1
ATOM 3005 C CA . LYS A 1 366 ? -21.736 -26.861 32.649 1.00 92.88 366 LYS A CA 1
ATOM 3006 C C . LYS A 1 366 ? -23.089 -26.164 32.475 1.00 92.88 366 LYS A C 1
ATOM 3008 O O . LYS A 1 366 ? -24.099 -26.827 32.702 1.00 92.88 366 LYS A O 1
ATOM 3013 N N . GLN A 1 367 ? -23.115 -24.876 32.119 1.00 90.12 367 GLN A N 1
ATOM 3014 C CA . GLN A 1 367 ? -24.334 -24.066 31.992 1.00 90.12 367 GLN A CA 1
ATOM 3015 C C . GLN A 1 367 ? -25.204 -24.107 33.266 1.00 90.12 367 GLN A C 1
ATOM 3017 O O . GLN A 1 367 ? -26.417 -24.291 33.220 1.00 90.12 367 GLN A O 1
ATOM 3022 N N . LYS A 1 368 ? -24.561 -24.006 34.439 1.00 90.75 368 LYS A N 1
ATOM 3023 C CA . LYS A 1 368 ? -25.206 -24.078 35.767 1.00 90.75 368 LYS A CA 1
ATOM 3024 C C . LYS A 1 368 ? -25.373 -22.726 36.455 1.00 90.75 368 LYS A C 1
ATOM 3026 O O . LYS A 1 368 ? -25.920 -22.677 37.558 1.00 90.75 368 LYS A O 1
ATOM 3031 N N . LEU A 1 369 ? -24.883 -21.650 35.847 1.00 87.75 369 LEU A N 1
ATOM 3032 C CA . LEU A 1 369 ? -25.022 -20.308 36.395 1.00 87.75 369 LEU A CA 1
ATOM 3033 C C . LEU A 1 369 ? -26.464 -19.829 36.223 1.00 87.75 369 LEU A C 1
ATOM 3035 O O . LEU A 1 369 ? -27.069 -19.956 35.163 1.00 87.75 369 LEU A O 1
ATOM 3039 N N . LYS A 1 370 ? -27.045 -19.309 37.303 1.00 83.94 370 LYS A N 1
ATOM 3040 C CA . LYS A 1 370 ? -28.414 -18.795 37.281 1.00 83.94 370 LYS A CA 1
ATOM 3041 C C . LYS A 1 370 ? -28.417 -17.454 36.547 1.00 83.94 370 LYS A C 1
ATOM 3043 O O . LYS A 1 370 ? -27.657 -16.577 36.928 1.00 83.94 370 LYS A O 1
ATOM 3048 N N . ASN A 1 371 ? -29.300 -17.295 35.561 1.00 84.75 371 ASN A N 1
ATOM 3049 C CA . ASN A 1 371 ? -29.474 -16.076 34.752 1.00 84.75 371 ASN A CA 1
ATOM 3050 C C . ASN A 1 371 ? -28.295 -15.699 33.830 1.00 84.75 371 ASN A C 1
ATOM 3052 O O . ASN A 1 371 ? -28.399 -14.711 33.116 1.00 84.75 371 ASN A O 1
ATOM 3056 N N . ILE A 1 372 ? -27.231 -16.504 33.778 1.00 90.06 372 ILE A N 1
ATOM 3057 C CA . ILE A 1 372 ? -26.124 -16.342 32.831 1.00 90.06 372 ILE A CA 1
ATOM 3058 C C . ILE A 1 372 ? -26.228 -17.456 31.789 1.00 90.06 372 ILE A C 1
ATOM 3060 O O . ILE A 1 372 ? -26.127 -18.634 32.127 1.00 90.06 372 ILE A O 1
ATOM 3064 N N . SER A 1 373 ? -26.429 -17.080 30.529 1.00 91.88 373 SER A N 1
ATOM 3065 C CA . SER A 1 373 ? -26.480 -17.976 29.368 1.00 91.88 373 SER A CA 1
ATOM 3066 C C . SER A 1 373 ? -25.206 -17.933 28.518 1.00 91.88 373 SER A C 1
ATOM 3068 O O . SER A 1 373 ? -25.174 -18.528 27.443 1.00 91.88 373 SER A O 1
ATOM 3070 N N . LEU A 1 374 ? -24.176 -17.201 28.958 1.00 92.75 374 LEU A N 1
ATOM 3071 C CA . LEU A 1 374 ? -22.890 -17.121 28.269 1.00 92.75 374 LEU A CA 1
ATOM 3072 C C . LEU A 1 374 ? -22.238 -18.501 28.137 1.00 92.75 374 LEU A C 1
ATOM 3074 O O . LEU A 1 374 ? -22.168 -19.294 29.079 1.00 92.75 374 LEU A O 1
ATOM 3078 N N . THR A 1 375 ? -21.708 -18.777 26.954 1.00 92.69 375 THR A N 1
ATOM 3079 C CA . THR A 1 375 ? -20.829 -19.915 26.693 1.00 92.69 375 THR A CA 1
ATOM 3080 C C . THR A 1 375 ? -19.363 -19.508 26.821 1.00 92.69 375 THR A C 1
ATOM 3082 O O . THR A 1 375 ? -19.017 -18.328 26.847 1.00 92.69 375 THR A O 1
ATOM 3085 N N . ILE A 1 376 ? -18.474 -20.505 26.860 1.00 90.69 376 ILE A N 1
ATOM 3086 C CA . ILE A 1 376 ? -17.024 -20.278 26.784 1.00 90.69 376 ILE A CA 1
ATOM 3087 C C . ILE A 1 376 ? -16.667 -19.501 25.510 1.00 90.69 376 ILE A C 1
ATOM 3089 O O . ILE A 1 376 ? -15.891 -18.552 25.572 1.00 90.69 376 ILE A O 1
ATOM 3093 N N . ASN A 1 377 ? -17.291 -19.855 24.381 1.00 88.94 377 ASN A N 1
ATOM 3094 C CA . ASN A 1 377 ? -17.074 -19.169 23.110 1.00 88.94 377 ASN A CA 1
ATOM 3095 C C . ASN A 1 377 ? -17.512 -17.707 23.167 1.00 88.94 377 ASN A C 1
ATOM 3097 O O . ASN A 1 377 ? -16.774 -16.859 22.680 1.00 88.94 377 ASN A O 1
ATOM 3101 N N . ASP A 1 378 ? -18.646 -17.406 23.806 1.00 91.94 378 ASP A N 1
ATOM 3102 C CA . ASP A 1 378 ? -19.106 -16.022 23.955 1.00 91.94 378 ASP A CA 1
ATOM 3103 C C . ASP A 1 378 ? -18.090 -15.178 24.737 1.00 91.94 378 ASP A C 1
ATOM 3105 O O . ASP A 1 378 ? -17.731 -14.090 24.297 1.00 91.94 378 ASP A O 1
ATOM 3109 N N . ILE A 1 379 ? -17.572 -15.686 25.862 1.00 90.00 379 ILE A N 1
ATOM 3110 C CA . ILE A 1 379 ? -16.566 -14.963 26.661 1.00 90.00 379 ILE A CA 1
ATOM 3111 C C . ILE A 1 379 ? -15.273 -14.754 25.863 1.00 90.00 379 ILE A C 1
ATOM 3113 O O . ILE A 1 379 ? -14.699 -13.665 25.910 1.00 90.00 379 ILE A O 1
ATOM 3117 N N . SER A 1 380 ? -14.828 -15.767 25.116 1.00 85.56 380 SER A N 1
ATOM 3118 C CA . SER A 1 380 ? -13.636 -15.670 24.266 1.00 85.56 380 SER A CA 1
ATOM 3119 C C . SER A 1 380 ? -13.822 -14.770 23.041 1.00 85.56 380 SER A C 1
ATOM 3121 O O . SER A 1 380 ? -12.844 -14.232 22.546 1.00 85.56 380 SER A O 1
ATOM 3123 N N . GLU A 1 381 ? -15.033 -14.620 22.505 1.00 86.81 381 GLU A N 1
ATOM 3124 C CA . GLU A 1 381 ? -15.308 -13.723 21.368 1.00 86.81 381 GLU A CA 1
ATOM 3125 C C . GLU A 1 381 ? -15.492 -12.267 21.800 1.00 86.81 381 GLU A C 1
ATOM 3127 O O . GLU A 1 381 ? -15.191 -11.352 21.038 1.00 86.81 381 GLU A O 1
ATOM 3132 N N . LEU A 1 382 ? -15.989 -12.033 23.016 1.00 87.44 382 LEU A N 1
ATOM 3133 C CA . LEU A 1 382 ? -16.135 -10.686 23.574 1.00 87.44 382 LEU A CA 1
ATOM 3134 C C . LEU A 1 382 ? -14.829 -10.148 24.189 1.00 87.44 382 LEU A C 1
ATOM 3136 O O . LEU A 1 382 ? -14.723 -8.946 24.445 1.00 87.44 382 LEU A O 1
ATOM 3140 N N . ASN A 1 383 ? -13.851 -11.028 24.420 1.00 80.44 383 ASN A N 1
ATOM 3141 C CA . ASN A 1 383 ? -12.474 -10.719 24.798 1.00 80.44 383 ASN A CA 1
ATOM 3142 C C . ASN A 1 383 ? -11.534 -11.555 23.934 1.00 80.44 383 ASN A C 1
ATOM 3144 O O . ASN A 1 383 ? -11.127 -12.636 24.347 1.00 80.44 383 ASN A O 1
ATOM 3148 N N . ASP A 1 384 ? -11.232 -11.073 22.739 1.00 65.75 384 ASP A N 1
ATOM 3149 C CA . ASP A 1 384 ? -10.464 -11.746 21.691 1.00 65.75 384 ASP A CA 1
ATOM 3150 C C . ASP A 1 384 ? -8.935 -11.696 21.878 1.00 65.75 384 ASP A C 1
ATOM 3152 O O . ASP A 1 384 ? -8.221 -12.420 21.188 1.00 65.75 384 ASP A O 1
ATOM 3156 N N . GLU A 1 385 ? -8.431 -10.947 22.867 1.00 59.44 385 GLU A N 1
ATOM 3157 C CA . GLU A 1 385 ? -7.015 -10.932 23.269 1.00 59.44 385 GLU A CA 1
ATOM 3158 C C . GLU A 1 385 ? -6.855 -11.119 24.794 1.00 59.44 385 GLU A C 1
ATOM 3160 O O . GLU A 1 385 ? -7.523 -10.434 25.576 1.00 59.44 385 GLU A O 1
ATOM 3165 N N . VAL A 1 386 ? -5.955 -12.011 25.258 1.00 50.78 386 VAL A N 1
ATOM 3166 C CA . VAL A 1 386 ? -5.484 -11.979 26.662 1.00 50.78 386 VAL A CA 1
ATOM 3167 C C . VAL A 1 386 ? -4.312 -11.011 26.774 1.00 50.78 386 VAL A C 1
ATOM 3169 O O . VAL A 1 386 ? -3.184 -11.309 26.387 1.00 50.78 386 VAL A O 1
ATOM 3172 N N . SER A 1 387 ? -4.518 -9.848 27.384 1.00 48.62 387 SER A N 1
ATOM 3173 C CA . SER A 1 387 ? -3.399 -8.977 27.748 1.00 48.62 387 SER A CA 1
ATOM 3174 C C . SER A 1 387 ? -2.754 -9.442 29.066 1.00 48.62 387 SER A C 1
ATOM 3176 O O . SER A 1 387 ? -2.881 -8.788 30.107 1.00 48.62 387 SER A O 1
ATOM 3178 N N . CYS A 1 388 ? -2.041 -10.570 29.053 1.00 39.62 388 CYS A N 1
ATOM 3179 C CA . CYS A 1 388 ? -1.168 -10.995 30.154 1.00 39.62 388 CYS A CA 1
ATOM 3180 C C . CYS A 1 388 ? 0.100 -10.118 30.211 1.00 39.62 388 CYS A C 1
ATOM 3182 O O . CYS A 1 388 ? 1.185 -10.575 29.871 1.00 39.62 388 CYS A O 1
ATOM 3184 N N . GLY A 1 389 ? -0.000 -8.848 30.619 1.00 41.19 389 GLY A N 1
ATOM 3185 C CA . GLY A 1 389 ? 1.199 -8.027 30.875 1.00 41.19 389 GLY A CA 1
ATOM 3186 C C . GLY A 1 389 ? 1.128 -6.551 30.500 1.00 41.19 389 GLY A C 1
ATOM 3187 O O . GLY A 1 389 ? 2.005 -5.792 30.908 1.00 41.19 389 GLY A O 1
ATOM 3188 N N . LYS A 1 390 ? 0.082 -6.092 29.808 1.00 39.41 390 LYS A N 1
ATOM 3189 C CA . LYS A 1 390 ? -0.152 -4.652 29.629 1.00 39.41 390 LYS A CA 1
ATOM 3190 C C . LYS A 1 390 ? -0.919 -4.110 30.831 1.00 39.41 390 LYS A C 1
ATOM 3192 O O . LYS A 1 390 ? -2.128 -3.919 30.811 1.00 39.41 390 LYS A O 1
ATOM 3197 N N . THR A 1 391 ? -0.211 -3.900 31.937 1.00 34.22 391 THR A N 1
ATOM 3198 C CA . THR A 1 391 ? -0.716 -3.039 33.009 1.00 34.22 391 THR A CA 1
ATOM 3199 C C . THR A 1 391 ? -0.790 -1.609 32.487 1.00 34.22 391 THR A C 1
ATOM 3201 O O . THR A 1 391 ? 0.227 -0.925 32.416 1.00 34.22 391 THR A O 1
ATOM 3204 N N . GLY A 1 392 ? -1.992 -1.164 32.144 1.00 34.94 392 GLY A N 1
ATOM 3205 C CA . GLY A 1 392 ? -2.284 0.204 31.737 1.00 34.94 392 GLY A CA 1
ATOM 3206 C C . GLY A 1 392 ? -3.790 0.392 31.606 1.00 34.94 392 GLY A C 1
ATOM 3207 O O . GLY A 1 392 ? -4.508 -0.533 31.255 1.00 34.94 392 GLY A O 1
ATOM 3208 N N . TYR A 1 393 ? -4.269 1.564 31.994 1.00 38.38 393 TYR A N 1
ATOM 3209 C CA . TYR A 1 393 ? -5.656 2.017 31.895 1.00 38.38 393 TYR A CA 1
ATOM 3210 C C . TYR A 1 393 ? -6.335 1.663 30.556 1.00 38.38 393 TYR A C 1
ATOM 3212 O O . TYR A 1 393 ? -5.727 1.870 29.518 1.00 38.38 393 TYR A O 1
ATOM 3220 N N . TYR A 1 394 ? -7.605 1.230 30.606 1.00 43.00 394 TYR A N 1
ATOM 3221 C CA . TYR A 1 394 ? -8.597 1.259 29.511 1.00 43.00 394 TYR A CA 1
ATOM 3222 C C . TYR A 1 394 ? -8.054 1.075 28.082 1.00 43.00 394 TYR A C 1
ATOM 3224 O O . TYR A 1 394 ? -8.323 1.903 27.215 1.00 43.00 394 TYR A O 1
ATOM 3232 N N . ASP A 1 395 ? -7.321 -0.008 27.829 1.00 46.66 395 ASP A N 1
ATOM 3233 C CA . ASP A 1 395 ? -6.933 -0.366 26.465 1.00 46.66 395 ASP A CA 1
ATOM 3234 C C . ASP A 1 395 ? -8.178 -0.936 25.752 1.00 46.66 395 ASP A C 1
ATOM 3236 O O . ASP A 1 395 ? -8.610 -2.071 25.992 1.00 46.66 395 ASP A O 1
ATOM 3240 N N . THR A 1 396 ? -8.872 -0.093 24.979 1.00 56.09 396 THR A N 1
ATOM 3241 C CA . THR A 1 396 ? -10.118 -0.435 24.271 1.00 56.09 396 THR A CA 1
ATOM 3242 C C . THR A 1 396 ? -9.808 -1.249 23.018 1.00 56.09 396 THR A C 1
ATOM 3244 O O . THR A 1 396 ? -9.952 -0.761 21.899 1.00 56.09 396 THR A O 1
ATOM 3247 N N . HIS A 1 397 ? -9.321 -2.473 23.205 1.00 71.31 397 HIS A N 1
ATOM 3248 C CA . HIS A 1 397 ? -9.041 -3.410 22.117 1.00 71.31 397 HIS A CA 1
ATOM 3249 C C . HIS A 1 397 ? -10.060 -4.546 22.018 1.00 71.31 397 HIS A C 1
ATOM 3251 O O . HIS A 1 397 ? -10.164 -5.152 20.960 1.00 71.31 397 HIS A O 1
ATOM 3257 N N . THR A 1 398 ? -10.857 -4.795 23.065 1.00 83.25 398 THR A N 1
ATOM 3258 C CA . THR A 1 398 ? -11.887 -5.841 23.057 1.00 83.25 398 THR A CA 1
ATOM 3259 C C . THR A 1 398 ? -13.289 -5.246 23.138 1.00 83.25 398 THR A C 1
ATOM 3261 O O . THR A 1 398 ? -13.504 -4.148 23.663 1.00 83.25 398 THR A O 1
ATOM 3264 N N . LYS A 1 399 ? -14.285 -6.009 22.673 1.00 89.75 399 LYS A N 1
ATOM 3265 C CA . LYS A 1 399 ? -15.707 -5.642 22.779 1.00 89.75 399 LYS A CA 1
ATOM 3266 C C . LYS A 1 399 ? -16.113 -5.298 24.211 1.00 89.75 399 LYS A C 1
ATOM 3268 O O . LYS A 1 399 ? -16.826 -4.323 24.444 1.00 89.75 399 LYS A O 1
ATOM 3273 N N . PHE A 1 400 ? -15.649 -6.082 25.180 1.00 89.94 400 PHE A N 1
ATOM 3274 C CA . PHE A 1 400 ? -15.970 -5.848 26.583 1.00 89.94 400 PHE A CA 1
ATOM 3275 C C . PHE A 1 400 ? -15.248 -4.656 27.192 1.00 89.94 400 PHE A C 1
ATOM 3277 O O . PHE A 1 400 ? -15.852 -3.931 27.984 1.00 89.94 400 PHE A O 1
ATOM 3284 N N . SER A 1 401 ? -13.975 -4.432 26.855 1.00 85.31 401 SER A N 1
ATOM 3285 C CA . SER A 1 401 ? -13.255 -3.279 27.394 1.00 85.31 401 SER A CA 1
ATOM 3286 C C . SER A 1 401 ? -13.834 -1.965 26.864 1.00 85.31 401 SER A C 1
ATOM 3288 O O . SER A 1 401 ? -13.974 -1.016 27.640 1.00 85.31 401 SER A O 1
ATOM 3290 N N . ASP A 1 402 ? -14.280 -1.934 25.605 1.00 86.69 402 ASP A N 1
ATOM 3291 C CA . ASP A 1 402 ? -15.033 -0.810 25.039 1.00 86.69 402 ASP A CA 1
ATOM 3292 C C . ASP A 1 402 ? -16.390 -0.606 25.742 1.00 86.69 402 ASP A C 1
ATOM 3294 O O . ASP A 1 402 ? -16.689 0.498 26.204 1.00 86.69 402 ASP A O 1
ATOM 3298 N N . TYR A 1 403 ? -17.176 -1.674 25.942 1.00 90.81 403 TYR A N 1
ATOM 3299 C CA . TYR A 1 403 ? -18.424 -1.621 26.722 1.00 90.81 403 TYR A CA 1
ATOM 3300 C C . TYR A 1 403 ? -18.212 -1.038 28.131 1.00 90.81 403 TYR A C 1
ATOM 3302 O O . TYR A 1 403 ? -18.915 -0.113 28.547 1.00 90.81 403 TYR A O 1
ATOM 3310 N N . MET A 1 404 ? -17.197 -1.520 28.856 1.00 88.94 404 MET A N 1
ATOM 3311 C CA . MET A 1 404 ? -16.871 -1.032 30.199 1.00 88.94 404 MET A CA 1
ATOM 3312 C C . MET A 1 404 ? -16.408 0.429 30.199 1.00 88.94 404 MET A C 1
ATOM 3314 O O . MET A 1 404 ? -16.771 1.187 31.100 1.00 88.94 404 MET A O 1
ATOM 3318 N N . SER A 1 405 ? -15.610 0.833 29.208 1.00 85.62 405 SER A N 1
ATOM 3319 C CA . SER A 1 405 ? -15.135 2.213 29.051 1.00 85.62 405 SER A CA 1
ATOM 3320 C C . SER A 1 405 ? -16.304 3.192 28.913 1.00 85.62 405 SER A C 1
ATOM 3322 O O . SER A 1 405 ? -16.331 4.231 29.577 1.00 85.62 405 SER A O 1
ATOM 3324 N N . ARG A 1 406 ? -17.321 2.824 28.124 1.00 86.75 406 ARG A N 1
ATOM 3325 C CA . ARG A 1 406 ? -18.540 3.623 27.918 1.00 86.75 406 ARG A CA 1
ATOM 3326 C C . ARG A 1 406 ? -19.340 3.786 29.211 1.00 86.75 406 ARG A C 1
ATOM 3328 O O . ARG A 1 406 ? -19.683 4.915 29.563 1.00 86.75 406 ARG A O 1
ATOM 3335 N N . LEU A 1 407 ? -19.535 2.703 29.971 1.00 88.06 407 LEU A N 1
ATOM 3336 C CA . LEU A 1 407 ? -20.180 2.762 31.291 1.00 88.06 407 LEU A CA 1
ATOM 3337 C C . LEU A 1 407 ? -19.452 3.713 32.251 1.00 88.06 407 LEU A C 1
ATOM 3339 O O . LEU A 1 407 ? -20.086 4.542 32.902 1.00 88.06 407 LEU A O 1
ATOM 3343 N N . VAL A 1 408 ? -18.120 3.629 32.323 1.00 84.94 408 VAL A N 1
ATOM 3344 C CA . VAL A 1 408 ? -17.306 4.494 33.199 1.00 84.94 408 VAL A CA 1
ATOM 3345 C C . VAL A 1 408 ? -17.399 5.967 32.794 1.00 84.94 408 VAL A C 1
ATOM 3347 O O . VAL A 1 408 ? -17.391 6.841 33.659 1.00 84.94 408 VAL A O 1
ATOM 3350 N N . ARG A 1 409 ? -17.534 6.253 31.495 1.00 82.06 409 ARG A N 1
ATOM 3351 C CA . ARG A 1 409 ? -17.744 7.608 30.958 1.00 82.06 409 ARG A CA 1
ATOM 3352 C C . ARG A 1 409 ? -19.180 8.121 31.139 1.00 82.06 409 ARG A C 1
ATOM 3354 O O . ARG A 1 409 ? -19.480 9.220 30.684 1.00 82.06 409 ARG A O 1
ATOM 3361 N N . GLY A 1 410 ? -20.067 7.352 31.778 1.00 85.06 410 GLY A N 1
ATOM 3362 C CA . GLY A 1 410 ? -21.475 7.716 31.972 1.00 85.06 410 GLY A CA 1
ATOM 3363 C C . GLY A 1 410 ? -22.315 7.648 30.693 1.00 85.06 410 GLY A C 1
ATOM 3364 O O . GLY A 1 410 ? -23.409 8.206 30.650 1.00 85.06 410 GLY A O 1
ATOM 3365 N N . GLN A 1 411 ? -21.817 6.984 29.649 1.00 86.25 411 GLN A N 1
ATOM 3366 C CA . GLN A 1 411 ? -22.541 6.781 28.398 1.00 86.25 411 GLN A CA 1
ATOM 3367 C C . GLN A 1 411 ? -23.434 5.541 28.521 1.00 86.25 411 GLN A C 1
ATOM 3369 O O . GLN A 1 411 ? -23.006 4.534 29.080 1.00 86.25 411 GLN A O 1
ATOM 3374 N N . ASN A 1 412 ? -24.656 5.584 27.979 1.00 89.50 412 ASN A N 1
ATOM 3375 C CA . ASN A 1 412 ? -25.562 4.430 27.952 1.00 89.50 412 ASN A CA 1
ATOM 3376 C C . ASN A 1 412 ? -25.187 3.472 26.802 1.00 89.50 412 ASN A C 1
ATOM 3378 O O . ASN A 1 412 ? -25.528 3.794 25.667 1.00 89.50 412 ASN A O 1
ATOM 3382 N N . PRO A 1 413 ? -24.556 2.304 27.041 1.00 87.88 413 PRO A N 1
ATOM 3383 C CA . PRO A 1 413 ? -24.057 1.416 25.978 1.00 87.88 413 PRO A CA 1
ATOM 3384 C C . PRO A 1 413 ? -25.138 0.916 25.006 1.00 87.88 413 PRO A C 1
ATOM 3386 O O . PRO A 1 413 ? -24.826 0.507 23.893 1.00 87.88 413 PRO A O 1
ATOM 3389 N N . ALA A 1 414 ? -26.407 0.955 25.422 1.00 87.06 414 ALA A N 1
ATOM 3390 C CA . ALA A 1 414 ? -27.555 0.560 24.612 1.00 87.06 414 ALA A CA 1
ATOM 3391 C C . ALA A 1 414 ? -28.172 1.712 23.799 1.00 87.06 414 ALA A C 1
ATOM 3393 O O . ALA A 1 414 ? -29.148 1.499 23.085 1.00 87.06 414 ALA A O 1
ATOM 3394 N N . ASP A 1 415 ? -27.658 2.939 23.920 1.00 88.06 415 ASP A N 1
ATOM 3395 C CA . ASP A 1 415 ? -28.174 4.089 23.180 1.00 88.06 415 ASP A CA 1
ATOM 3396 C C . ASP A 1 415 ? -27.916 3.919 21.669 1.00 88.06 415 ASP A C 1
ATOM 3398 O O . ASP A 1 415 ? -26.752 3.863 21.255 1.00 88.06 415 ASP A O 1
ATOM 3402 N N . PRO A 1 416 ? -28.968 3.878 20.822 1.00 84.00 416 PRO A N 1
ATOM 3403 C CA . PRO A 1 416 ? -28.819 3.780 19.372 1.00 84.00 416 PRO A CA 1
ATOM 3404 C C . PRO A 1 416 ? -27.937 4.879 18.770 1.00 84.00 416 PRO A C 1
ATOM 3406 O O . PRO A 1 416 ? -27.289 4.641 17.751 1.00 84.00 416 PRO A O 1
ATOM 3409 N N . ALA A 1 417 ? -27.867 6.058 19.399 1.00 83.12 417 ALA A N 1
ATOM 3410 C CA . ALA A 1 417 ? -27.017 7.154 18.944 1.00 83.12 417 ALA A CA 1
ATOM 3411 C C . ALA A 1 417 ? -25.521 6.794 18.959 1.00 83.12 417 ALA A C 1
ATOM 3413 O O . ALA A 1 417 ? -24.762 7.344 18.166 1.00 83.12 417 ALA A O 1
ATOM 3414 N N . GLN A 1 418 ? -25.090 5.835 19.789 1.00 81.00 418 GLN A N 1
ATOM 3415 C CA . GLN A 1 418 ? -23.700 5.362 19.788 1.00 81.00 418 GLN A CA 1
ATOM 3416 C C . GLN A 1 418 ? -23.343 4.546 18.545 1.00 81.00 418 GLN A C 1
ATOM 3418 O O . GLN A 1 418 ? -22.170 4.448 18.204 1.00 81.00 418 GLN A O 1
ATOM 3423 N N . PHE A 1 419 ? -24.338 3.975 17.868 1.00 83.25 419 PHE A N 1
ATOM 3424 C CA . PHE A 1 419 ? -24.167 3.201 16.638 1.00 83.25 419 PHE A CA 1
ATOM 3425 C C . PHE A 1 419 ? -24.438 4.037 15.383 1.00 83.25 419 PHE A C 1
ATOM 3427 O O . PHE A 1 419 ? -24.396 3.504 14.274 1.00 83.25 419 PHE A O 1
ATOM 3434 N N . ALA A 1 420 ? -24.745 5.329 15.546 1.00 84.75 420 ALA A N 1
ATOM 3435 C CA . ALA A 1 420 ? -24.884 6.236 14.422 1.00 84.75 420 ALA A CA 1
ATOM 3436 C C . ALA A 1 420 ? -23.547 6.338 13.683 1.00 84.75 420 ALA A C 1
ATOM 3438 O O . ALA A 1 420 ? -22.491 6.446 14.303 1.00 84.75 420 ALA A O 1
ATOM 3439 N N . ASP A 1 421 ? -23.610 6.305 12.355 1.00 85.69 421 ASP A N 1
ATOM 3440 C CA . ASP A 1 421 ? -22.426 6.363 11.511 1.00 85.69 421 ASP A CA 1
ATOM 3441 C C . ASP A 1 421 ? -21.688 7.707 11.719 1.00 85.69 421 ASP A C 1
ATOM 3443 O O . ASP A 1 421 ? -22.212 8.762 11.339 1.00 85.69 421 ASP A O 1
ATOM 3447 N N . PRO A 1 422 ? -20.477 7.709 12.317 1.00 86.56 422 PRO A N 1
ATOM 3448 C CA . PRO A 1 422 ? -19.743 8.938 12.587 1.00 86.56 422 PRO A CA 1
ATOM 3449 C C . PRO A 1 422 ? -19.247 9.608 11.302 1.00 86.56 422 PRO A C 1
ATOM 3451 O O . PRO A 1 422 ? -18.980 10.808 11.315 1.00 86.56 422 PRO A O 1
ATOM 3454 N N . TYR A 1 423 ? -19.147 8.867 10.194 1.00 88.81 423 TYR A N 1
ATOM 3455 C CA . TYR A 1 423 ? -18.733 9.391 8.896 1.00 88.81 423 TYR A CA 1
ATOM 3456 C C . TYR A 1 423 ? -19.792 10.323 8.301 1.00 88.81 423 TYR A C 1
ATOM 3458 O O . TYR A 1 423 ? -19.444 11.342 7.706 1.00 88.81 423 TYR A O 1
ATOM 3466 N N . LEU A 1 424 ? -21.080 10.028 8.518 1.00 86.19 424 LEU A N 1
ATOM 3467 C CA . LEU A 1 424 ? -22.189 10.875 8.057 1.00 86.19 424 LEU A CA 1
ATOM 3468 C C . LEU A 1 424 ? -22.295 12.195 8.832 1.00 86.19 424 LEU A C 1
ATOM 3470 O O . LEU A 1 424 ? -22.831 13.169 8.309 1.00 86.19 424 LEU A O 1
ATOM 3474 N N . ASN A 1 425 ? -21.767 12.233 10.056 1.00 86.19 425 ASN A N 1
ATOM 3475 C CA . ASN A 1 425 ? -21.793 13.405 10.931 1.00 86.19 425 ASN A CA 1
ATOM 3476 C C . ASN A 1 425 ? -20.483 14.208 10.905 1.00 86.19 425 ASN A C 1
ATOM 3478 O O . ASN A 1 425 ? -20.308 15.097 11.733 1.00 86.19 425 ASN A O 1
ATOM 3482 N N . SER A 1 426 ? -19.572 13.915 9.970 1.00 92.06 426 SER A N 1
ATOM 3483 C CA . SER A 1 426 ? -18.336 14.675 9.780 1.00 92.06 426 SER A CA 1
ATOM 3484 C C . SER A 1 426 ? -18.352 15.406 8.437 1.00 92.06 426 SER A C 1
ATOM 3486 O O . SER A 1 426 ? -18.273 14.793 7.364 1.00 92.06 426 SER A O 1
ATOM 3488 N N . LYS A 1 427 ? -18.418 16.742 8.491 1.00 92.81 427 LYS A N 1
ATOM 3489 C CA . LYS A 1 427 ? -18.274 17.604 7.312 1.00 92.81 427 LYS A CA 1
ATOM 3490 C C . LYS A 1 427 ? -16.892 17.424 6.691 1.00 92.81 427 LYS A C 1
ATOM 3492 O O . LYS A 1 427 ? -16.795 17.311 5.467 1.00 92.81 427 LYS A O 1
ATOM 3497 N N . LEU A 1 428 ? -15.848 17.351 7.522 1.00 94.62 428 LEU A N 1
ATOM 3498 C CA . LEU A 1 428 ? -14.468 17.160 7.080 1.00 94.62 428 LEU A CA 1
ATOM 3499 C C . LEU A 1 428 ? -14.335 15.866 6.273 1.00 94.62 428 LEU A C 1
ATOM 3501 O O . LEU A 1 428 ? -13.876 15.901 5.133 1.00 94.62 428 LEU A O 1
ATOM 3505 N N . TYR A 1 429 ? -14.797 14.735 6.815 1.00 95.00 429 TYR A N 1
ATOM 3506 C CA . TYR A 1 429 ? -14.737 13.452 6.114 1.00 95.00 429 TYR A CA 1
ATOM 3507 C C . TYR A 1 429 ? -15.449 13.500 4.760 1.00 95.00 429 TYR A C 1
ATOM 3509 O O . TYR A 1 429 ? -14.884 13.069 3.753 1.00 95.00 429 TYR A O 1
ATOM 3517 N N . CYS A 1 430 ? -16.660 14.064 4.713 1.00 94.12 430 CYS A N 1
ATOM 3518 C CA . CYS A 1 430 ? -17.439 14.165 3.480 1.00 94.12 430 CYS A CA 1
ATOM 3519 C C . CYS A 1 430 ? -16.716 14.983 2.400 1.00 94.12 430 CYS A C 1
ATOM 3521 O O . CYS A 1 430 ? -16.689 14.580 1.234 1.00 94.12 430 CYS A O 1
ATOM 3523 N N . ILE A 1 431 ? -16.107 16.111 2.781 1.00 95.00 431 ILE A N 1
ATOM 3524 C CA . ILE A 1 431 ? -15.325 16.960 1.875 1.00 95.00 431 ILE A CA 1
ATOM 3525 C C . ILE A 1 431 ? -14.116 16.189 1.345 1.00 95.00 431 ILE A C 1
ATOM 3527 O O . ILE A 1 431 ? -13.959 16.051 0.131 1.00 95.00 431 ILE A O 1
ATOM 3531 N N . ILE A 1 432 ? -13.292 15.643 2.242 1.00 95.81 432 ILE A N 1
ATOM 3532 C CA . ILE A 1 432 ? -12.063 14.931 1.876 1.00 95.81 432 ILE A CA 1
ATOM 3533 C C . ILE A 1 432 ? -12.368 13.725 0.990 1.00 95.81 432 ILE A C 1
ATOM 3535 O O . ILE A 1 432 ? -11.696 13.525 -0.021 1.00 95.81 432 ILE A O 1
ATOM 3539 N N . ASN A 1 433 ? -13.394 12.940 1.327 1.00 95.00 433 ASN A N 1
ATOM 3540 C CA . ASN A 1 433 ? -13.773 11.772 0.541 1.00 95.00 433 ASN A CA 1
ATOM 3541 C C . ASN A 1 433 ? -14.239 12.174 -0.867 1.00 95.00 433 ASN A C 1
ATOM 3543 O O . ASN A 1 433 ? -13.812 11.559 -1.840 1.00 95.00 433 ASN A O 1
ATOM 3547 N N . LYS A 1 434 ? -15.020 13.254 -0.995 1.00 95.50 434 LYS A N 1
ATOM 3548 C CA . LYS A 1 434 ? -15.444 13.785 -2.298 1.00 95.50 434 LYS A CA 1
ATOM 3549 C C . LYS A 1 434 ? -14.258 14.255 -3.146 1.00 95.50 434 LYS A C 1
ATOM 3551 O O . LYS A 1 434 ? -14.191 13.921 -4.327 1.00 95.50 434 LYS A O 1
ATOM 3556 N N . PHE A 1 435 ? -13.324 15.014 -2.570 1.00 95.12 435 PHE A N 1
ATOM 3557 C CA . PHE A 1 435 ? -12.120 15.452 -3.287 1.00 95.12 435 PHE A CA 1
ATOM 3558 C C . PHE A 1 435 ? -11.251 14.272 -3.711 1.00 95.12 435 PHE A C 1
ATOM 3560 O O . PHE A 1 435 ? -10.790 14.221 -4.849 1.00 95.12 435 PHE A O 1
ATOM 3567 N N . TYR A 1 436 ? -11.061 13.304 -2.816 1.00 94.38 436 TYR A N 1
ATOM 3568 C CA . TYR A 1 436 ? -10.304 12.095 -3.112 1.00 94.38 436 TYR A CA 1
ATOM 3569 C C . TYR A 1 436 ? -10.925 11.317 -4.278 1.00 94.38 436 TYR A C 1
ATOM 3571 O O . TYR A 1 436 ? -10.221 10.962 -5.218 1.00 94.38 436 TYR A O 1
ATOM 3579 N N . GLU A 1 437 ? -12.245 11.111 -4.273 1.00 94.75 437 GLU A N 1
ATOM 3580 C CA . GLU A 1 437 ? -12.960 10.454 -5.375 1.00 94.75 437 GLU A CA 1
ATOM 3581 C C . GLU A 1 437 ? -12.789 11.201 -6.703 1.00 94.75 437 GLU A C 1
ATOM 3583 O O . GLU A 1 437 ? -12.507 10.573 -7.723 1.00 94.75 437 GLU A O 1
ATOM 3588 N N . GLN A 1 438 ? -12.884 12.534 -6.697 1.00 94.75 438 GLN A N 1
ATOM 3589 C CA . GLN A 1 438 ? -12.665 13.352 -7.895 1.00 94.75 438 GLN A CA 1
ATOM 3590 C C . GLN A 1 438 ? -11.239 13.217 -8.443 1.00 94.75 438 GLN A C 1
ATOM 3592 O O . GLN A 1 438 ? -11.060 13.082 -9.654 1.00 94.75 438 GLN A O 1
ATOM 3597 N N . VAL A 1 439 ? -10.231 13.231 -7.567 1.00 92.56 439 VAL A N 1
ATOM 3598 C CA . VAL A 1 439 ? -8.826 13.049 -7.960 1.00 92.56 439 VAL A CA 1
ATOM 3599 C C . VAL A 1 439 ? -8.605 11.649 -8.526 1.00 92.56 439 VAL A C 1
ATOM 3601 O O . VAL A 1 439 ? -8.066 11.526 -9.620 1.00 92.56 439 VAL A O 1
ATOM 3604 N N . VAL A 1 440 ? -9.109 10.605 -7.864 1.00 91.06 440 VAL A N 1
ATOM 3605 C CA . VAL A 1 440 ? -9.009 9.218 -8.351 1.00 91.06 440 VAL A CA 1
ATOM 3606 C C . VAL A 1 440 ? -9.679 9.046 -9.715 1.00 91.06 440 VAL A C 1
ATOM 3608 O O . VAL A 1 440 ? -9.140 8.352 -10.578 1.00 91.06 440 VAL A O 1
ATOM 3611 N N . MET A 1 441 ? -10.839 9.670 -9.935 1.00 92.00 441 MET A N 1
ATOM 3612 C CA . MET A 1 441 ? -11.508 9.648 -11.239 1.00 92.00 441 MET A CA 1
ATOM 3613 C C . MET A 1 441 ? -10.657 10.324 -12.317 1.00 92.00 441 MET A C 1
ATOM 3615 O O . MET A 1 441 ? -10.439 9.731 -13.372 1.00 92.00 441 MET A O 1
ATOM 3619 N N . LYS A 1 442 ? -10.127 11.520 -12.036 1.00 91.62 442 LYS A N 1
ATOM 3620 C CA . LYS A 1 442 ? -9.272 12.265 -12.970 1.00 91.62 442 LYS A CA 1
ATOM 3621 C C . LYS A 1 442 ? -7.986 11.504 -13.302 1.00 91.62 442 LYS A C 1
ATOM 3623 O O . LYS A 1 442 ? -7.596 11.431 -14.464 1.00 91.62 442 LYS A O 1
ATOM 3628 N N . ASP A 1 443 ? -7.358 10.903 -12.298 1.00 90.62 443 ASP A N 1
ATOM 3629 C CA . ASP A 1 443 ? -6.170 10.064 -12.453 1.00 90.62 443 ASP A CA 1
ATOM 3630 C C . ASP A 1 443 ? -6.465 8.833 -13.325 1.00 90.62 443 ASP A C 1
ATOM 3632 O O . ASP A 1 443 ? -5.675 8.460 -14.195 1.00 90.62 443 ASP A O 1
ATOM 3636 N N . ALA A 1 444 ? -7.627 8.201 -13.130 1.00 89.75 444 ALA A N 1
ATOM 3637 C CA . ALA A 1 444 ? -8.054 7.065 -13.939 1.00 89.75 444 ALA A CA 1
ATOM 3638 C C . ALA A 1 444 ? -8.311 7.457 -15.403 1.00 89.75 444 ALA A C 1
ATOM 3640 O O . ALA A 1 444 ? -7.887 6.733 -16.306 1.00 89.75 444 ALA A O 1
ATOM 3641 N N . GLU A 1 445 ? -8.970 8.591 -15.646 1.00 91.31 445 GLU A N 1
ATOM 3642 C CA . GLU A 1 445 ? -9.179 9.136 -16.992 1.00 91.31 445 GLU A CA 1
ATOM 3643 C C . GLU A 1 445 ? -7.839 9.442 -17.671 1.00 91.31 445 GLU A C 1
ATOM 3645 O O . GLU A 1 445 ? -7.579 8.939 -18.767 1.00 91.31 445 GLU A O 1
ATOM 3650 N N . HIS A 1 446 ? -6.942 10.155 -16.984 1.00 91.19 446 HIS A N 1
ATOM 3651 C CA . HIS A 1 446 ? -5.629 10.513 -17.516 1.00 91.19 446 HIS A CA 1
ATOM 3652 C C . HIS A 1 446 ? -4.787 9.281 -17.884 1.00 91.19 446 HIS A C 1
ATOM 3654 O O . HIS A 1 446 ? -4.219 9.199 -18.977 1.00 91.19 446 HIS A O 1
ATOM 3660 N N . LYS A 1 447 ? -4.766 8.264 -17.015 1.00 91.00 447 LYS A N 1
ATOM 3661 C CA . LYS A 1 447 ? -4.113 6.978 -17.303 1.00 91.00 447 LYS A CA 1
ATOM 3662 C C . LYS A 1 447 ? -4.652 6.301 -18.551 1.00 91.00 447 LYS A C 1
ATOM 3664 O O . LYS A 1 447 ? -3.880 5.708 -19.306 1.00 91.00 447 LYS A O 1
ATOM 3669 N N . LEU A 1 448 ? -5.968 6.328 -18.751 1.00 90.81 448 LEU A N 1
ATOM 3670 C CA . LEU A 1 448 ? -6.595 5.713 -19.917 1.00 90.81 448 LEU A CA 1
ATOM 3671 C C . LEU A 1 448 ? -6.245 6.474 -21.200 1.00 90.81 448 LEU A C 1
ATOM 3673 O O . LEU A 1 448 ? -5.981 5.833 -22.217 1.00 90.81 448 LEU A O 1
ATOM 3677 N N . GLU A 1 449 ? -6.159 7.803 -21.155 1.00 91.62 449 GLU A N 1
ATOM 3678 C CA . GLU A 1 449 ? -5.686 8.619 -22.282 1.00 91.62 449 GLU A CA 1
ATOM 3679 C C . GLU A 1 449 ? -4.239 8.277 -22.661 1.00 91.62 449 GLU A C 1
ATOM 3681 O O . GLU A 1 449 ? -3.938 8.017 -23.830 1.00 91.62 449 GLU A O 1
ATOM 3686 N N . GLN A 1 450 ? -3.343 8.195 -21.674 1.00 92.44 450 GLN A N 1
ATOM 3687 C CA . GLN A 1 450 ? -1.951 7.794 -21.893 1.00 92.44 450 GLN A CA 1
ATOM 3688 C C . GLN A 1 450 ? -1.848 6.363 -22.435 1.00 92.44 450 GLN A C 1
ATOM 3690 O O . GLN A 1 450 ? -1.057 6.099 -23.343 1.00 92.44 450 GLN A O 1
ATOM 3695 N N . ALA A 1 451 ? -2.678 5.441 -21.936 1.00 91.81 451 ALA A N 1
ATOM 3696 C CA . ALA A 1 451 ? -2.718 4.061 -22.409 1.00 91.81 451 ALA A CA 1
ATOM 3697 C C . ALA A 1 451 ? -3.039 3.965 -23.912 1.00 91.81 451 ALA A C 1
ATOM 3699 O O . ALA A 1 451 ? -2.499 3.093 -24.593 1.00 91.81 451 ALA A O 1
ATOM 3700 N N . VAL A 1 452 ? -3.870 4.862 -24.456 1.00 89.75 452 VAL A N 1
ATOM 3701 C CA . VAL A 1 452 ? -4.150 4.908 -25.902 1.00 89.75 452 VAL A CA 1
ATOM 3702 C C . VAL A 1 452 ? -2.886 5.243 -26.696 1.00 89.75 452 VAL A C 1
ATOM 3704 O O . VAL A 1 452 ? -2.600 4.580 -27.696 1.00 89.75 452 VAL A O 1
ATOM 3707 N N . VAL A 1 453 ? -2.102 6.225 -26.244 1.00 90.25 453 VAL A N 1
ATOM 3708 C CA . VAL A 1 453 ? -0.821 6.585 -26.879 1.00 90.25 453 VAL A CA 1
ATOM 3709 C C . VAL A 1 453 ? 0.161 5.420 -26.783 1.00 90.25 453 VAL A C 1
ATOM 3711 O O . VAL A 1 453 ? 0.719 5.001 -27.794 1.00 90.25 453 VAL A O 1
ATOM 3714 N N . LEU A 1 454 ? 0.294 4.834 -25.591 1.00 91.75 454 LEU A N 1
ATOM 3715 C CA . LEU A 1 454 ? 1.231 3.746 -25.319 1.00 91.75 454 LEU A CA 1
ATOM 3716 C C . LEU A 1 454 ? 0.944 2.476 -26.116 1.00 91.75 454 LEU A C 1
ATOM 3718 O O . LEU A 1 454 ? 1.884 1.742 -26.400 1.00 91.75 454 LEU A O 1
ATOM 3722 N N . ALA A 1 455 ? -0.317 2.207 -26.459 1.00 86.88 455 ALA A N 1
ATOM 3723 C CA . ALA A 1 455 ? -0.726 1.044 -27.245 1.00 86.88 455 ALA A CA 1
ATOM 3724 C C . ALA A 1 455 ? -0.667 1.267 -28.769 1.00 86.88 455 ALA A C 1
ATOM 3726 O O . ALA A 1 455 ? -0.868 0.314 -29.523 1.00 86.88 455 ALA A O 1
ATOM 3727 N N . SER A 1 456 ? -0.445 2.501 -29.232 1.00 75.50 456 SER A N 1
ATOM 3728 C CA . SER A 1 456 ? -0.538 2.849 -30.651 1.00 75.50 456 SER A CA 1
ATOM 3729 C C . SER A 1 456 ? 0.739 2.486 -31.412 1.00 75.50 456 SER A C 1
ATOM 3731 O O . SER A 1 456 ? 1.729 3.209 -31.373 1.00 75.50 456 SER A O 1
ATOM 3733 N N . ASP A 1 457 ? 0.673 1.396 -32.171 1.00 62.12 457 ASP A N 1
ATOM 3734 C CA . ASP A 1 457 ? 1.628 1.044 -33.229 1.00 62.12 457 ASP A CA 1
ATOM 3735 C C . ASP A 1 457 ? 1.210 1.816 -34.498 1.00 62.12 457 ASP A C 1
ATOM 3737 O O . ASP A 1 457 ? 0.586 1.263 -35.403 1.00 62.12 457 ASP A O 1
ATOM 3741 N N . LYS A 1 458 ? 1.359 3.147 -34.485 1.00 51.06 458 LYS A N 1
ATOM 3742 C CA . LYS A 1 458 ? 0.980 3.988 -35.634 1.00 51.06 458 LYS A CA 1
ATOM 3743 C C . LYS A 1 458 ? 1.879 3.735 -36.840 1.00 51.06 458 LYS A C 1
ATOM 3745 O O . LYS A 1 458 ? 3.120 3.752 -36.654 1.00 51.06 458 LYS A O 1
#